Protein AF-D8U6D6-F1 (afdb_monomer)

Nearest PDB structures (foldseek):
  5ffj-assembly1_A  TM=6.876E-01  e=2.102E+00  Lactococcus lactis
  6pxl-assembly1_A  TM=4.373E-01  e=9.577E+00  Escherichia coli

Solvent-accessible surface area (backbone atoms only — not comparable to full-atom values): 23934 Å² total; per-residue (Å²): 131,87,77,62,60,75,77,47,47,65,65,45,65,72,61,62,40,75,84,66,49,74,57,67,69,59,32,28,54,51,39,58,73,31,45,50,73,53,96,84,81,59,54,52,65,44,66,64,52,32,42,54,57,29,38,58,55,47,67,76,44,102,57,60,78,92,50,41,65,54,50,24,53,50,52,34,52,51,17,50,47,53,42,49,57,78,68,43,55,64,73,63,45,57,61,53,52,60,60,49,58,64,50,59,72,66,72,73,79,83,85,76,96,72,52,78,67,54,52,54,50,44,50,51,49,65,75,47,52,45,61,59,52,17,55,52,47,33,63,76,33,70,48,63,78,87,48,38,66,58,41,24,52,49,41,66,72,54,38,40,68,50,53,54,50,33,48,52,54,32,51,49,31,58,76,72,63,68,32,71,40,98,81,71,84,45,73,48,50,63,37,56,40,35,57,49,39,50,53,46,50,50,57,45,53,60,45,61,78,61,58,74,72,97,60,79,79,76,78,69,51,71,69,49,32,50,55,38,43,20,54,29,48,34,66,73,43,63,83,46,69,71,59,70,50,78,61,94,67,64,67,67,59,71,76,63,74,93,75,90,76,75,69,80,44,74,66,52,52,48,54,51,26,40,59,74,36,70,79,47,62,74,91,83,78,88,62,72,60,83,92,67,49,64,67,59,37,53,50,54,49,48,48,31,52,34,53,58,30,43,77,71,66,17,23,25,35,35,38,36,31,25,88,42,67,69,49,12,52,56,52,27,50,56,50,56,75,61,62,50,81,62,48,49,67,41,62,24,16,85,92,49,55,60,44,59,69,59,51,52,52,46,50,48,32,8,65,76,62,40,28,18,32,38,41,17,22,20,54,65,29,54,48,54,31,46,76,68,67,63,44,59,76,86,69,48,75,40,81,46,75,50,76,90,74,67,60,62,65,59,51,51,62,65,61,73,72,113

Sequence (418 aa):
MAQHWTNELPPVAACDLVPKLPPLLKLRQVADAAVKTPAGGATIFNARALYDAVRELAGSLDIPQHKKAAATLLIASTAMEDYVRSHSTKARLLSLQQAHIARVAADQADVTGVTAEQEKLLQFLTTSSPAEVADKLLALLKEPEEKRKELEYIVMKRGPREIATILAATMKAITDGDTERSDGTGSRTPGGIFFREAKRHKAVADKVMLQPLLLPAPPMRSYQRHVVGMALVSWGLELTREVLRPREGEMEEAAGGGVGGVGESATDLRAKWQSMADGWKANWLVSAPTNSGKTRMFIEVARAVIASKQLLGRGAIVVVLVPSVILTRQHAHAFDEARLPCTLTSAYSSDSPLGPKAWRSMFLAAFSGGNSSVVVATAESFANLLRTGKALLQEVDLLVRIHFLIFLKNIDVSLSMK

Secondary structure (DSSP, 8-state):
----GGGGHHHHHTTTTTTTSPPHHHHHHHHHHHEE--TTS--EE-HHHHHHHHHHHHHTS---GGGHHHHHHHHHHHHHHHHHHHH-THHHHHHHHHHHHHHHHHH--S-----HHHHHHHHHHHHS-HHHHHHHHHHHHT--GGGHHHHHHHHHHHHHHHHHHHHHHHHHHHHTT--B-TTSSSBPPHHHHHHHHHHHHHHHHHHHTT---SPPPPPPPHHHHHHHHHHHHHTTPPPPHHHHSPPTTHHHHTTSSS----PPPHHHHHHHHHHHTTT--S-------TTS-HHHHHHHHHHHHHHHHHHTTS--EEEEEESSHHHHHHHHHHHHHTT-TTEEEEEE-SSS---HHHHHHHHHHHHHH--EEEEEEEHHHHHHHHHTTSS-GGG-SEEEES-SSSHHHHHHHHHTT-

Organism: NCBI:txid3068

Radius of gyration: 26.84 Å; Cα contacts (8 Å, |Δi|>4): 433; chains: 1; bounding box: 65×49×75 Å

InterPro domains:
  IPR011545 DEAD/DEAH-box helicase domain [PF00270] (282-400)
  IPR019385 Phosphorylated adapter RNA export protein, RNA-binding domain [PF10258] (134-206)
  IPR027417 P-loop containing nucleoside triphosphate hydrolase [G3DSA:3.40.50.300] (273-401)
  IPR027417 P-loop containing nucleoside triphosphate hydrolase [SSF52540] (282-400)
  IPR038092 Phosphorylated adapter RNA export protein, RNA-binding domain superfamily [G3DSA:1.10.10.1440] (125-211)
  IPR051363 RIG-I-like Receptor (RLR) Helicase [PTHR14074] (62-400)

Mean predicted aligned error: 18.56 Å

Foldseek 3Di:
DDDDLVVCLVVCVVPPCVVQQDPLVVLQVLQVVQWDDDPPGFTFGPLVSLLVSLLVVLVPTPDPPVCSNSSSVVSSVSSVVSNLVVVACPVVVVVVVVVVVVVVVVPPPDDDDADPVLVVQLVCQQPDQLLVVLVVCCVVLVHDPVCSVVSSVLCVVQGRPSLSVLLVQLVVCVVVVVQADPVRPDGHGSVSSSVVSSVVVVVVVLVVVQDDDPDQDDQADPVLLLVLLLQQLLQVWQRDPSSLDDDPVVVVVVVPDDDDPPRQDSVNSSVVSPVVNVNHNDDGDGRDYPPNPPLVSVLSVQLRLQVVLVVVVFGAEEEEADADQSVQVSSLVVNVSVCRDLEDEDGAEPVRADDLVNVVVQLCCGGPVSHYYYYRYHPVSVVVCVVVVSDDPVSHSHYHYDDPPPVVVVVVVVVVPD

Structure (mmCIF, N/CA/C/O backbone):
data_AF-D8U6D6-F1
#
_entry.id   AF-D8U6D6-F1
#
loop_
_atom_site.group_PDB
_atom_site.id
_atom_site.type_symbol
_atom_site.label_atom_id
_atom_site.label_alt_id
_atom_site.label_comp_id
_atom_site.label_asym_id
_atom_site.label_entity_id
_atom_site.label_seq_id
_atom_site.pdbx_PDB_ins_code
_atom_site.Cartn_x
_atom_site.Cartn_y
_atom_site.Cartn_z
_atom_site.occupancy
_atom_site.B_iso_or_equiv
_atom_site.auth_seq_id
_atom_site.auth_comp_id
_atom_site.auth_asym_id
_atom_site.auth_atom_id
_atom_site.pdbx_PDB_model_num
ATOM 1 N N . MET A 1 1 ? 5.758 19.063 27.491 1.00 33.66 1 MET A N 1
ATOM 2 C CA . MET A 1 1 ? 6.084 18.979 26.050 1.00 33.66 1 MET A CA 1
ATOM 3 C C . MET A 1 1 ? 6.561 17.564 25.763 1.00 33.66 1 MET A C 1
ATOM 5 O O . MET A 1 1 ? 7.540 17.155 26.369 1.00 33.66 1 MET A O 1
ATOM 9 N N . ALA A 1 2 ? 5.851 16.788 24.942 1.00 31.06 2 ALA A N 1
ATOM 10 C CA . ALA A 1 2 ? 6.275 15.429 24.605 1.00 31.06 2 ALA A CA 1
ATOM 11 C C . ALA A 1 2 ? 7.455 15.503 23.622 1.00 31.06 2 ALA A C 1
ATOM 13 O O . ALA A 1 2 ? 7.271 15.870 22.464 1.00 31.06 2 ALA A O 1
ATOM 14 N N . GLN A 1 3 ? 8.672 15.221 24.091 1.00 38.69 3 GLN A N 1
ATOM 15 C CA . GLN A 1 3 ? 9.834 15.079 23.215 1.00 38.69 3 GLN A CA 1
ATOM 16 C C . GLN A 1 3 ? 9.586 13.913 22.249 1.00 38.69 3 GLN A C 1
ATOM 18 O O . GLN A 1 3 ? 9.271 12.795 22.658 1.00 38.69 3 GLN A O 1
ATOM 23 N N . HIS A 1 4 ? 9.680 14.185 20.947 1.00 45.75 4 HIS A N 1
ATOM 24 C CA . HIS A 1 4 ? 9.555 13.160 19.918 1.00 45.75 4 HIS A CA 1
ATOM 25 C C . HIS A 1 4 ? 10.762 12.218 19.984 1.00 45.75 4 HIS A C 1
ATOM 27 O O . HIS A 1 4 ? 11.864 12.587 19.587 1.00 45.75 4 HIS A O 1
ATOM 33 N N . TRP A 1 5 ? 10.533 10.984 20.438 1.00 44.75 5 TRP A N 1
ATOM 34 C CA . TRP A 1 5 ? 11.523 9.900 20.537 1.00 44.75 5 TRP A CA 1
ATOM 35 C C . TRP A 1 5 ? 12.314 9.647 19.239 1.00 44.75 5 TRP A C 1
ATOM 37 O O . TRP A 1 5 ? 13.432 9.142 19.275 1.00 44.75 5 TRP A O 1
ATOM 47 N N . THR A 1 6 ? 11.772 10.030 18.079 1.00 43.94 6 THR A N 1
ATOM 48 C CA . THR A 1 6 ? 12.459 9.945 16.782 1.00 43.94 6 THR A CA 1
ATOM 49 C C . THR A 1 6 ? 13.699 10.832 16.698 1.00 43.94 6 THR A C 1
ATOM 51 O O . THR A 1 6 ? 14.638 10.482 15.988 1.00 43.94 6 THR A O 1
ATOM 54 N N . ASN A 1 7 ? 13.738 11.940 17.445 1.00 47.06 7 ASN A N 1
ATOM 55 C CA . ASN A 1 7 ? 14.903 12.826 17.522 1.00 47.06 7 ASN A CA 1
ATOM 56 C C . ASN A 1 7 ? 16.048 12.205 18.342 1.00 47.06 7 ASN A C 1
ATOM 58 O O . ASN A 1 7 ? 17.186 12.655 18.244 1.00 47.06 7 ASN A O 1
ATOM 62 N N . GLU A 1 8 ? 15.764 11.153 19.115 1.00 49.19 8 GLU A N 1
ATOM 63 C CA . GLU A 1 8 ? 16.745 10.436 19.934 1.00 49.19 8 GLU A CA 1
ATOM 64 C C . GLU A 1 8 ? 17.293 9.171 19.259 1.00 49.19 8 GLU A C 1
ATOM 66 O O . GLU A 1 8 ? 18.281 8.609 19.728 1.00 49.19 8 GLU A O 1
ATOM 71 N N . LEU A 1 9 ? 16.726 8.747 18.122 1.00 50.19 9 LEU A N 1
ATOM 72 C CA . LEU A 1 9 ? 17.216 7.588 17.366 1.00 50.19 9 LEU A CA 1
ATOM 73 C C . LEU A 1 9 ? 18.642 7.776 16.803 1.00 50.19 9 LEU A C 1
ATOM 75 O O . LEU A 1 9 ? 19.444 6.852 16.958 1.00 50.19 9 LEU A O 1
ATOM 79 N N . PRO A 1 10 ? 19.021 8.926 16.200 1.00 52.50 10 PRO A N 1
ATOM 80 C CA . PRO A 1 10 ? 20.400 9.125 15.739 1.00 52.50 10 PRO A CA 1
ATOM 81 C C . PRO A 1 10 ? 21.437 9.140 16.888 1.00 52.50 10 PRO A C 1
ATOM 83 O O . PRO A 1 10 ? 22.447 8.448 16.772 1.00 52.50 10 PRO A O 1
ATOM 86 N N . PRO A 1 11 ? 21.192 9.809 18.039 1.00 53.31 11 PRO A N 1
ATOM 87 C CA . PRO A 1 11 ? 22.053 9.716 19.226 1.00 53.31 11 PRO A CA 1
ATOM 88 C C . PRO A 1 11 ? 22.158 8.327 19.869 1.00 53.31 11 PRO A C 1
ATOM 90 O O . PRO A 1 11 ? 23.089 8.094 20.641 1.00 53.31 11 PRO A O 1
ATOM 93 N N . VAL A 1 12 ? 21.186 7.443 19.629 1.00 50.22 12 VAL A N 1
ATOM 94 C CA . VAL A 1 12 ? 21.164 6.044 20.090 1.00 50.22 12 VAL A CA 1
ATOM 95 C C . VAL A 1 12 ? 22.036 5.170 19.187 1.00 50.22 12 VAL A C 1
ATOM 97 O O . VAL A 1 12 ? 22.840 4.398 19.700 1.00 50.22 12 VAL A O 1
ATOM 100 N N . ALA A 1 13 ? 21.967 5.349 17.865 1.00 51.78 13 ALA A N 1
ATOM 101 C CA . ALA A 1 13 ? 22.896 4.707 16.930 1.00 51.78 13 ALA A CA 1
ATOM 102 C C . ALA A 1 13 ? 24.354 5.155 17.168 1.00 51.78 13 ALA A C 1
ATOM 104 O O . ALA A 1 13 ? 25.258 4.327 17.174 1.00 51.78 13 ALA A O 1
ATOM 105 N N . ALA A 1 14 ? 24.567 6.439 17.484 1.00 47.91 14 ALA A N 1
ATOM 106 C CA . ALA A 1 14 ? 25.881 7.016 17.788 1.00 47.91 14 ALA A CA 1
ATOM 107 C C . ALA A 1 14 ? 26.475 6.619 19.162 1.00 47.91 14 ALA A C 1
ATOM 109 O O . ALA A 1 14 ? 27.583 7.028 19.489 1.00 47.91 14 ALA A O 1
ATOM 110 N N . CYS A 1 15 ? 25.753 5.863 19.999 1.00 51.91 15 CYS A N 1
ATOM 111 C CA . CYS A 1 15 ? 26.207 5.439 21.336 1.00 51.91 15 CYS A CA 1
ATOM 112 C C . CYS A 1 15 ? 26.852 4.050 21.383 1.00 51.91 15 CYS A C 1
ATOM 114 O O . CYS A 1 15 ? 26.923 3.460 22.463 1.00 51.91 15 CYS A O 1
ATOM 116 N N . ASP A 1 16 ? 27.273 3.504 20.240 1.00 57.56 16 ASP A N 1
ATOM 117 C CA . ASP A 1 16 ? 27.831 2.147 20.164 1.00 57.56 16 ASP A CA 1
ATOM 118 C C . ASP A 1 16 ? 26.888 1.095 20.780 1.00 57.56 16 ASP A C 1
ATOM 120 O O . ASP A 1 16 ? 27.278 0.111 21.413 1.00 57.56 16 ASP A O 1
ATOM 124 N N . LEU A 1 17 ? 25.582 1.314 20.606 1.00 56.31 17 LEU A N 1
ATOM 125 C CA . LEU A 1 17 ? 24.554 0.422 21.131 1.00 56.31 17 LEU A CA 1
ATOM 126 C C . LEU A 1 17 ? 24.505 -0.904 20.379 1.00 56.31 17 LEU A C 1
ATOM 128 O O . LEU A 1 17 ? 24.135 -1.907 20.976 1.00 56.31 17 LEU A O 1
ATOM 132 N N . VAL A 1 18 ? 24.910 -0.923 19.107 1.00 52.97 18 VAL A N 1
ATOM 133 C CA . VAL A 1 18 ? 24.919 -2.121 18.255 1.00 52.97 18 VAL A CA 1
ATOM 134 C C . VAL A 1 18 ? 25.837 -3.222 18.822 1.00 52.97 18 VAL A C 1
ATOM 136 O O . VAL A 1 18 ? 25.346 -4.339 18.986 1.00 52.97 18 VAL A O 1
ATOM 139 N N . PRO A 1 19 ? 27.097 -2.941 19.225 1.00 56.78 19 PRO A N 1
ATOM 140 C CA . PRO A 1 19 ? 27.935 -3.894 19.965 1.00 56.78 19 PRO A CA 1
ATOM 141 C C . PRO A 1 19 ? 27.347 -4.373 21.299 1.00 56.78 19 PRO A C 1
ATOM 143 O O . PRO A 1 19 ? 27.648 -5.476 21.747 1.00 56.78 19 PRO A O 1
ATOM 146 N N . LYS A 1 20 ? 26.528 -3.537 21.948 1.00 60.84 20 LYS A N 1
ATOM 147 C CA . LYS A 1 20 ? 25.919 -3.806 23.261 1.00 60.84 20 LYS A CA 1
ATOM 148 C C . LYS A 1 20 ? 24.555 -4.492 23.160 1.00 60.84 20 LYS A C 1
ATOM 150 O O . LYS A 1 20 ? 23.932 -4.759 24.190 1.00 60.84 20 LYS A O 1
ATOM 155 N N . LEU A 1 21 ? 24.065 -4.760 21.947 1.00 58.59 21 LEU A N 1
ATOM 156 C CA . LEU A 1 21 ? 22.810 -5.473 21.766 1.00 58.59 21 LEU A CA 1
ATOM 157 C C . LEU A 1 21 ? 22.949 -6.905 22.302 1.00 58.59 21 LEU A C 1
ATOM 159 O O . LEU A 1 21 ? 23.952 -7.575 22.044 1.00 58.59 21 LEU A O 1
ATOM 163 N N . PRO A 1 22 ? 21.929 -7.418 23.007 1.00 67.19 22 PRO A N 1
ATOM 164 C CA . PRO A 1 22 ? 21.877 -8.825 23.360 1.00 67.19 22 PRO A CA 1
ATOM 165 C C . PRO A 1 22 ? 21.994 -9.700 22.099 1.00 67.19 22 PRO A C 1
ATOM 167 O O . PRO A 1 22 ? 21.484 -9.310 21.043 1.00 67.19 22 PRO A O 1
ATOM 170 N N . PRO A 1 23 ? 22.605 -10.898 22.189 1.00 73.94 23 PRO A N 1
ATOM 171 C CA . PRO A 1 23 ? 22.696 -11.813 21.058 1.00 73.94 23 PRO A CA 1
ATOM 172 C C . PRO A 1 23 ? 21.325 -12.060 20.421 1.00 73.94 23 PRO A C 1
ATOM 174 O O . PRO A 1 23 ? 20.335 -12.237 21.136 1.00 73.94 23 PRO A O 1
ATOM 177 N N . LEU A 1 24 ? 21.272 -12.138 19.087 1.00 62.31 24 LEU A N 1
ATOM 178 C CA . LEU A 1 24 ? 20.023 -12.330 18.333 1.00 62.31 24 LEU A CA 1
ATOM 179 C C . LEU A 1 24 ? 19.204 -13.527 18.840 1.00 62.31 24 LEU A C 1
ATOM 181 O O . LEU A 1 24 ? 17.987 -13.439 18.946 1.00 62.31 24 LEU A O 1
ATOM 185 N N . LEU A 1 25 ? 19.872 -14.610 19.252 1.00 67.81 25 LEU A N 1
ATOM 186 C CA . LEU A 1 25 ? 19.225 -15.780 19.849 1.00 67.81 25 LEU A CA 1
ATOM 187 C C . LEU A 1 25 ? 18.446 -15.444 21.135 1.00 67.81 25 LEU A C 1
ATOM 189 O O . LEU A 1 25 ? 17.334 -15.927 21.323 1.00 67.81 25 LEU A O 1
ATOM 193 N N . LYS A 1 26 ? 19.003 -14.592 22.002 1.00 70.69 26 LYS A N 1
ATOM 194 C CA . LYS A 1 26 ? 18.360 -14.160 23.252 1.00 70.69 26 LYS A CA 1
ATOM 195 C C . LYS A 1 26 ? 17.179 -13.233 22.966 1.00 70.69 26 LYS A C 1
ATOM 197 O O . LYS A 1 26 ? 16.133 -13.355 23.593 1.00 70.69 26 LYS A O 1
ATOM 202 N N . LEU A 1 27 ? 17.320 -12.351 21.976 1.00 66.88 27 LEU A N 1
ATOM 203 C CA . LEU A 1 27 ? 16.223 -11.508 21.495 1.00 66.88 27 LEU A CA 1
ATOM 204 C C . LEU A 1 27 ? 15.077 -12.337 20.908 1.00 66.88 27 LEU A C 1
ATOM 206 O O . LEU A 1 27 ? 13.912 -12.035 21.157 1.00 66.88 27 LEU A O 1
ATOM 210 N N . ARG A 1 28 ? 15.402 -13.415 20.188 1.00 68.94 28 ARG A N 1
ATOM 211 C CA . ARG A 1 28 ? 14.419 -14.357 19.652 1.00 68.94 28 ARG A CA 1
ATOM 212 C C . ARG A 1 28 ? 13.652 -15.072 20.755 1.00 68.94 28 ARG A C 1
ATOM 214 O O . ARG A 1 28 ? 12.435 -15.065 20.707 1.00 68.94 28 ARG A O 1
ATOM 221 N N . GLN A 1 29 ? 14.335 -15.593 21.773 1.00 75.44 29 GLN A N 1
ATOM 222 C CA . GLN A 1 29 ? 13.685 -16.250 22.915 1.00 75.44 29 GLN A CA 1
ATOM 223 C C . GLN A 1 29 ? 12.719 -15.312 23.655 1.00 75.44 29 GLN A C 1
ATOM 225 O O . GLN A 1 29 ? 11.628 -15.720 24.046 1.00 75.44 29 GLN A O 1
ATOM 230 N N . VAL A 1 30 ? 13.097 -14.039 23.809 1.00 72.94 30 VAL A N 1
ATOM 231 C CA . VAL A 1 30 ? 12.228 -13.005 24.394 1.00 72.94 30 VAL A CA 1
ATOM 232 C C . VAL A 1 30 ? 11.013 -12.732 23.503 1.00 72.94 30 VAL A C 1
ATOM 234 O O . VAL A 1 30 ? 9.896 -12.609 24.004 1.00 72.94 30 VAL A O 1
ATOM 237 N N . ALA A 1 31 ? 11.203 -12.681 22.182 1.00 66.88 31 ALA A N 1
ATOM 238 C CA . ALA A 1 31 ? 10.103 -12.542 21.235 1.00 66.88 31 ALA A CA 1
ATOM 239 C C . ALA A 1 31 ? 9.180 -13.774 21.231 1.00 66.88 31 ALA A C 1
ATOM 241 O O . ALA A 1 31 ? 7.967 -13.600 21.265 1.00 66.88 31 ALA A O 1
ATOM 242 N N . ASP A 1 32 ? 9.733 -14.989 21.261 1.00 70.56 32 ASP A N 1
ATOM 243 C CA . ASP A 1 32 ? 8.994 -16.255 21.327 1.00 70.56 32 ASP A CA 1
ATOM 244 C C . ASP A 1 32 ? 8.107 -16.312 22.580 1.00 70.56 32 ASP A C 1
ATOM 246 O O . ASP A 1 32 ? 6.933 -16.661 22.490 1.00 70.56 32 ASP A O 1
ATOM 250 N N . ALA A 1 33 ? 8.633 -15.896 23.738 1.00 70.62 33 ALA A N 1
ATOM 251 C CA . ALA A 1 33 ? 7.882 -15.851 24.994 1.00 70.62 33 ALA A CA 1
ATOM 252 C C . ALA A 1 33 ? 6.756 -14.797 24.996 1.00 70.62 33 ALA A C 1
ATOM 254 O O . ALA A 1 33 ? 5.741 -14.969 25.671 1.00 70.62 33 ALA A O 1
ATOM 255 N N . ALA A 1 34 ? 6.915 -13.708 24.235 1.00 64.94 34 ALA A N 1
ATOM 256 C CA . ALA A 1 34 ? 5.914 -12.648 24.103 1.00 64.94 34 ALA A CA 1
ATOM 257 C C . ALA A 1 34 ? 4.819 -12.963 23.063 1.00 64.94 34 ALA A C 1
ATOM 259 O O . ALA A 1 34 ? 3.794 -12.271 23.001 1.00 64.94 34 ALA A O 1
ATOM 260 N N . VAL A 1 35 ? 5.021 -13.988 22.233 1.00 65.94 35 VAL A N 1
ATOM 261 C CA . VAL A 1 35 ? 4.067 -14.407 21.209 1.00 65.94 35 VAL A CA 1
ATOM 262 C C . VAL A 1 35 ? 2.980 -15.271 21.835 1.00 65.94 35 VAL A C 1
ATOM 264 O O . VAL A 1 35 ? 3.224 -16.358 22.349 1.00 65.94 35 VAL A O 1
ATOM 267 N N . LYS A 1 36 ? 1.734 -14.808 21.729 1.00 60.53 36 LYS A N 1
ATOM 268 C CA . LYS A 1 36 ? 0.562 -15.648 21.981 1.00 60.53 36 LYS A CA 1
ATOM 269 C C . LYS A 1 36 ? 0.107 -16.249 20.658 1.00 60.53 36 LYS A C 1
ATOM 271 O O . LYS A 1 36 ? -0.132 -15.522 19.692 1.00 60.53 36 LYS A O 1
ATOM 276 N N . THR A 1 37 ? -0.044 -17.568 20.620 1.00 52.50 37 THR A N 1
ATOM 277 C CA . THR A 1 37 ? -0.602 -18.279 19.466 1.00 52.50 37 THR A CA 1
ATOM 278 C C . THR A 1 37 ? -2.099 -18.485 19.700 1.00 52.50 37 THR A C 1
ATOM 280 O O . THR A 1 37 ? -2.468 -19.383 20.455 1.00 52.50 37 THR A O 1
ATOM 283 N N . PRO A 1 38 ? -2.996 -17.671 19.115 1.00 51.28 38 PRO A N 1
ATOM 284 C CA . PRO A 1 38 ? -4.415 -17.997 19.131 1.00 51.28 38 PRO A CA 1
ATOM 285 C C . PRO A 1 38 ? -4.668 -19.287 18.335 1.00 51.28 38 PRO A C 1
ATOM 287 O O . PRO A 1 38 ? -3.981 -19.572 17.346 1.00 51.28 38 PRO A O 1
ATOM 290 N N . ALA A 1 39 ? -5.674 -20.059 18.754 1.00 40.72 39 ALA A N 1
ATOM 291 C CA . ALA A 1 39 ? -6.145 -21.230 18.019 1.00 40.72 39 ALA A CA 1
ATOM 292 C C . ALA A 1 39 ? -6.521 -20.809 16.583 1.00 40.72 39 ALA A C 1
ATOM 294 O O . ALA A 1 39 ? -7.468 -20.051 16.384 1.00 40.72 39 ALA A O 1
ATOM 295 N N . GLY A 1 40 ? -5.734 -21.228 15.584 1.00 45.19 40 GLY A N 1
ATOM 296 C CA . GLY A 1 40 ? -5.938 -20.841 14.177 1.00 45.19 40 GLY A CA 1
ATOM 297 C C . GLY A 1 40 ? -4.694 -20.389 13.397 1.00 45.19 40 GLY A C 1
ATOM 298 O O . GLY A 1 40 ? -4.812 -20.086 12.212 1.00 45.19 40 GLY A O 1
ATOM 299 N N . GLY A 1 41 ? -3.503 -20.364 14.007 1.00 48.16 41 GLY A N 1
ATOM 300 C CA . GLY A 1 41 ? -2.225 -20.359 13.271 1.00 48.16 41 GLY A CA 1
ATOM 301 C C . GLY A 1 41 ? -1.696 -19.002 12.780 1.00 48.16 41 GLY A C 1
ATOM 302 O O . GLY A 1 41 ? -0.666 -18.969 12.109 1.00 48.16 41 GLY A O 1
ATOM 303 N N . ALA A 1 42 ? -2.340 -17.882 13.119 1.00 46.38 42 ALA A N 1
ATOM 304 C CA . ALA A 1 42 ? -1.763 -16.547 12.945 1.00 46.38 42 ALA A CA 1
ATOM 305 C C . ALA A 1 42 ? -1.153 -16.074 14.272 1.00 46.38 42 ALA A C 1
ATOM 307 O O . ALA A 1 42 ? -1.872 -15.914 15.255 1.00 46.38 42 ALA A O 1
ATOM 308 N N . THR A 1 43 ? 0.160 -15.845 14.314 1.00 54.44 43 THR A N 1
ATOM 309 C CA . THR A 1 43 ? 0.844 -15.308 15.496 1.00 54.44 43 THR A CA 1
ATOM 310 C C . THR A 1 43 ? 0.671 -13.794 15.568 1.00 54.44 43 THR A C 1
ATOM 312 O O . THR A 1 43 ? 1.164 -13.049 14.721 1.00 54.44 43 THR A O 1
ATOM 315 N N . ILE A 1 44 ? -0.060 -13.332 16.585 1.00 54.44 44 ILE A N 1
ATOM 316 C CA . ILE A 1 44 ? -0.263 -11.907 16.849 1.00 54.44 44 ILE A CA 1
ATOM 317 C C . ILE A 1 44 ? 0.757 -11.479 17.900 1.00 54.44 44 ILE A C 1
ATOM 319 O O . ILE A 1 44 ? 0.797 -12.010 19.009 1.00 54.44 44 ILE A O 1
ATOM 323 N N . PHE A 1 45 ? 1.578 -10.495 17.544 1.00 60.31 45 PHE A N 1
ATOM 324 C CA . PHE A 1 45 ? 2.496 -9.863 18.478 1.00 60.31 45 PHE A CA 1
ATOM 325 C C . PHE A 1 45 ? 1.731 -8.875 19.347 1.00 60.31 45 PHE A C 1
ATOM 327 O O . PHE A 1 45 ? 1.260 -7.849 18.855 1.00 60.31 45 PHE A O 1
ATOM 334 N N . ASN A 1 46 ? 1.645 -9.144 20.647 1.00 63.69 46 ASN A N 1
ATOM 335 C CA . ASN A 1 46 ? 1.283 -8.096 21.586 1.00 63.69 46 ASN A CA 1
ATOM 336 C C . ASN A 1 46 ? 2.502 -7.171 21.731 1.00 63.69 46 ASN A C 1
ATOM 338 O O . ASN A 1 46 ? 3.466 -7.497 22.425 1.00 63.69 46 ASN A O 1
ATOM 342 N N . ALA A 1 47 ? 2.471 -6.029 21.038 1.00 64.12 47 ALA A N 1
ATOM 343 C CA . ALA A 1 47 ? 3.571 -5.066 21.027 1.00 64.12 47 ALA A CA 1
ATOM 344 C C . ALA A 1 47 ? 3.950 -4.594 22.440 1.00 64.12 47 ALA A C 1
ATOM 346 O O . ALA A 1 47 ? 5.118 -4.313 22.691 1.00 64.12 47 ALA A O 1
ATOM 347 N N . ARG A 1 48 ? 2.986 -4.561 23.372 1.00 66.12 48 ARG A N 1
ATOM 348 C CA . ARG A 1 48 ? 3.221 -4.218 24.775 1.00 66.12 48 ARG A CA 1
ATOM 349 C C . ARG A 1 48 ? 3.943 -5.334 25.522 1.00 66.12 48 ARG A C 1
ATOM 351 O O . ARG A 1 48 ? 4.926 -5.045 26.183 1.00 66.12 48 ARG A O 1
ATOM 358 N N . ALA A 1 49 ? 3.533 -6.590 25.351 1.00 68.19 49 ALA A N 1
ATOM 359 C CA . ALA A 1 49 ? 4.224 -7.729 25.964 1.00 68.19 49 ALA A CA 1
ATOM 360 C C . ALA A 1 49 ? 5.678 -7.846 25.475 1.00 68.19 49 ALA A C 1
ATOM 362 O O . ALA A 1 49 ? 6.584 -8.054 26.276 1.00 68.19 49 ALA A O 1
ATOM 363 N N . LEU A 1 50 ? 5.912 -7.641 24.172 1.00 70.50 50 LEU A N 1
ATOM 364 C CA . LEU A 1 50 ? 7.264 -7.595 23.613 1.00 70.50 50 LEU A CA 1
ATOM 365 C C . LEU A 1 50 ? 8.055 -6.401 24.161 1.00 70.50 50 LEU A C 1
ATOM 367 O O . LEU A 1 50 ? 9.214 -6.554 24.531 1.00 70.50 50 LEU A O 1
ATOM 371 N N . TYR A 1 51 ? 7.438 -5.220 24.223 1.00 73.75 51 TYR A N 1
ATOM 372 C CA . TYR A 1 51 ? 8.071 -4.028 24.779 1.00 73.75 51 TYR A CA 1
ATOM 373 C C . TYR A 1 51 ? 8.448 -4.216 26.250 1.00 73.75 51 TYR A C 1
ATOM 375 O O . TYR A 1 51 ? 9.573 -3.902 26.616 1.00 73.75 51 TYR A O 1
ATOM 383 N N . ASP A 1 52 ? 7.554 -4.758 27.078 1.00 75.56 52 ASP A N 1
ATOM 384 C CA . ASP A 1 52 ? 7.794 -4.987 28.504 1.00 75.56 52 ASP A CA 1
ATOM 385 C C . ASP A 1 52 ? 8.913 -6.017 28.720 1.00 75.56 52 ASP A C 1
ATOM 387 O O . ASP A 1 52 ? 9.840 -5.756 29.489 1.00 75.56 52 ASP A O 1
ATOM 391 N N . ALA A 1 53 ? 8.903 -7.120 27.964 1.00 73.06 53 ALA A N 1
ATOM 392 C CA . ALA A 1 53 ? 9.947 -8.143 28.029 1.00 73.06 53 ALA A CA 1
ATOM 393 C C . ALA A 1 53 ? 11.318 -7.616 27.556 1.00 73.06 53 ALA A C 1
ATOM 395 O O . ALA A 1 53 ? 12.367 -7.938 28.115 1.00 73.06 53 ALA A O 1
ATOM 396 N N . VAL A 1 54 ? 11.325 -6.743 26.546 1.00 77.94 54 VAL A N 1
ATOM 397 C CA . VAL A 1 54 ? 12.545 -6.085 26.064 1.00 77.94 54 VAL A CA 1
ATOM 398 C C . VAL A 1 54 ? 12.995 -4.961 26.997 1.00 77.94 54 VAL A C 1
ATOM 400 O O . VAL A 1 54 ? 14.192 -4.710 27.106 1.00 77.94 54 VAL A O 1
ATOM 403 N N . ARG A 1 55 ? 12.078 -4.297 27.703 1.00 79.06 55 ARG A N 1
ATOM 404 C CA . ARG A 1 55 ? 12.388 -3.245 28.678 1.00 79.06 55 ARG A CA 1
ATOM 405 C C . ARG A 1 55 ? 13.161 -3.805 29.866 1.00 79.06 55 ARG A C 1
ATOM 407 O O . ARG A 1 55 ? 14.114 -3.169 30.308 1.00 79.06 55 ARG A O 1
ATOM 414 N N . GLU A 1 56 ? 12.795 -4.989 30.352 1.00 77.94 56 GLU A N 1
ATOM 415 C CA . GLU A 1 56 ? 13.563 -5.698 31.386 1.00 77.94 56 GLU A CA 1
ATOM 416 C C . GLU A 1 56 ? 14.978 -6.028 30.897 1.00 77.94 56 GLU A C 1
ATOM 418 O O . GLU A 1 56 ? 15.964 -5.746 31.580 1.00 77.94 56 GLU A O 1
ATOM 423 N N . LEU A 1 57 ? 15.094 -6.523 29.661 1.00 76.56 57 LEU A N 1
ATOM 424 C CA . LEU A 1 57 ? 16.379 -6.815 29.031 1.00 76.56 57 LEU A CA 1
ATOM 425 C C . LEU A 1 57 ? 17.235 -5.551 28.840 1.00 76.56 57 LEU A C 1
ATOM 427 O O . LEU A 1 57 ? 18.423 -5.564 29.155 1.00 76.56 57 LEU A O 1
ATOM 431 N N . ALA A 1 58 ? 16.642 -4.447 28.386 1.00 74.12 58 ALA A N 1
ATOM 432 C CA . ALA A 1 58 ? 17.308 -3.156 28.231 1.00 74.12 58 ALA A CA 1
ATOM 433 C C . ALA A 1 58 ? 17.712 -2.543 29.583 1.00 74.12 58 ALA A C 1
ATOM 435 O O . ALA A 1 58 ? 18.708 -1.829 29.659 1.00 74.12 58 ALA A O 1
ATOM 436 N N . GLY A 1 59 ? 16.975 -2.851 30.656 1.00 76.31 59 GLY A N 1
ATOM 437 C CA . GLY A 1 59 ? 17.308 -2.462 32.026 1.00 76.31 59 GLY A CA 1
ATOM 438 C C . GLY A 1 59 ? 18.616 -3.072 32.538 1.00 76.31 59 GLY A C 1
ATOM 439 O O . GLY A 1 59 ? 19.273 -2.451 33.369 1.00 76.31 59 GLY A O 1
ATOM 440 N N . SER A 1 60 ? 19.011 -4.233 32.003 1.00 78.69 60 SER A N 1
ATOM 441 C CA . SER A 1 60 ? 20.287 -4.901 32.311 1.00 78.69 60 SER A CA 1
ATOM 442 C C . SER A 1 60 ? 21.488 -4.381 31.511 1.00 78.69 60 SER A C 1
ATOM 444 O O . SER A 1 60 ? 22.621 -4.772 31.782 1.00 78.69 60 SER A O 1
ATOM 446 N N . LEU A 1 61 ? 21.256 -3.515 30.519 1.00 77.62 61 LEU A N 1
ATOM 447 C CA . LEU A 1 61 ? 22.305 -2.940 29.683 1.00 77.62 61 LEU A CA 1
ATOM 448 C C . LEU A 1 61 ? 22.771 -1.602 30.267 1.00 77.62 61 LEU A C 1
ATOM 450 O O . LEU A 1 61 ? 21.960 -0.804 30.743 1.00 77.62 61 LEU A O 1
ATOM 454 N N . ASP A 1 62 ? 24.075 -1.333 30.174 1.00 80.50 62 ASP A N 1
ATOM 455 C CA . ASP A 1 62 ? 24.682 -0.064 30.593 1.00 80.50 62 ASP A CA 1
ATOM 456 C C . ASP A 1 62 ? 24.363 1.060 29.586 1.00 80.50 62 ASP A C 1
ATOM 458 O O . ASP A 1 62 ? 25.174 1.455 28.740 1.00 80.50 62 ASP A O 1
ATOM 462 N N . ILE A 1 63 ? 23.101 1.496 29.609 1.00 76.06 63 ILE A N 1
ATOM 463 C CA . ILE A 1 63 ? 22.523 2.516 28.734 1.00 76.06 63 ILE A CA 1
ATOM 464 C C . ILE A 1 63 ? 22.114 3.713 29.600 1.00 76.06 63 ILE A C 1
ATOM 466 O O . ILE A 1 63 ? 21.355 3.530 30.562 1.00 76.06 63 ILE A O 1
ATOM 470 N N . PRO A 1 64 ? 22.522 4.950 29.252 1.00 77.56 64 PRO A N 1
ATOM 471 C CA . PRO A 1 64 ? 22.100 6.147 29.970 1.00 77.56 64 PRO A CA 1
ATOM 472 C C . PRO A 1 64 ? 20.576 6.239 30.096 1.00 77.56 64 PRO A C 1
ATOM 474 O O . PRO A 1 64 ? 19.851 6.015 29.125 1.00 77.56 64 PRO A O 1
ATOM 477 N N . GLN A 1 65 ? 20.082 6.619 31.278 1.00 77.38 65 GLN A N 1
ATOM 478 C CA . GLN A 1 65 ? 18.650 6.589 31.611 1.00 77.38 65 GLN A CA 1
ATOM 479 C C . GLN A 1 65 ? 17.772 7.342 30.597 1.00 77.38 65 GLN A C 1
ATOM 481 O O . GLN A 1 65 ? 16.714 6.843 30.219 1.00 77.38 65 GLN A O 1
ATOM 486 N N . HIS A 1 66 ? 18.232 8.496 30.105 1.00 74.62 66 HIS A N 1
ATOM 487 C CA . HIS A 1 66 ? 17.509 9.301 29.117 1.00 74.62 66 HIS A CA 1
ATOM 488 C C . HIS A 1 66 ? 17.396 8.626 27.736 1.00 74.62 66 HIS A C 1
ATOM 490 O O . HIS A 1 66 ? 16.501 8.966 26.982 1.00 74.62 66 HIS A O 1
ATOM 496 N N . LYS A 1 67 ? 18.237 7.629 27.417 1.00 68.94 67 LYS A N 1
ATOM 497 C CA . LYS A 1 67 ? 18.226 6.896 26.133 1.00 68.94 67 LYS A CA 1
ATOM 498 C C . LYS A 1 67 ? 17.552 5.524 26.208 1.00 68.94 67 LYS A C 1
ATOM 500 O O . LYS A 1 67 ? 17.364 4.876 25.177 1.00 68.94 67 LYS A O 1
ATOM 505 N N . LYS A 1 68 ? 17.177 5.055 27.406 1.00 73.69 68 LYS A N 1
ATOM 506 C CA . LYS A 1 68 ? 16.638 3.697 27.606 1.00 73.69 68 LYS A CA 1
ATOM 507 C C . LYS A 1 68 ? 15.353 3.436 26.829 1.00 73.69 68 LYS A C 1
ATOM 509 O O . LYS A 1 68 ? 15.197 2.343 26.292 1.00 73.69 68 LYS A O 1
ATOM 514 N N . ALA A 1 69 ? 14.450 4.411 26.726 1.00 70.31 69 ALA A N 1
ATOM 515 C CA . ALA A 1 69 ? 13.189 4.234 26.004 1.00 70.31 69 ALA A CA 1
ATOM 516 C C . ALA A 1 69 ? 13.419 3.994 24.502 1.00 70.31 69 ALA A C 1
ATOM 518 O O . ALA A 1 69 ? 12.887 3.037 23.937 1.00 70.31 69 ALA A O 1
ATOM 519 N N . ALA A 1 70 ? 14.266 4.813 23.876 1.00 66.56 70 ALA A N 1
ATOM 520 C CA . ALA A 1 70 ? 14.623 4.676 22.468 1.00 66.56 70 ALA A CA 1
ATOM 521 C C . ALA A 1 70 ? 15.431 3.391 22.198 1.00 66.56 70 ALA A C 1
ATOM 523 O O . ALA A 1 70 ? 15.145 2.682 21.233 1.00 66.56 70 ALA A O 1
ATOM 524 N N . ALA A 1 71 ? 16.364 3.026 23.085 1.00 67.38 71 ALA A N 1
ATOM 525 C CA . ALA A 1 71 ? 17.090 1.761 22.987 1.00 67.38 71 ALA A CA 1
ATOM 526 C C . ALA A 1 71 ? 16.166 0.539 23.136 1.00 67.38 71 ALA A C 1
ATOM 528 O O . ALA A 1 71 ? 16.286 -0.413 22.373 1.00 67.38 71 ALA A O 1
ATOM 529 N N . THR A 1 72 ? 15.194 0.584 24.053 1.00 74.31 72 THR A N 1
ATOM 530 C CA . THR A 1 72 ? 14.183 -0.475 24.235 1.00 74.31 72 THR A CA 1
ATOM 531 C C . THR A 1 72 ? 13.356 -0.667 22.964 1.00 74.31 72 THR A C 1
ATOM 533 O O . THR A 1 72 ? 13.157 -1.796 22.523 1.00 74.31 72 THR A O 1
ATOM 536 N N . LEU A 1 73 ? 12.919 0.426 22.327 1.00 71.12 73 LEU A N 1
ATOM 537 C CA . LEU A 1 73 ? 12.188 0.369 21.056 1.00 71.12 73 LEU A CA 1
ATOM 538 C C . LEU A 1 73 ? 13.041 -0.222 19.926 1.00 71.12 73 LEU A C 1
ATOM 540 O O . LEU A 1 73 ? 12.538 -1.022 19.136 1.00 71.12 73 LEU A O 1
ATOM 544 N N . LEU A 1 74 ? 14.329 0.133 19.865 1.00 69.56 74 LEU A N 1
ATOM 545 C CA . LEU A 1 74 ? 15.262 -0.422 18.885 1.00 69.56 74 LEU A CA 1
ATOM 546 C C . LEU A 1 74 ? 15.468 -1.926 19.102 1.00 69.56 74 LEU A C 1
ATOM 548 O O . LEU A 1 74 ? 15.319 -2.702 18.163 1.00 69.56 74 LEU A O 1
ATOM 552 N N . ILE A 1 75 ? 15.739 -2.351 20.340 1.00 70.94 75 ILE A N 1
ATOM 553 C CA . ILE A 1 75 ? 15.915 -3.765 20.693 1.00 70.94 75 ILE A CA 1
ATOM 554 C C . ILE A 1 75 ? 14.636 -4.555 20.382 1.00 70.94 75 ILE A C 1
ATOM 556 O O . ILE A 1 75 ? 14.718 -5.643 19.816 1.00 70.94 75 ILE A O 1
ATOM 560 N N . ALA A 1 76 ? 13.458 -4.000 20.681 1.00 71.00 76 ALA A N 1
ATOM 561 C CA . ALA A 1 76 ? 12.178 -4.655 20.421 1.00 71.00 76 ALA A CA 1
ATOM 562 C C . ALA A 1 76 ? 11.928 -4.816 18.920 1.00 71.00 76 ALA A C 1
ATOM 564 O O . ALA A 1 76 ? 11.505 -5.879 18.468 1.00 71.00 76 ALA A O 1
ATOM 565 N N . SER A 1 77 ? 12.268 -3.794 18.133 1.00 70.38 77 SER A N 1
ATOM 566 C CA . SER A 1 77 ? 12.238 -3.866 16.675 1.00 70.38 77 SER A CA 1
ATOM 567 C C . SER A 1 77 ? 13.175 -4.953 16.131 1.00 70.38 77 SER A C 1
ATOM 569 O O . SER A 1 77 ? 12.777 -5.712 15.248 1.00 70.38 77 SER A O 1
ATOM 571 N N . THR A 1 78 ? 14.402 -5.053 16.649 1.00 67.06 78 THR A N 1
ATOM 572 C CA . THR A 1 78 ? 15.394 -6.055 16.216 1.00 67.06 78 THR A CA 1
ATOM 573 C C . THR A 1 78 ? 14.993 -7.477 16.618 1.00 67.06 78 THR A C 1
ATOM 575 O O . THR A 1 78 ? 15.105 -8.403 15.817 1.00 67.06 78 THR A O 1
ATOM 578 N N . ALA A 1 79 ? 14.470 -7.664 17.832 1.00 67.56 79 ALA A N 1
ATOM 579 C CA . ALA A 1 79 ? 13.941 -8.947 18.296 1.00 67.56 79 ALA A CA 1
ATOM 580 C C . ALA A 1 79 ? 12.796 -9.435 17.400 1.00 67.56 79 ALA A C 1
ATOM 582 O O . ALA A 1 79 ? 12.763 -10.590 16.971 1.00 67.56 79 ALA A O 1
ATOM 583 N N . MET A 1 80 ? 11.891 -8.521 17.052 1.00 68.00 80 MET A N 1
ATOM 584 C CA . MET A 1 80 ? 10.778 -8.813 16.162 1.00 68.00 80 MET A CA 1
ATOM 585 C C . MET A 1 80 ? 11.234 -9.128 14.733 1.00 68.00 80 MET A C 1
ATOM 587 O O . MET A 1 80 ? 10.673 -10.015 14.090 1.00 68.00 80 MET A O 1
ATOM 591 N N . GLU A 1 81 ? 12.263 -8.443 14.230 1.00 64.62 81 GLU A N 1
ATOM 592 C CA . GLU A 1 81 ? 12.879 -8.759 12.941 1.00 64.62 81 GLU A CA 1
ATOM 593 C C . GLU A 1 81 ? 13.399 -10.193 12.892 1.00 64.62 81 GLU A C 1
ATOM 595 O O . GLU A 1 81 ? 13.082 -10.931 11.955 1.00 64.62 81 GLU A O 1
ATOM 600 N N . ASP A 1 82 ? 14.229 -10.568 13.863 1.00 63.44 82 ASP A N 1
ATOM 601 C CA . ASP A 1 82 ? 14.899 -11.863 13.859 1.00 63.44 82 ASP A CA 1
ATOM 602 C C . ASP A 1 82 ? 13.889 -13.007 14.007 1.00 63.44 82 ASP A C 1
ATOM 604 O O . ASP A 1 82 ? 13.979 -14.018 13.302 1.00 63.44 82 ASP A O 1
ATOM 608 N N . TYR A 1 83 ? 12.848 -12.801 14.820 1.00 64.12 83 TYR A N 1
ATOM 609 C CA . TYR A 1 83 ? 11.704 -13.703 14.874 1.00 64.12 83 TYR A CA 1
ATOM 610 C C . TYR A 1 83 ? 11.029 -13.838 13.503 1.00 64.12 83 TYR A C 1
ATOM 612 O O . TYR A 1 83 ? 10.869 -14.944 12.987 1.00 64.12 83 TYR A O 1
ATOM 620 N N . VAL A 1 84 ? 10.645 -12.724 12.867 1.00 62.62 84 VAL A N 1
ATOM 621 C CA . VAL A 1 84 ? 9.945 -12.768 11.573 1.00 62.62 84 VAL A CA 1
ATOM 622 C C . VAL A 1 84 ? 10.826 -13.411 10.508 1.00 62.62 84 VAL A C 1
ATOM 624 O O . VAL A 1 84 ? 10.321 -14.163 9.683 1.00 62.62 84 VAL A O 1
ATOM 627 N N . ARG A 1 85 ? 12.137 -13.159 10.515 1.00 59.94 85 ARG A N 1
ATOM 628 C CA . ARG A 1 85 ? 13.085 -13.738 9.560 1.00 59.94 85 ARG A CA 1
ATOM 629 C C . ARG A 1 85 ? 13.232 -15.248 9.741 1.00 59.94 85 ARG A C 1
ATOM 631 O O . ARG A 1 85 ? 13.178 -15.963 8.744 1.00 59.94 85 ARG A O 1
ATOM 638 N N . SER A 1 86 ? 13.384 -15.718 10.977 1.00 54.12 86 SER A N 1
ATOM 639 C CA . SER A 1 86 ? 13.523 -17.146 11.302 1.00 54.12 86 SER A CA 1
ATOM 640 C C . SER A 1 86 ? 12.249 -17.954 11.042 1.00 54.12 86 SER A C 1
ATOM 642 O O . SER A 1 86 ? 12.336 -19.134 10.719 1.00 54.12 86 SER A O 1
ATOM 644 N N . HIS A 1 87 ? 11.084 -17.303 11.071 1.00 58.28 87 HIS A N 1
ATOM 645 C CA . HIS A 1 87 ? 9.784 -17.922 10.796 1.00 58.28 87 HIS A CA 1
ATOM 646 C C . HIS A 1 87 ? 9.210 -17.558 9.411 1.00 58.28 87 HIS A C 1
ATOM 648 O O . HIS A 1 87 ? 8.118 -17.995 9.035 1.00 58.28 87 HIS A O 1
ATOM 654 N N . SER A 1 88 ? 9.927 -16.762 8.610 1.00 48.72 88 SER A N 1
ATOM 655 C CA . SER A 1 88 ? 9.480 -16.357 7.278 1.00 48.72 88 SER A CA 1
ATOM 656 C C . SER A 1 88 ? 9.665 -17.496 6.281 1.00 48.72 88 SER A C 1
ATOM 658 O O . SER A 1 88 ? 10.776 -17.865 5.906 1.00 48.72 88 SER A O 1
ATOM 660 N N . THR A 1 89 ? 8.528 -17.974 5.777 1.00 48.16 89 THR A N 1
ATOM 661 C CA . THR A 1 89 ? 8.243 -18.814 4.592 1.00 48.16 89 THR A CA 1
ATOM 662 C C . THR A 1 89 ? 9.024 -18.506 3.292 1.00 48.16 89 THR A C 1
ATOM 664 O O . THR A 1 89 ? 8.623 -18.955 2.224 1.00 48.16 89 THR A O 1
ATOM 667 N N . LYS A 1 90 ? 10.115 -17.735 3.304 1.00 41.28 90 LYS A N 1
ATOM 668 C CA . LYS A 1 90 ? 10.949 -17.456 2.125 1.00 41.28 90 LYS A CA 1
ATOM 669 C C . LYS A 1 90 ? 11.759 -18.686 1.688 1.00 41.28 90 LYS A C 1
ATOM 671 O O . LYS A 1 90 ? 11.872 -18.927 0.493 1.00 41.28 90 LYS A O 1
ATOM 676 N N . ALA A 1 91 ? 12.230 -19.509 2.630 1.00 39.38 91 ALA A N 1
ATOM 677 C CA . ALA A 1 91 ? 12.915 -20.772 2.322 1.00 39.38 91 ALA A CA 1
ATOM 678 C C . ALA A 1 91 ? 11.966 -21.829 1.720 1.00 39.38 91 ALA A C 1
ATOM 680 O O . ALA A 1 91 ? 12.339 -22.573 0.822 1.00 39.38 91 ALA A O 1
ATOM 681 N N . ARG A 1 92 ? 10.704 -21.843 2.166 1.00 41.94 92 ARG A N 1
ATOM 682 C CA . ARG A 1 92 ? 9.677 -22.794 1.714 1.00 41.94 92 ARG A CA 1
ATOM 683 C C . ARG A 1 92 ? 9.025 -22.405 0.378 1.00 41.94 92 ARG A C 1
ATOM 685 O O . ARG A 1 92 ? 8.539 -23.271 -0.337 1.00 41.94 92 ARG A O 1
ATOM 692 N N . LEU A 1 93 ? 9.016 -21.117 0.022 1.00 43.22 93 LEU A N 1
ATOM 693 C CA . LEU A 1 93 ? 8.494 -20.646 -1.268 1.00 43.22 93 LEU A CA 1
ATOM 694 C C . LEU A 1 93 ? 9.452 -20.903 -2.435 1.00 43.22 93 LEU A C 1
ATOM 696 O O . LEU A 1 93 ? 8.982 -21.166 -3.536 1.00 43.22 93 LEU A O 1
ATOM 700 N N . LEU A 1 94 ? 10.768 -20.888 -2.200 1.00 48.91 94 LEU A N 1
ATOM 701 C CA . LEU A 1 94 ? 11.755 -21.143 -3.254 1.00 48.91 94 LEU A CA 1
ATOM 702 C C . LEU A 1 94 ? 11.677 -22.579 -3.808 1.00 48.91 94 LEU A C 1
ATOM 704 O O . LEU A 1 94 ? 11.873 -22.764 -5.007 1.00 48.91 94 LEU A O 1
ATOM 708 N N . SER A 1 95 ? 11.302 -23.574 -2.993 1.00 43.38 95 SER A N 1
ATOM 709 C CA . SER A 1 95 ? 11.121 -24.959 -3.462 1.00 43.38 95 SER A CA 1
ATOM 710 C C . SER A 1 95 ? 9.815 -25.172 -4.241 1.00 43.38 95 SER A C 1
ATOM 712 O O . SER A 1 95 ? 9.794 -25.897 -5.233 1.00 43.38 95 SER A O 1
ATOM 714 N N . LEU A 1 96 ? 8.728 -24.491 -3.860 1.00 41.97 96 LEU A N 1
ATOM 715 C CA . LEU A 1 96 ? 7.452 -24.527 -4.592 1.00 41.97 96 LEU A CA 1
ATOM 716 C C . LEU A 1 96 ? 7.523 -23.779 -5.933 1.00 41.97 96 LEU A C 1
ATOM 718 O O . LEU A 1 96 ? 6.876 -24.175 -6.901 1.00 41.97 96 LEU A O 1
ATOM 722 N N . GLN A 1 97 ? 8.335 -22.722 -6.007 1.00 45.56 97 GLN A N 1
ATOM 723 C CA . GLN A 1 97 ? 8.526 -21.922 -7.216 1.00 45.56 97 GLN A CA 1
ATOM 724 C C . GLN A 1 97 ? 9.257 -22.706 -8.321 1.00 45.56 97 GLN A C 1
ATOM 726 O O . GLN A 1 97 ? 8.898 -22.583 -9.489 1.00 45.56 97 GLN A O 1
ATOM 731 N N . GLN A 1 98 ? 10.203 -23.581 -7.962 1.00 47.00 98 GLN A N 1
ATOM 732 C CA . GLN A 1 98 ? 10.859 -24.488 -8.914 1.00 47.00 98 GLN A CA 1
ATOM 733 C C . GLN A 1 98 ? 9.902 -25.570 -9.447 1.00 47.00 98 GLN A C 1
ATOM 735 O O . GLN A 1 98 ? 9.946 -25.898 -10.630 1.00 47.00 98 GLN A O 1
ATOM 740 N N . ALA A 1 99 ? 8.977 -26.063 -8.616 1.00 42.47 99 ALA A N 1
ATOM 741 C CA . ALA A 1 99 ? 7.993 -27.071 -9.022 1.00 42.47 99 ALA A CA 1
ATOM 742 C C . ALA A 1 99 ? 6.872 -26.516 -9.927 1.00 42.47 99 ALA A C 1
ATOM 744 O O . ALA A 1 99 ? 6.340 -27.240 -10.767 1.00 42.47 99 ALA A O 1
ATOM 745 N N . HIS A 1 100 ? 6.504 -25.237 -9.780 1.00 38.78 100 HIS A N 1
ATOM 746 C CA . HIS A 1 100 ? 5.436 -24.622 -10.578 1.00 38.78 100 HIS A CA 1
ATOM 747 C C . HIS A 1 100 ? 5.903 -24.201 -11.982 1.00 38.78 100 HIS A C 1
ATOM 749 O O . HIS A 1 100 ? 5.161 -24.391 -12.946 1.00 38.78 100 HIS A O 1
ATOM 755 N N . ILE A 1 101 ? 7.146 -23.718 -12.111 1.00 48.53 101 ILE A N 1
ATOM 756 C CA . ILE A 1 101 ? 7.762 -23.356 -13.402 1.00 48.53 101 ILE A CA 1
ATOM 757 C C . ILE A 1 101 ? 7.869 -24.582 -14.325 1.00 48.53 101 ILE A C 1
ATOM 759 O O . ILE A 1 101 ? 7.617 -24.469 -15.522 1.00 48.53 101 ILE A O 1
ATOM 763 N N . ALA A 1 102 ? 8.138 -25.768 -13.768 1.00 44.72 102 ALA A N 1
ATOM 764 C CA . ALA A 1 102 ? 8.184 -27.017 -14.529 1.00 44.72 102 ALA A CA 1
ATOM 765 C C . ALA A 1 102 ? 6.811 -27.471 -15.073 1.00 44.72 102 ALA A C 1
ATOM 767 O O . ALA A 1 102 ? 6.764 -28.181 -16.070 1.00 44.72 102 ALA A O 1
ATOM 768 N N . ARG A 1 103 ? 5.695 -27.061 -14.448 1.00 44.62 103 ARG A N 1
ATOM 769 C CA . ARG A 1 103 ? 4.334 -27.459 -14.865 1.00 44.62 103 ARG A CA 1
ATOM 770 C C . ARG A 1 103 ? 3.732 -26.525 -15.913 1.00 44.62 103 ARG A C 1
ATOM 772 O O . ARG A 1 103 ? 3.153 -26.993 -16.879 1.00 44.62 103 ARG A O 1
ATOM 779 N N . VAL A 1 104 ? 3.930 -25.213 -15.779 1.00 43.56 104 VAL A N 1
ATOM 780 C CA . VAL A 1 104 ? 3.387 -24.226 -16.737 1.00 43.56 104 VAL A CA 1
ATOM 781 C C . VAL A 1 104 ? 4.081 -24.311 -18.106 1.00 43.56 104 VAL A C 1
ATOM 783 O O . VAL A 1 104 ? 3.461 -24.032 -19.128 1.00 43.56 104 VAL A O 1
ATOM 786 N N . ALA A 1 105 ? 5.337 -24.767 -18.147 1.00 48.38 105 ALA A N 1
ATOM 787 C CA . ALA A 1 105 ? 6.058 -25.024 -19.395 1.00 48.38 105 ALA A CA 1
ATOM 788 C C . ALA A 1 105 ? 5.504 -26.221 -20.199 1.00 48.38 105 ALA A C 1
ATOM 790 O O . ALA A 1 105 ? 5.741 -26.290 -21.403 1.00 48.38 105 ALA A O 1
ATOM 791 N N . ALA A 1 106 ? 4.765 -27.139 -19.560 1.00 44.59 106 ALA A N 1
ATOM 792 C CA . ALA A 1 106 ? 4.168 -28.303 -20.217 1.00 44.59 106 ALA A CA 1
ATOM 793 C C . ALA A 1 106 ? 2.783 -28.008 -20.830 1.00 44.59 106 ALA A C 1
ATOM 795 O O . ALA A 1 106 ? 2.441 -28.594 -21.852 1.00 44.59 106 ALA A O 1
ATOM 796 N N . ASP A 1 107 ? 2.025 -27.058 -20.268 1.00 38.34 107 ASP A N 1
ATOM 797 C CA . ASP A 1 107 ? 0.614 -26.830 -20.630 1.00 38.34 107 ASP A CA 1
ATOM 798 C C . ASP A 1 107 ? 0.387 -25.765 -21.729 1.00 38.34 107 ASP A C 1
ATOM 800 O O . ASP A 1 107 ? -0.720 -25.632 -22.243 1.00 38.34 107 ASP A O 1
ATOM 804 N N . GLN A 1 108 ? 1.409 -25.003 -22.146 1.00 42.28 108 GLN A N 1
ATOM 805 C CA . GLN A 1 108 ? 1.283 -23.949 -23.179 1.00 42.28 108 GLN A CA 1
ATOM 806 C C . GLN A 1 108 ? 1.732 -24.387 -24.588 1.00 42.28 108 GLN A C 1
ATOM 808 O O . GLN A 1 108 ? 2.285 -23.597 -25.358 1.00 42.28 108 GLN A O 1
ATOM 813 N N . ALA A 1 109 ? 1.531 -25.655 -24.944 1.00 41.59 109 ALA A N 1
ATOM 814 C CA . ALA A 1 109 ? 1.975 -26.192 -26.230 1.00 41.59 109 ALA A CA 1
ATOM 815 C C . ALA A 1 109 ? 0.967 -26.070 -27.389 1.00 41.59 109 ALA A C 1
ATOM 817 O O . ALA A 1 109 ? 1.367 -26.394 -28.501 1.00 41.59 109 ALA A O 1
ATOM 818 N N . ASP A 1 110 ? -0.269 -25.588 -27.192 1.00 41.53 110 ASP A N 1
ATOM 819 C CA . ASP A 1 110 ? -1.335 -25.905 -28.164 1.00 41.53 110 ASP A CA 1
ATOM 820 C C . ASP A 1 110 ? -2.266 -24.763 -28.613 1.00 41.53 110 ASP A C 1
ATOM 822 O O . ASP A 1 110 ? -3.435 -24.991 -28.903 1.00 41.53 110 ASP A O 1
ATOM 826 N N . VAL A 1 111 ? -1.790 -23.514 -28.707 1.00 40.72 111 VAL A N 1
ATOM 827 C CA . VAL A 1 111 ? -2.562 -22.467 -29.410 1.00 40.72 111 VAL A CA 1
ATOM 828 C C . VAL A 1 111 ? -1.638 -21.447 -30.073 1.00 40.72 111 VAL A C 1
ATOM 830 O O . VAL A 1 111 ? -1.117 -20.556 -29.410 1.00 40.72 111 VAL A O 1
ATOM 833 N N . THR A 1 112 ? -1.429 -21.563 -31.386 1.00 41.19 112 THR A N 1
ATOM 834 C CA . THR A 1 112 ? -1.516 -20.481 -32.396 1.00 41.19 112 THR A CA 1
ATOM 835 C C . THR A 1 112 ? -0.990 -20.998 -33.738 1.00 41.19 112 THR A C 1
ATOM 837 O O . THR A 1 112 ? 0.057 -21.631 -33.793 1.00 41.19 112 THR A O 1
ATOM 840 N N . GLY A 1 113 ? -1.728 -20.746 -34.824 1.00 44.56 113 GLY A N 1
ATOM 841 C CA . GLY A 1 113 ? -1.324 -21.112 -36.183 1.00 44.56 113 GLY A CA 1
ATOM 842 C C . GLY A 1 113 ? -0.022 -20.416 -36.578 1.00 44.56 113 GLY A C 1
ATOM 843 O O . GLY A 1 113 ? 0.006 -19.196 -36.743 1.00 44.56 113 GLY A O 1
ATOM 844 N N . VAL A 1 114 ? 1.042 -21.205 -36.696 1.00 48.47 114 VAL A N 1
ATOM 845 C CA . VAL A 1 114 ? 2.396 -20.769 -37.046 1.00 48.47 114 VAL A CA 1
ATOM 846 C C . VAL A 1 114 ? 2.527 -20.768 -38.571 1.00 48.47 114 VAL A C 1
ATOM 848 O O . VAL A 1 114 ? 2.129 -21.725 -39.232 1.00 48.47 114 VAL A O 1
ATOM 851 N N . THR A 1 115 ? 3.057 -19.697 -39.162 1.00 61.78 115 THR A N 1
ATOM 852 C CA . THR A 1 115 ? 3.370 -19.683 -40.603 1.00 61.78 115 THR A CA 1
ATOM 853 C C . THR A 1 115 ? 4.634 -20.510 -40.883 1.00 61.78 115 THR A C 1
ATOM 855 O O . THR A 1 115 ? 5.515 -20.610 -40.031 1.00 61.78 115 THR A O 1
ATOM 858 N N . ALA A 1 116 ? 4.791 -21.072 -42.089 1.00 63.31 116 ALA A N 1
ATOM 859 C CA . ALA A 1 116 ? 5.952 -21.911 -42.444 1.00 63.31 116 ALA A CA 1
ATOM 860 C C . ALA A 1 116 ? 7.325 -21.218 -42.241 1.00 63.31 116 ALA A C 1
ATOM 862 O O . ALA A 1 116 ? 8.352 -21.871 -42.053 1.00 63.31 116 ALA A O 1
ATOM 863 N N . GLU A 1 117 ? 7.365 -19.884 -42.266 1.00 66.38 117 GLU A N 1
ATOM 864 C CA . GLU A 1 117 ? 8.569 -19.097 -41.969 1.00 66.38 117 GLU A CA 1
ATOM 865 C C . GLU A 1 117 ? 8.854 -18.993 -40.465 1.00 66.38 117 GLU A C 1
ATOM 867 O O . GLU A 1 117 ? 10.014 -19.032 -40.048 1.00 66.38 117 GLU A O 1
ATOM 872 N N . GLN A 1 118 ? 7.811 -18.925 -39.635 1.00 68.38 118 GLN A N 1
ATOM 873 C CA . GLN A 1 118 ? 7.947 -18.951 -38.181 1.00 68.38 118 GLN A CA 1
ATOM 874 C C . GLN A 1 118 ? 8.387 -20.333 -37.677 1.00 68.38 118 GLN A C 1
ATOM 876 O O . GLN A 1 118 ? 9.181 -20.398 -36.741 1.00 68.38 118 GLN A O 1
ATOM 881 N N . GLU A 1 119 ? 7.961 -21.426 -38.317 1.00 74.31 119 GLU A N 1
ATOM 882 C CA . GLU A 1 119 ? 8.450 -22.777 -37.996 1.00 74.31 119 GLU A CA 1
ATOM 883 C C . GLU A 1 119 ? 9.947 -22.924 -38.279 1.00 74.31 119 GLU A C 1
ATOM 885 O O . GLU A 1 119 ? 10.688 -23.401 -37.421 1.00 74.31 119 GLU A O 1
ATOM 890 N N . LYS A 1 120 ? 10.423 -22.436 -39.433 1.00 80.06 120 LYS A N 1
ATOM 891 C CA . LYS A 1 120 ? 11.859 -22.426 -39.763 1.00 80.06 120 LYS A CA 1
ATOM 892 C C . LYS A 1 120 ? 12.670 -21.583 -38.778 1.00 80.06 120 LYS A C 1
ATOM 894 O O . LYS A 1 120 ? 13.761 -21.988 -38.374 1.00 80.06 120 LYS A O 1
ATOM 899 N N . LEU A 1 121 ? 12.143 -20.425 -38.372 1.00 81.19 121 LEU A N 1
ATOM 900 C CA . LEU A 1 121 ? 12.773 -19.572 -37.364 1.00 81.19 121 LEU A CA 1
ATOM 901 C C . LEU A 1 121 ? 12.847 -20.277 -36.003 1.00 81.19 121 LEU A C 1
ATOM 903 O O . LEU A 1 121 ? 13.902 -20.285 -35.376 1.00 81.19 121 LEU A O 1
ATOM 907 N N . LEU A 1 122 ? 11.754 -20.894 -35.554 1.00 80.94 122 LEU A N 1
ATOM 908 C CA . LEU A 1 122 ? 11.709 -21.626 -34.288 1.00 80.94 122 LEU A CA 1
ATOM 909 C C . LEU A 1 122 ? 12.623 -22.851 -34.298 1.00 80.94 122 LEU A C 1
ATOM 911 O O . LEU A 1 122 ? 13.302 -23.099 -33.303 1.00 80.94 122 LEU A O 1
ATOM 915 N N . GLN A 1 123 ? 12.676 -23.578 -35.414 1.00 83.88 123 GLN A N 1
ATOM 916 C CA . GLN A 1 123 ? 13.587 -24.701 -35.606 1.00 83.88 123 GLN A CA 1
ATOM 917 C C . GLN A 1 123 ? 15.037 -24.236 -35.458 1.00 83.88 123 GLN A C 1
ATOM 919 O O . GLN A 1 123 ? 15.750 -24.777 -34.619 1.00 83.88 123 GLN A O 1
ATOM 924 N N . PHE A 1 124 ? 15.439 -23.171 -36.164 1.00 87.25 124 PHE A N 1
ATOM 925 C CA . PHE A 1 124 ? 16.775 -22.584 -36.028 1.00 87.25 124 PHE A CA 1
ATOM 926 C C . PHE A 1 124 ? 17.081 -22.161 -34.583 1.00 87.25 124 PHE A C 1
ATOM 928 O O . PHE A 1 124 ? 18.112 -22.541 -34.036 1.00 87.25 124 PHE A O 1
ATOM 935 N N . LEU A 1 125 ? 16.171 -21.426 -33.936 1.00 87.56 125 LEU A N 1
ATOM 936 C CA . LEU A 1 125 ? 16.367 -20.948 -32.563 1.00 87.56 125 LEU A CA 1
ATOM 937 C C . LEU A 1 125 ? 16.451 -22.084 -31.533 1.00 87.56 125 LEU A C 1
ATOM 939 O O . LEU A 1 125 ? 16.984 -21.874 -30.448 1.00 87.56 125 LEU A O 1
ATOM 943 N N . THR A 1 126 ? 15.910 -23.260 -31.853 1.00 84.69 126 THR A N 1
ATOM 944 C CA . THR A 1 126 ? 15.892 -24.430 -30.968 1.00 84.69 126 THR A CA 1
ATOM 945 C C . THR A 1 126 ? 17.096 -25.345 -31.198 1.00 84.69 126 THR A C 1
ATOM 947 O O . THR A 1 126 ? 17.577 -25.957 -30.249 1.00 84.69 126 THR A O 1
ATOM 950 N N . THR A 1 127 ? 17.595 -25.451 -32.434 1.00 84.62 127 THR A N 1
ATOM 951 C CA . THR A 1 127 ? 18.743 -26.309 -32.771 1.00 84.62 127 THR A CA 1
ATOM 952 C C . THR A 1 127 ? 20.094 -25.619 -32.607 1.00 84.62 127 THR A C 1
ATOM 954 O O . THR A 1 127 ? 21.098 -26.306 -32.448 1.00 84.62 127 THR A O 1
ATOM 957 N N . SER A 1 128 ? 20.141 -24.286 -32.672 1.00 88.75 128 SER A N 1
ATOM 958 C CA . SER A 1 128 ? 21.386 -23.520 -32.564 1.00 88.75 128 SER A CA 1
ATOM 959 C C . SER A 1 128 ? 21.753 -23.174 -31.126 1.00 88.75 128 SER A C 1
ATOM 961 O O . SER A 1 128 ? 20.895 -23.012 -30.256 1.00 88.75 128 SER A O 1
ATOM 963 N N . SER A 1 129 ? 23.054 -23.018 -30.878 1.00 89.31 129 SER A N 1
ATOM 964 C CA . SER A 1 129 ? 23.539 -22.583 -29.567 1.00 89.31 129 SER A CA 1
ATOM 965 C C . SER A 1 129 ? 23.193 -21.106 -29.299 1.00 89.31 129 SER A C 1
ATOM 967 O O . SER A 1 129 ? 23.074 -20.316 -30.241 1.00 89.31 129 SER A O 1
ATOM 969 N N . PRO A 1 130 ? 23.065 -20.670 -28.028 1.00 87.00 130 PRO A N 1
ATOM 970 C CA . PRO A 1 130 ? 22.803 -19.264 -27.708 1.00 87.00 130 PRO A CA 1
ATOM 971 C C . PRO A 1 130 ? 23.826 -18.288 -28.306 1.00 87.00 130 PRO A C 1
ATOM 973 O O . PRO A 1 130 ? 23.451 -17.186 -28.703 1.00 87.00 130 PRO A O 1
ATOM 976 N N . ALA A 1 131 ? 25.090 -18.708 -28.414 1.00 88.31 131 ALA A N 1
ATOM 977 C CA . ALA A 1 131 ? 26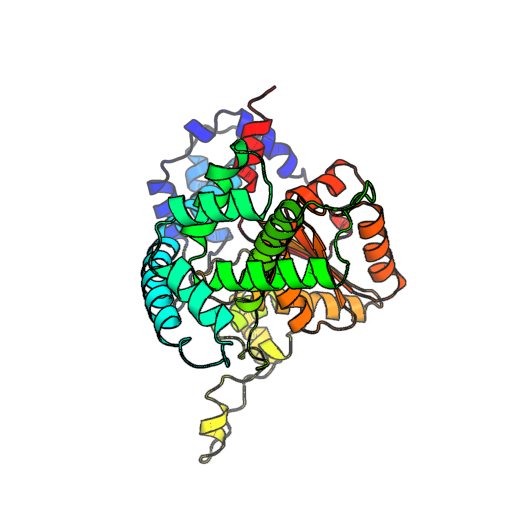.157 -17.934 -29.041 1.00 88.31 131 ALA A CA 1
ATOM 978 C C . ALA A 1 131 ? 25.936 -17.774 -30.556 1.00 88.31 131 ALA A C 1
ATOM 980 O O . ALA A 1 131 ? 25.983 -16.656 -31.061 1.00 88.31 131 ALA A O 1
ATOM 981 N N . GLU A 1 132 ? 25.601 -18.854 -31.269 1.00 89.31 132 GLU A N 1
ATOM 982 C CA . GLU A 1 132 ? 25.292 -18.810 -32.709 1.00 89.31 132 GLU A CA 1
ATOM 983 C C . GLU A 1 132 ? 24.063 -17.948 -33.016 1.00 89.31 132 GLU A C 1
ATOM 985 O O . GLU A 1 132 ? 24.040 -17.193 -33.992 1.00 89.31 132 GLU A O 1
ATOM 990 N N . VAL A 1 133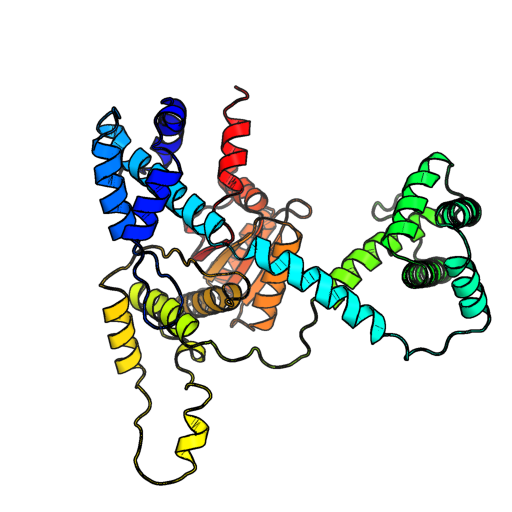 ? 23.031 -18.037 -32.173 1.00 89.12 133 VAL A N 1
ATOM 991 C CA . VAL A 1 133 ? 21.838 -17.194 -32.294 1.00 89.12 133 VAL A CA 1
ATOM 992 C C . VAL A 1 133 ? 22.199 -15.729 -32.049 1.00 89.12 133 VAL A C 1
ATOM 994 O O . VAL A 1 133 ? 21.754 -14.866 -32.804 1.00 89.12 133 VAL A O 1
ATOM 997 N N . ALA A 1 134 ? 23.021 -15.432 -31.038 1.00 89.00 134 ALA A N 1
ATOM 998 C CA . ALA A 1 134 ? 23.475 -14.073 -30.753 1.00 89.00 134 ALA A CA 1
ATOM 999 C C . ALA A 1 134 ? 24.303 -13.484 -31.902 1.00 89.00 134 ALA A C 1
ATOM 1001 O O . ALA A 1 134 ? 24.063 -12.340 -32.281 1.00 89.00 134 ALA A O 1
ATOM 1002 N N . ASP A 1 135 ? 25.202 -14.267 -32.502 1.00 89.12 135 ASP A N 1
ATOM 1003 C CA . ASP A 1 135 ? 26.011 -13.852 -33.655 1.00 89.12 135 ASP A CA 1
ATOM 1004 C C . ASP A 1 135 ? 25.137 -13.527 -34.869 1.00 89.12 135 ASP A C 1
ATOM 1006 O O . ASP A 1 135 ? 25.304 -12.495 -35.528 1.00 89.12 135 ASP A O 1
ATOM 1010 N N . LYS A 1 136 ? 24.122 -14.356 -35.125 1.00 88.75 136 LYS A N 1
ATOM 1011 C CA . LYS A 1 136 ? 23.185 -14.123 -36.226 1.00 88.75 136 LYS A CA 1
ATOM 1012 C C . LYS A 1 136 ? 22.268 -12.927 -35.969 1.00 88.75 136 LYS A C 1
ATOM 1014 O O . LYS A 1 136 ? 22.002 -12.158 -36.891 1.00 88.75 136 LYS A O 1
ATOM 1019 N N . LEU A 1 137 ? 21.815 -12.735 -34.729 1.00 88.19 137 LEU A N 1
ATOM 1020 C CA . LEU A 1 137 ? 21.056 -11.549 -34.322 1.00 88.19 137 LEU A CA 1
ATOM 1021 C C . LEU A 1 137 ? 21.892 -10.276 -34.453 1.00 88.19 137 LEU A C 1
ATOM 1023 O O . LEU A 1 137 ? 21.380 -9.273 -34.936 1.00 88.19 137 LEU A O 1
ATOM 1027 N N . LEU A 1 138 ? 23.167 -10.316 -34.074 1.00 90.38 138 LEU A N 1
ATOM 1028 C CA . LEU A 1 138 ? 24.074 -9.176 -34.169 1.00 90.38 138 LEU A CA 1
ATOM 1029 C C . LEU A 1 138 ? 24.242 -8.717 -35.624 1.00 90.38 138 LEU A C 1
ATOM 1031 O O . LEU A 1 138 ? 24.088 -7.529 -35.915 1.00 90.38 138 LEU A O 1
ATOM 1035 N N . ALA A 1 139 ? 24.437 -9.669 -36.544 1.00 88.19 139 ALA A N 1
ATOM 1036 C CA . ALA A 1 139 ? 24.512 -9.398 -37.977 1.00 88.19 139 ALA A CA 1
ATOM 1037 C C . ALA A 1 139 ? 23.192 -8.845 -38.548 1.00 88.19 139 ALA A C 1
ATOM 1039 O O . ALA A 1 139 ? 23.197 -7.865 -39.295 1.00 88.19 139 ALA A O 1
ATOM 1040 N N . LEU A 1 140 ? 22.050 -9.440 -38.183 1.00 86.38 140 LEU A N 1
ATOM 1041 C CA . LEU A 1 140 ? 20.731 -9.035 -38.687 1.00 86.38 140 LEU A CA 1
ATOM 1042 C C . LEU A 1 140 ? 20.284 -7.666 -38.161 1.00 86.38 140 LEU A C 1
ATOM 1044 O O . LEU A 1 140 ? 19.706 -6.874 -38.903 1.00 86.38 140 LEU A O 1
ATOM 1048 N N . LEU A 1 141 ? 20.562 -7.377 -36.889 1.00 89.06 141 LEU A N 1
ATOM 1049 C CA . LEU A 1 141 ? 20.199 -6.117 -36.240 1.00 89.06 141 LEU A CA 1
ATOM 1050 C C . LEU A 1 141 ? 21.186 -4.981 -36.553 1.00 89.06 141 LEU A C 1
ATOM 1052 O O . LEU A 1 141 ? 20.880 -3.828 -36.242 1.00 89.06 141 LEU A O 1
ATOM 1056 N N . LYS A 1 142 ? 22.322 -5.298 -37.199 1.00 88.69 142 LYS A N 1
ATOM 1057 C CA . LYS A 1 142 ? 23.430 -4.382 -37.521 1.00 88.69 142 LYS A CA 1
ATOM 1058 C C . LYS A 1 142 ? 23.977 -3.665 -36.282 1.00 88.69 142 LYS A C 1
ATOM 1060 O O . LYS A 1 142 ? 24.245 -2.465 -36.313 1.00 88.69 142 LYS A O 1
ATOM 1065 N N . GLU A 1 143 ? 24.104 -4.402 -35.185 1.00 91.00 143 GLU A N 1
ATOM 1066 C CA . GLU A 1 143 ? 24.605 -3.883 -33.910 1.00 91.00 143 GLU A CA 1
ATOM 1067 C C . GLU A 1 143 ? 26.123 -4.117 -33.783 1.00 91.00 143 GLU A C 1
ATOM 1069 O O . GLU A 1 143 ? 26.653 -5.052 -34.389 1.00 91.00 143 GLU A O 1
ATOM 1074 N N . PRO A 1 144 ? 26.851 -3.284 -33.016 1.00 89.25 144 PRO A N 1
ATOM 1075 C CA . PRO A 1 144 ? 28.294 -3.437 -32.844 1.00 89.25 144 PRO A CA 1
ATOM 1076 C C . PRO A 1 144 ? 28.639 -4.706 -32.051 1.00 89.25 144 PRO A C 1
ATOM 1078 O O . PRO A 1 144 ? 27.873 -5.126 -31.181 1.00 89.25 144 PRO A O 1
ATOM 1081 N N . GLU A 1 145 ? 29.829 -5.274 -32.282 1.00 90.12 145 GLU A N 1
ATOM 1082 C CA . GLU A 1 145 ? 30.303 -6.505 -31.616 1.00 90.12 145 GLU A CA 1
ATOM 1083 C C . GLU A 1 145 ? 30.256 -6.435 -30.080 1.00 90.12 145 GLU A C 1
ATOM 1085 O O . GLU A 1 145 ? 30.019 -7.439 -29.408 1.00 90.12 145 GLU A O 1
ATOM 1090 N N . GLU A 1 146 ? 30.385 -5.237 -29.505 1.00 91.50 146 GLU A N 1
ATOM 1091 C CA . GLU A 1 146 ? 30.259 -4.989 -28.064 1.00 91.50 146 GLU A CA 1
ATOM 1092 C C . GLU A 1 146 ? 28.919 -5.480 -27.480 1.00 91.50 146 GLU A C 1
ATOM 1094 O O . GLU A 1 146 ? 28.837 -5.849 -26.306 1.00 91.50 146 GLU A O 1
ATOM 1099 N N . LYS A 1 147 ? 27.860 -5.535 -28.301 1.00 88.38 147 LYS A N 1
ATOM 1100 C CA . LYS A 1 147 ? 26.514 -5.982 -27.912 1.00 88.38 147 LYS A CA 1
ATOM 1101 C C . LYS A 1 147 ? 26.320 -7.494 -27.947 1.00 88.38 147 LYS A C 1
ATOM 1103 O O . LYS A 1 147 ? 25.303 -7.977 -27.446 1.00 88.38 147 LYS A O 1
ATOM 1108 N N . ARG A 1 148 ? 27.297 -8.257 -28.448 1.00 90.94 148 ARG A N 1
ATOM 1109 C CA . ARG A 1 148 ? 27.235 -9.724 -28.562 1.00 90.94 148 ARG A CA 1
ATOM 1110 C C . ARG A 1 148 ? 26.888 -10.402 -27.237 1.00 90.94 148 ARG A C 1
ATOM 1112 O O . ARG A 1 148 ? 25.939 -11.177 -27.171 1.00 90.94 148 ARG A O 1
ATOM 1119 N N . LYS A 1 149 ? 27.602 -10.048 -26.160 1.00 90.06 149 LYS A N 1
ATOM 1120 C CA . LYS A 1 149 ? 27.383 -10.619 -24.814 1.00 90.06 149 LYS A CA 1
ATOM 1121 C C . LYS A 1 149 ? 25.993 -10.297 -24.257 1.00 90.06 149 LYS A C 1
ATOM 1123 O O . LYS A 1 149 ? 25.409 -11.103 -23.538 1.00 90.06 149 LYS A O 1
ATOM 1128 N N . GLU A 1 150 ? 25.461 -9.116 -24.574 1.00 90.56 150 GLU A N 1
ATOM 1129 C CA . GLU A 1 150 ? 24.122 -8.703 -24.142 1.00 90.56 150 GLU A CA 1
ATOM 1130 C C . GLU A 1 150 ? 23.037 -9.509 -24.875 1.00 90.56 150 GLU A C 1
ATOM 1132 O O . GLU A 1 150 ? 22.089 -9.979 -24.244 1.00 90.56 150 GLU A O 1
ATOM 1137 N N . LEU A 1 151 ? 23.201 -9.731 -26.184 1.00 89.00 151 LEU A N 1
ATOM 1138 C CA . LEU A 1 151 ? 22.303 -10.566 -26.987 1.00 89.00 151 LEU A CA 1
ATOM 1139 C C . LEU A 1 151 ? 22.344 -12.033 -26.549 1.00 89.00 151 LEU A C 1
ATOM 1141 O O . LEU A 1 151 ? 21.288 -12.627 -26.346 1.00 89.00 151 LEU A O 1
ATOM 1145 N N . GLU A 1 152 ? 23.532 -12.589 -26.318 1.00 90.00 152 GLU A N 1
ATOM 1146 C CA . GLU A 1 152 ? 23.705 -13.955 -25.811 1.00 90.00 152 GLU A CA 1
ATOM 1147 C C . GLU A 1 152 ? 23.000 -14.147 -24.460 1.00 90.00 152 GLU A C 1
ATOM 1149 O O . GLU A 1 152 ? 22.242 -15.102 -24.277 1.00 90.00 152 GLU A O 1
ATOM 1154 N N . TYR A 1 153 ? 23.145 -13.184 -23.541 1.00 89.00 153 TYR A N 1
ATOM 1155 C CA . TYR A 1 153 ? 22.417 -13.190 -22.271 1.00 89.00 153 TYR A CA 1
ATOM 1156 C C . TYR A 1 153 ? 20.894 -13.161 -22.470 1.00 89.00 153 TYR A C 1
ATOM 1158 O O . TYR A 1 153 ? 20.164 -13.868 -21.773 1.00 89.00 153 TYR A O 1
ATOM 1166 N N . ILE A 1 154 ? 20.393 -12.354 -23.410 1.00 87.06 154 ILE A N 1
ATOM 1167 C CA . ILE A 1 154 ? 18.958 -12.270 -23.714 1.00 87.06 154 ILE A CA 1
ATOM 1168 C C . ILE A 1 154 ? 18.442 -13.596 -24.285 1.00 87.06 154 ILE A C 1
ATOM 1170 O O . ILE A 1 154 ? 17.399 -14.065 -23.829 1.00 87.06 154 ILE A O 1
ATOM 1174 N N . VAL A 1 155 ? 19.170 -14.213 -25.220 1.00 88.31 155 VAL A N 1
ATOM 1175 C CA . VAL A 1 155 ? 18.813 -15.506 -25.827 1.00 88.31 155 VAL A CA 1
ATOM 1176 C C . VAL A 1 155 ? 18.773 -16.606 -24.769 1.00 88.31 155 VAL A C 1
ATOM 1178 O O . VAL A 1 155 ? 17.757 -17.287 -24.636 1.00 88.31 155 VAL A O 1
ATOM 1181 N N . MET A 1 156 ? 19.829 -16.720 -23.957 1.00 86.19 156 MET A N 1
ATOM 1182 C CA . MET A 1 156 ? 19.912 -17.710 -22.879 1.00 86.19 156 MET A CA 1
ATOM 1183 C C . MET A 1 156 ? 18.775 -17.547 -21.863 1.00 86.19 156 MET A C 1
ATOM 1185 O O . MET A 1 156 ? 18.227 -18.527 -21.368 1.00 86.19 156 MET A O 1
ATOM 1189 N N . LYS A 1 157 ? 18.410 -16.303 -21.543 1.00 84.19 157 LYS A N 1
ATOM 1190 C CA . LYS A 1 157 ? 17.407 -16.010 -20.518 1.00 84.19 157 LYS A CA 1
ATOM 1191 C C . LYS A 1 157 ? 15.966 -16.234 -20.974 1.00 84.19 157 LYS A C 1
ATOM 1193 O O . LYS A 1 157 ? 15.126 -16.541 -20.135 1.00 84.19 157 LYS A O 1
ATOM 1198 N N . ARG A 1 158 ? 15.666 -15.989 -22.250 1.00 80.69 158 ARG A N 1
ATOM 1199 C CA . ARG A 1 158 ? 14.286 -15.908 -22.768 1.00 80.69 158 ARG A CA 1
ATOM 1200 C C . ARG A 1 158 ? 13.853 -17.131 -23.566 1.00 80.69 158 ARG A C 1
ATOM 1202 O O . ARG A 1 158 ? 12.665 -17.397 -23.694 1.00 80.69 158 ARG A O 1
ATOM 1209 N N . GLY A 1 159 ? 14.811 -17.899 -24.071 1.00 82.69 159 GLY A N 1
ATOM 1210 C CA . GLY A 1 159 ? 14.539 -19.102 -24.841 1.00 82.69 159 GLY A CA 1
ATOM 1211 C C . GLY A 1 159 ? 13.947 -18.838 -26.239 1.00 82.69 159 GLY A C 1
ATOM 1212 O O . GLY A 1 159 ? 13.583 -17.710 -26.583 1.00 82.69 159 GLY A O 1
ATOM 1213 N N . PRO A 1 160 ? 13.843 -19.883 -27.077 1.00 81.06 160 PRO A N 1
ATOM 1214 C CA . PRO A 1 160 ? 13.595 -19.752 -28.519 1.00 81.06 160 PRO A CA 1
ATOM 1215 C C . PRO A 1 160 ? 12.277 -19.054 -28.889 1.00 81.06 160 PRO A C 1
ATOM 1217 O O . PRO A 1 160 ? 12.245 -18.177 -29.752 1.00 81.06 160 PRO A O 1
ATOM 1220 N N . ARG A 1 161 ? 11.177 -19.405 -28.212 1.00 78.62 161 ARG A N 1
ATOM 1221 C CA . ARG A 1 161 ? 9.832 -18.886 -28.523 1.00 78.62 161 ARG A CA 1
ATOM 1222 C C . ARG A 1 161 ? 9.678 -17.401 -28.200 1.00 78.62 161 ARG A C 1
ATOM 1224 O O . ARG A 1 161 ? 9.090 -16.650 -28.981 1.00 78.62 161 ARG A O 1
ATOM 1231 N N . GLU A 1 162 ? 10.227 -16.954 -27.072 1.00 80.94 162 GLU A N 1
ATOM 1232 C CA . GLU A 1 162 ? 10.190 -15.534 -26.716 1.00 80.94 162 GLU A CA 1
ATOM 1233 C C . GLU A 1 162 ? 11.031 -14.700 -27.681 1.00 80.94 162 GLU A C 1
ATOM 1235 O O . GLU A 1 162 ? 10.590 -13.632 -28.100 1.00 80.94 162 GLU A O 1
ATOM 1240 N N . ILE A 1 163 ? 12.208 -15.193 -28.081 1.00 87.31 163 ILE A N 1
ATOM 1241 C CA . ILE A 1 163 ? 13.055 -14.509 -29.066 1.00 87.31 163 ILE A CA 1
ATOM 1242 C C . ILE A 1 163 ? 12.326 -14.368 -30.406 1.00 87.31 163 ILE A C 1
ATOM 1244 O O . ILE A 1 163 ? 12.309 -13.271 -30.963 1.00 87.31 163 ILE A O 1
ATOM 1248 N N . ALA A 1 164 ? 11.650 -15.417 -30.886 1.00 83.31 164 ALA A N 1
ATOM 1249 C CA . ALA A 1 164 ? 10.832 -15.342 -32.099 1.00 83.31 164 ALA A CA 1
ATOM 1250 C C . ALA A 1 164 ? 9.712 -14.291 -31.986 1.00 83.31 164 ALA A C 1
ATOM 1252 O O . ALA A 1 164 ? 9.475 -13.526 -32.920 1.00 83.31 164 ALA A O 1
ATOM 1253 N N . THR A 1 165 ? 9.066 -14.200 -30.821 1.00 82.00 165 THR A N 1
ATOM 1254 C CA . THR A 1 165 ? 7.999 -13.219 -30.570 1.00 82.00 165 THR A CA 1
ATOM 1255 C C . THR A 1 165 ? 8.540 -11.787 -30.554 1.00 82.00 165 THR A C 1
ATOM 1257 O O . THR A 1 165 ? 7.962 -10.897 -31.179 1.00 82.00 165 THR A O 1
ATOM 1260 N N . ILE A 1 166 ? 9.683 -11.564 -29.896 1.00 86.44 166 ILE A N 1
ATOM 1261 C CA . ILE A 1 166 ? 10.355 -10.258 -29.862 1.00 86.44 166 ILE A CA 1
ATOM 1262 C C . ILE A 1 166 ? 10.778 -9.839 -31.275 1.00 86.44 166 ILE A C 1
ATOM 1264 O O . ILE A 1 166 ? 10.615 -8.675 -31.640 1.00 86.44 166 ILE A O 1
ATOM 1268 N N . LEU A 1 167 ? 11.283 -10.770 -32.090 1.00 86.31 167 LEU A N 1
ATOM 1269 C CA . LEU A 1 167 ? 11.638 -10.504 -33.485 1.00 86.31 167 LEU A CA 1
ATOM 1270 C C . LEU A 1 167 ? 10.416 -10.134 -34.327 1.00 86.31 167 LEU A C 1
ATOM 1272 O O . LEU A 1 167 ? 10.466 -9.144 -35.052 1.00 86.31 167 LEU A O 1
ATOM 1276 N N . ALA A 1 168 ? 9.305 -10.859 -34.190 1.00 82.31 168 ALA A N 1
ATOM 1277 C CA . ALA A 1 168 ? 8.063 -10.530 -34.885 1.00 82.31 168 ALA A CA 1
ATOM 1278 C C . ALA A 1 168 ? 7.548 -9.129 -34.503 1.00 82.31 168 ALA A C 1
ATOM 1280 O O . ALA A 1 168 ? 7.191 -8.339 -35.378 1.00 82.31 168 ALA A O 1
ATOM 1281 N N . ALA A 1 169 ? 7.578 -8.785 -33.211 1.00 79.62 169 ALA A N 1
ATOM 1282 C CA . ALA A 1 169 ? 7.220 -7.451 -32.727 1.00 79.62 169 ALA A CA 1
ATOM 1283 C C . ALA A 1 169 ? 8.176 -6.363 -33.246 1.00 79.62 169 ALA A C 1
ATOM 1285 O O . ALA A 1 169 ? 7.736 -5.274 -33.610 1.00 79.62 169 ALA A O 1
ATOM 1286 N N . THR A 1 170 ? 9.473 -6.671 -33.332 1.00 85.88 170 THR A N 1
ATOM 1287 C CA . THR A 1 170 ? 10.495 -5.765 -33.878 1.00 85.88 170 THR A CA 1
ATOM 1288 C C . THR A 1 170 ? 10.248 -5.485 -35.358 1.00 85.88 170 THR A C 1
ATOM 1290 O O . THR A 1 170 ? 10.233 -4.326 -35.761 1.00 85.88 170 THR A O 1
ATOM 1293 N N . MET A 1 171 ? 9.989 -6.525 -36.155 1.00 82.69 171 MET A N 1
ATOM 1294 C CA . MET A 1 171 ? 9.680 -6.386 -37.580 1.00 82.69 171 MET A CA 1
ATOM 1295 C C . MET A 1 171 ? 8.408 -5.575 -37.799 1.00 82.69 171 MET A C 1
ATOM 1297 O O . MET A 1 171 ? 8.411 -4.646 -38.599 1.00 82.69 171 MET A O 1
ATOM 1301 N N . LYS A 1 172 ? 7.354 -5.862 -37.029 1.00 76.62 172 LYS A N 1
ATOM 1302 C CA . LYS A 1 172 ? 6.110 -5.095 -37.085 1.00 76.62 172 LYS A CA 1
ATOM 1303 C C . LYS A 1 172 ? 6.334 -3.613 -36.768 1.00 76.62 172 LYS A C 1
ATOM 1305 O O . LYS A 1 172 ? 5.880 -2.768 -37.523 1.00 76.62 172 LYS A O 1
ATOM 1310 N N . ALA A 1 173 ? 7.083 -3.291 -35.711 1.00 76.25 173 ALA A N 1
ATOM 1311 C CA . ALA A 1 173 ? 7.388 -1.903 -35.359 1.00 76.25 173 ALA A CA 1
ATOM 1312 C C . ALA A 1 173 ? 8.189 -1.170 -36.452 1.00 76.25 173 ALA A C 1
ATOM 1314 O O . ALA A 1 173 ? 7.985 0.022 -36.663 1.00 76.25 173 ALA A O 1
ATOM 1315 N N . ILE A 1 174 ? 9.071 -1.877 -37.167 1.00 80.31 174 ILE A N 1
ATOM 1316 C CA . ILE A 1 174 ? 9.800 -1.324 -38.317 1.00 80.31 174 ILE A CA 1
ATOM 1317 C C . ILE A 1 174 ? 8.841 -1.054 -39.484 1.00 80.31 174 ILE A C 1
ATOM 1319 O O . ILE A 1 174 ? 8.886 0.030 -40.060 1.00 80.31 174 ILE A O 1
ATOM 1323 N N . THR A 1 175 ? 7.966 -2.007 -39.820 1.00 78.56 175 THR A N 1
ATOM 1324 C CA . THR A 1 175 ? 6.982 -1.862 -40.907 1.00 78.56 175 THR A CA 1
ATOM 1325 C C . THR A 1 175 ? 5.962 -0.759 -40.624 1.00 78.56 175 THR A C 1
ATOM 1327 O O . THR A 1 175 ? 5.643 0.016 -41.520 1.00 78.56 175 THR A O 1
ATOM 1330 N N . ASP A 1 176 ? 5.503 -0.652 -39.378 1.00 74.56 176 ASP A N 1
ATOM 1331 C CA . ASP A 1 176 ? 4.515 0.337 -38.936 1.00 74.56 176 ASP A CA 1
ATOM 1332 C C . ASP A 1 176 ? 5.129 1.742 -38.739 1.00 74.56 176 ASP A C 1
ATOM 1334 O O . ASP A 1 176 ? 4.416 2.694 -38.424 1.00 74.56 176 ASP A O 1
ATOM 1338 N N . GLY A 1 177 ? 6.450 1.896 -38.899 1.00 78.00 177 GLY A N 1
ATOM 1339 C CA . GLY A 1 177 ? 7.150 3.175 -38.743 1.00 78.00 177 GLY A CA 1
ATOM 1340 C C . GLY A 1 177 ? 7.373 3.626 -37.292 1.00 78.00 177 GLY A C 1
ATOM 1341 O O . GLY A 1 177 ? 7.887 4.724 -37.080 1.00 78.00 177 GLY A O 1
ATOM 1342 N N . ASP A 1 178 ? 7.073 2.789 -36.288 1.00 78.25 178 ASP A N 1
ATOM 1343 C CA . ASP A 1 178 ? 7.336 3.033 -34.854 1.00 78.25 178 ASP A CA 1
ATOM 1344 C C . ASP A 1 178 ? 8.830 2.860 -34.530 1.00 78.25 178 ASP A C 1
ATOM 1346 O O . ASP A 1 178 ? 9.273 1.960 -33.801 1.00 78.25 178 ASP A O 1
ATOM 1350 N N . THR A 1 179 ? 9.625 3.749 -35.115 1.00 80.69 179 THR A N 1
ATOM 1351 C CA . THR A 1 179 ? 11.082 3.759 -35.007 1.00 80.69 179 THR A CA 1
ATOM 1352 C C . THR A 1 179 ? 11.592 4.930 -34.176 1.00 80.69 179 THR A C 1
ATOM 1354 O O . THR A 1 179 ? 12.784 4.998 -33.913 1.00 80.69 179 THR A O 1
ATOM 1357 N N . GLU A 1 180 ? 10.742 5.840 -33.700 1.00 76.38 180 GLU A N 1
ATOM 1358 C CA . GLU A 1 180 ? 11.207 7.054 -33.025 1.00 76.38 180 GLU A CA 1
ATOM 1359 C C . GLU A 1 180 ? 11.840 6.790 -31.645 1.00 76.38 180 GLU A C 1
ATOM 1361 O O . GLU A 1 180 ? 11.454 5.917 -30.847 1.00 76.38 180 GLU A O 1
ATOM 1366 N N . ARG A 1 181 ? 12.883 7.565 -31.339 1.00 71.62 181 ARG A N 1
ATOM 1367 C CA . ARG A 1 181 ? 13.475 7.615 -30.002 1.00 71.62 181 ARG A CA 1
ATOM 1368 C C . ARG A 1 181 ? 12.575 8.404 -29.055 1.00 71.62 181 ARG A C 1
ATOM 1370 O O . ARG A 1 181 ? 11.925 9.367 -29.433 1.00 71.62 181 ARG A O 1
ATOM 1377 N N . SER A 1 182 ? 12.574 8.011 -27.783 1.00 62.69 182 SER A N 1
ATOM 1378 C CA . SER A 1 182 ? 11.764 8.669 -26.745 1.00 62.69 182 SER A CA 1
ATOM 1379 C C . SER A 1 182 ? 12.225 10.090 -26.402 1.00 62.69 182 SER A C 1
ATOM 1381 O O . SER A 1 182 ? 11.506 10.807 -25.720 1.00 62.69 182 SER A O 1
ATOM 1383 N N . ASP A 1 183 ? 13.425 10.473 -26.831 1.00 69.75 183 ASP A N 1
ATOM 1384 C CA . ASP A 1 183 ? 13.990 11.815 -26.684 1.00 69.75 183 ASP A CA 1
ATOM 1385 C C . ASP A 1 183 ? 13.764 12.699 -27.928 1.00 69.75 183 ASP A C 1
ATOM 1387 O O . ASP A 1 183 ? 14.202 13.845 -27.944 1.00 69.75 183 ASP A O 1
ATOM 1391 N N . GLY A 1 184 ? 13.096 12.181 -28.969 1.00 66.19 184 GLY A N 1
ATOM 1392 C CA . GLY A 1 184 ? 12.841 12.896 -30.222 1.00 66.19 184 GLY A CA 1
ATOM 1393 C C . GLY A 1 184 ? 14.073 13.101 -31.112 1.00 66.19 184 GLY A C 1
ATOM 1394 O O . GLY A 1 184 ? 13.975 13.769 -32.135 1.00 66.19 184 GLY A O 1
ATOM 1395 N N . THR A 1 185 ? 15.235 12.531 -30.770 1.00 66.50 185 THR A N 1
ATOM 1396 C CA . THR A 1 185 ? 16.518 12.808 -31.454 1.00 66.50 185 THR A CA 1
ATOM 1397 C C . THR A 1 185 ? 16.774 11.966 -32.712 1.00 66.50 185 THR A C 1
ATOM 1399 O O . THR A 1 185 ? 17.910 11.858 -33.171 1.00 66.50 185 THR A O 1
ATOM 1402 N N . GLY A 1 186 ? 15.732 11.358 -33.286 1.00 76.94 186 GLY A N 1
ATOM 1403 C CA . GLY A 1 186 ? 15.805 10.577 -34.525 1.00 76.94 186 GLY A CA 1
ATOM 1404 C C . GLY A 1 186 ? 15.233 9.164 -34.405 1.00 76.94 186 GLY A C 1
ATOM 1405 O O . GLY A 1 186 ? 14.575 8.816 -33.420 1.00 76.94 186 GLY A O 1
ATOM 1406 N N . SER A 1 187 ? 15.488 8.339 -35.423 1.00 80.06 187 SER A N 1
ATOM 1407 C CA . SER A 1 187 ? 15.034 6.949 -35.480 1.00 80.06 187 SER A CA 1
ATOM 1408 C C . SER A 1 187 ? 15.997 5.990 -34.765 1.00 80.06 187 SER A C 1
ATOM 1410 O O . SER A 1 187 ? 17.205 6.206 -34.632 1.00 80.06 187 SER A O 1
ATOM 1412 N N . ARG A 1 188 ? 15.439 4.911 -34.226 1.00 82.50 188 ARG A N 1
ATOM 1413 C CA . ARG A 1 188 ? 16.147 3.796 -33.604 1.00 82.50 188 ARG A CA 1
ATOM 1414 C C . ARG A 1 188 ? 16.664 2.866 -34.693 1.00 82.50 188 ARG A C 1
ATOM 1416 O O . ARG A 1 188 ? 15.990 2.624 -35.690 1.00 82.50 188 ARG A O 1
ATOM 1423 N N . THR A 1 189 ? 17.835 2.287 -34.448 1.00 87.81 189 THR A N 1
ATOM 1424 C CA . THR A 1 189 ? 18.316 1.145 -35.229 1.00 87.81 189 THR A CA 1
ATOM 1425 C C . THR A 1 189 ? 17.389 -0.058 -35.016 1.00 87.81 189 THR A C 1
ATOM 1427 O O . THR A 1 189 ? 16.721 -0.137 -33.977 1.00 87.81 189 THR A O 1
ATOM 1430 N N . PRO A 1 190 ? 17.363 -1.028 -35.947 1.00 85.94 190 PRO A N 1
ATOM 1431 C CA . PRO A 1 190 ? 16.651 -2.289 -35.749 1.00 85.94 190 PRO A CA 1
ATOM 1432 C C . PRO A 1 190 ? 16.996 -2.969 -34.417 1.00 85.94 190 PRO A C 1
ATOM 1434 O O . PRO A 1 190 ? 16.095 -3.427 -33.716 1.00 85.94 190 PRO A O 1
ATOM 1437 N N . GLY A 1 191 ? 18.267 -2.959 -33.997 1.00 87.06 191 GLY A N 1
ATOM 1438 C CA . GLY A 1 191 ? 18.638 -3.474 -32.679 1.00 87.06 191 GLY A CA 1
ATOM 1439 C C . GLY A 1 191 ? 18.151 -2.603 -31.521 1.00 87.06 191 GLY A C 1
ATOM 1440 O O . GLY A 1 191 ? 17.651 -3.134 -30.531 1.00 87.06 191 GLY A O 1
ATOM 1441 N N . GLY A 1 192 ? 18.151 -1.274 -31.647 1.00 86.00 192 GLY A N 1
ATOM 1442 C CA . GLY A 1 192 ? 17.525 -0.377 -30.669 1.00 86.00 192 GLY A CA 1
ATOM 1443 C C . GLY A 1 192 ? 16.022 -0.634 -30.469 1.00 86.00 192 GLY A C 1
ATOM 1444 O O . GLY A 1 192 ? 15.511 -0.505 -29.348 1.00 86.00 192 GLY A O 1
ATOM 1445 N N . ILE A 1 193 ? 15.317 -1.032 -31.531 1.00 86.19 193 ILE A N 1
ATOM 1446 C CA . ILE A 1 193 ? 13.916 -1.478 -31.480 1.00 86.19 193 ILE A CA 1
ATOM 1447 C C . ILE A 1 193 ? 13.832 -2.859 -30.824 1.00 86.19 193 ILE A C 1
ATOM 1449 O O . ILE A 1 193 ? 13.047 -3.033 -29.894 1.00 86.19 193 ILE A O 1
ATOM 1453 N N . PHE A 1 194 ? 14.701 -3.801 -31.196 1.00 91.31 194 PHE A N 1
ATOM 1454 C CA . PHE A 1 194 ? 14.768 -5.124 -30.569 1.00 91.31 194 PHE A CA 1
ATOM 1455 C C . PHE A 1 194 ? 14.972 -5.045 -29.049 1.00 91.31 194 PHE A C 1
ATOM 1457 O O . PHE A 1 194 ? 14.234 -5.668 -28.287 1.00 91.31 194 PHE A O 1
ATOM 1464 N N . PHE A 1 195 ? 15.912 -4.228 -28.565 1.00 90.06 195 PHE A N 1
ATOM 1465 C CA . PHE A 1 195 ? 16.134 -4.044 -27.127 1.00 90.06 195 PHE A CA 1
ATOM 1466 C C . PHE A 1 195 ? 14.942 -3.369 -26.431 1.00 90.06 195 PHE A C 1
ATOM 1468 O O . PHE A 1 195 ? 14.640 -3.697 -25.276 1.00 90.06 195 PHE A O 1
ATOM 1475 N N . ARG A 1 196 ? 14.245 -2.444 -27.112 1.00 88.75 196 ARG A N 1
ATOM 1476 C CA . ARG A 1 196 ? 12.989 -1.853 -26.618 1.00 88.75 196 ARG A CA 1
ATOM 1477 C C . ARG A 1 196 ? 11.928 -2.934 -26.450 1.00 88.75 196 ARG A C 1
ATOM 1479 O O . ARG A 1 196 ? 11.365 -3.046 -25.362 1.00 88.75 196 ARG A O 1
ATOM 1486 N N . GLU A 1 197 ? 11.702 -3.747 -27.475 1.00 85.25 197 GLU A N 1
ATOM 1487 C CA . GLU A 1 197 ? 10.685 -4.797 -27.449 1.00 85.25 197 GLU A CA 1
ATOM 1488 C C . GLU A 1 197 ? 11.049 -5.927 -26.485 1.00 85.25 197 GLU A C 1
ATOM 1490 O O . GLU A 1 197 ? 10.190 -6.382 -25.738 1.00 85.25 197 GLU A O 1
ATOM 1495 N N . ALA A 1 198 ? 12.324 -6.297 -26.352 1.00 85.19 198 ALA A N 1
ATOM 1496 C CA . ALA A 1 198 ? 12.774 -7.229 -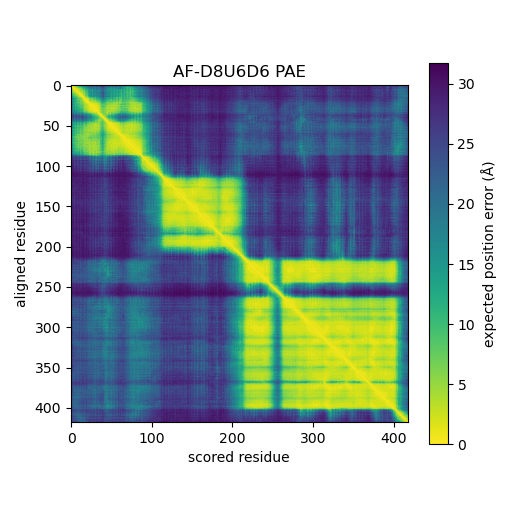25.322 1.00 85.19 198 ALA A CA 1
ATOM 1497 C C . ALA A 1 198 ? 12.473 -6.690 -23.909 1.00 85.19 198 ALA A C 1
ATOM 1499 O O . ALA A 1 198 ? 11.973 -7.416 -23.039 1.00 85.19 198 ALA A O 1
ATOM 1500 N N . LYS A 1 199 ? 12.724 -5.399 -23.648 1.00 84.69 199 LYS A N 1
ATOM 1501 C CA . LYS A 1 199 ? 12.349 -4.757 -22.373 1.00 84.69 199 LYS A CA 1
ATOM 1502 C C . LYS A 1 199 ? 10.830 -4.702 -22.185 1.00 84.69 199 LYS A C 1
ATOM 1504 O O . LYS A 1 199 ? 10.355 -4.976 -21.083 1.00 84.69 199 LYS A O 1
ATOM 1509 N N . ARG A 1 200 ? 10.066 -4.410 -23.240 1.00 77.88 200 ARG A N 1
ATOM 1510 C CA . ARG A 1 200 ? 8.598 -4.373 -23.215 1.00 77.88 200 ARG A CA 1
ATOM 1511 C C . ARG A 1 200 ? 8.006 -5.753 -22.944 1.00 77.88 200 ARG A C 1
ATOM 1513 O O . ARG A 1 200 ? 7.157 -5.870 -22.072 1.00 77.88 200 ARG A O 1
ATOM 1520 N N . HIS A 1 201 ? 8.522 -6.801 -23.580 1.00 68.81 201 HIS A N 1
ATOM 1521 C CA . HIS A 1 201 ? 8.132 -8.188 -23.333 1.00 68.81 201 HIS A CA 1
ATOM 1522 C C . HIS A 1 201 ? 8.417 -8.630 -21.900 1.00 68.81 201 HIS A C 1
ATOM 1524 O O . HIS A 1 201 ? 7.608 -9.348 -21.330 1.00 68.81 201 HIS A O 1
ATOM 1530 N N . LYS A 1 202 ? 9.499 -8.153 -21.264 1.00 72.62 202 LYS A N 1
ATOM 1531 C CA . LYS A 1 202 ? 9.694 -8.353 -19.815 1.00 72.62 202 LYS A CA 1
ATOM 1532 C C . LYS A 1 202 ? 8.555 -7.716 -19.015 1.00 72.62 202 LYS A C 1
ATOM 1534 O O . LYS A 1 202 ? 7.959 -8.374 -18.178 1.00 72.62 202 LYS A O 1
ATOM 1539 N N . ALA A 1 203 ? 8.224 -6.459 -19.310 1.00 56.09 203 ALA A N 1
ATOM 1540 C CA . ALA A 1 203 ? 7.152 -5.750 -18.618 1.00 56.09 203 ALA A CA 1
ATOM 1541 C C . ALA A 1 203 ? 5.764 -6.364 -18.874 1.00 56.09 203 ALA A C 1
ATOM 1543 O O . ALA A 1 203 ? 4.911 -6.300 -17.996 1.00 56.09 203 ALA A O 1
ATOM 1544 N N . VAL A 1 204 ? 5.533 -6.949 -20.054 1.00 54.12 204 VAL A N 1
ATOM 1545 C CA . VAL A 1 204 ? 4.286 -7.640 -20.405 1.00 54.12 204 VAL A CA 1
ATOM 1546 C C . VAL A 1 204 ? 4.230 -9.031 -19.785 1.00 54.12 204 VAL A C 1
ATOM 1548 O O . VAL A 1 204 ? 3.192 -9.361 -19.241 1.00 54.12 204 VAL A O 1
ATOM 1551 N N . ALA A 1 205 ? 5.309 -9.816 -19.767 1.00 51.97 205 ALA A N 1
ATOM 1552 C CA . ALA A 1 205 ? 5.359 -11.085 -19.032 1.00 51.97 205 ALA A CA 1
ATOM 1553 C C . ALA A 1 205 ? 5.142 -10.861 -17.525 1.00 51.97 205 ALA A C 1
ATOM 1555 O O . ALA A 1 205 ? 4.334 -11.550 -16.905 1.00 51.97 205 ALA A O 1
ATOM 1556 N N . ASP A 1 206 ? 5.751 -9.807 -16.973 1.00 48.41 206 ASP A N 1
ATOM 1557 C CA . ASP A 1 206 ? 5.495 -9.351 -15.605 1.00 48.41 206 ASP A CA 1
ATOM 1558 C C . ASP A 1 206 ? 4.029 -8.906 -15.417 1.00 48.41 206 ASP A C 1
ATOM 1560 O O . ASP A 1 206 ? 3.494 -9.037 -14.324 1.00 48.41 206 ASP A O 1
ATOM 1564 N N . LYS A 1 207 ? 3.354 -8.404 -16.464 1.00 40.78 207 LYS A N 1
ATOM 1565 C CA . LYS A 1 207 ? 1.943 -7.966 -16.445 1.00 40.78 207 LYS A CA 1
ATOM 1566 C C . LYS A 1 207 ? 0.943 -9.109 -16.682 1.00 40.78 207 LYS A C 1
ATOM 1568 O O . LYS A 1 207 ? -0.143 -9.073 -16.122 1.00 40.78 207 LYS A O 1
ATOM 1573 N N . VAL A 1 208 ? 1.298 -10.125 -17.469 1.00 44.53 208 VAL A N 1
ATOM 1574 C CA . VAL A 1 208 ? 0.497 -11.337 -17.727 1.00 44.53 208 VAL A CA 1
ATOM 1575 C C . VAL A 1 208 ? 0.553 -12.271 -16.516 1.00 44.53 208 VAL A C 1
ATOM 1577 O O . VAL A 1 208 ? -0.467 -12.835 -16.144 1.00 44.53 208 VAL A O 1
ATOM 1580 N N . MET A 1 209 ? 1.679 -12.313 -15.790 1.00 46.06 209 MET A N 1
ATOM 1581 C CA . MET A 1 209 ? 1.730 -12.879 -14.431 1.00 46.06 209 MET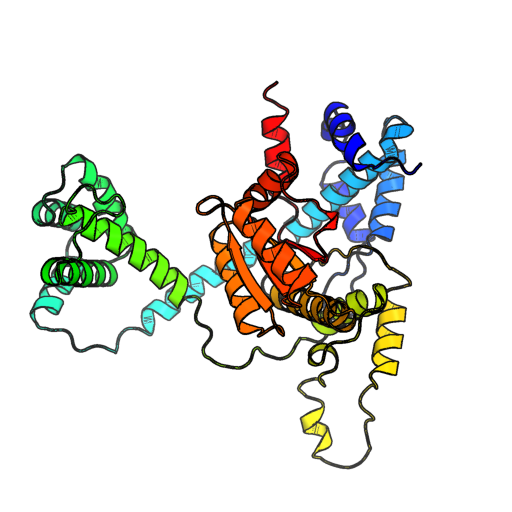 A CA 1
ATOM 1582 C C . MET A 1 209 ? 0.894 -12.100 -13.396 1.00 46.06 209 MET A C 1
ATOM 1584 O O . MET A 1 209 ? 0.717 -12.572 -12.274 1.00 46.06 209 MET A O 1
ATOM 1588 N N . LEU A 1 210 ? 0.385 -10.916 -13.754 1.00 46.81 210 LEU A N 1
ATOM 1589 C CA . LEU A 1 210 ? -0.441 -10.047 -12.913 1.00 46.81 210 LEU A CA 1
ATOM 1590 C C . LEU A 1 210 ? -1.881 -9.909 -13.421 1.00 46.81 210 LEU A C 1
ATOM 1592 O O . LEU A 1 210 ? -2.566 -8.989 -12.988 1.00 46.81 210 LEU A O 1
ATOM 1596 N N . GLN A 1 211 ? -2.360 -10.791 -14.301 1.00 36.19 211 GLN A N 1
ATOM 1597 C CA . GLN A 1 211 ? -3.799 -10.933 -14.528 1.00 36.19 211 GLN A CA 1
ATOM 1598 C C . GLN A 1 211 ? -4.365 -11.951 -13.532 1.00 36.19 211 GLN A C 1
ATOM 1600 O O . GLN A 1 211 ? -4.184 -13.155 -13.727 1.00 36.19 211 GLN A O 1
ATOM 1605 N N . PRO A 1 212 ? -5.106 -11.533 -12.491 1.00 42.38 212 PRO A N 1
ATOM 1606 C CA . PRO A 1 212 ? -6.195 -12.364 -12.032 1.00 42.38 212 PRO A CA 1
ATOM 1607 C C . PRO A 1 212 ? -7.211 -12.417 -13.176 1.00 42.38 212 PRO A C 1
ATOM 1609 O O . PRO A 1 212 ? -7.622 -11.387 -13.715 1.00 42.38 212 PRO A O 1
ATOM 1612 N N . LEU A 1 213 ? -7.630 -13.626 -13.546 1.00 38.62 213 LEU A N 1
ATOM 1613 C CA . LEU A 1 213 ? -8.940 -13.825 -14.161 1.00 38.62 213 LEU A CA 1
ATOM 1614 C C . LEU A 1 213 ? -9.954 -12.979 -13.376 1.00 38.62 213 LEU A C 1
ATOM 1616 O O . LEU A 1 213 ? -9.879 -12.962 -12.148 1.00 38.62 213 LEU A O 1
ATOM 1620 N N . LEU A 1 214 ? -10.843 -12.274 -14.086 1.00 41.94 214 LEU A N 1
ATOM 1621 C CA . LEU A 1 214 ? -11.914 -11.383 -13.601 1.00 41.94 214 LEU A CA 1
ATOM 1622 C C . LEU A 1 214 ? -12.934 -12.105 -12.694 1.00 41.94 214 LEU A C 1
ATOM 1624 O O . LEU A 1 214 ? -14.137 -12.098 -12.936 1.00 41.94 214 LEU A O 1
ATOM 1628 N N . LEU A 1 215 ? -12.455 -12.753 -11.645 1.00 45.56 215 LEU A N 1
ATOM 1629 C CA . LEU A 1 215 ? -13.239 -13.313 -10.572 1.00 45.56 215 LEU A CA 1
ATOM 1630 C C . LEU A 1 215 ? -13.194 -12.307 -9.421 1.00 45.56 215 LEU A C 1
ATOM 1632 O O . LEU A 1 215 ? -12.130 -11.750 -9.129 1.00 45.56 215 LEU A O 1
ATOM 1636 N N . PRO A 1 216 ? -14.335 -12.031 -8.770 1.00 57.69 216 PRO A N 1
ATOM 1637 C CA . PRO A 1 216 ? -14.343 -11.205 -7.574 1.00 57.69 216 PRO A CA 1
ATOM 1638 C C . PRO A 1 216 ? -13.340 -11.775 -6.569 1.00 57.69 216 PRO A C 1
ATOM 1640 O O . PRO A 1 216 ? -13.256 -12.991 -6.387 1.00 57.69 216 PRO A O 1
ATOM 1643 N N . ALA A 1 217 ? -12.555 -10.893 -5.941 1.00 65.06 217 ALA A N 1
ATOM 1644 C CA . ALA A 1 217 ? -11.577 -11.313 -4.946 1.00 65.06 217 ALA A CA 1
ATOM 1645 C C . ALA A 1 217 ? -12.269 -12.211 -3.904 1.00 65.06 217 ALA A C 1
ATOM 1647 O O . ALA A 1 217 ? -13.337 -11.828 -3.409 1.00 65.06 217 ALA A O 1
ATOM 1648 N N . PRO A 1 218 ? -11.692 -13.381 -3.572 1.00 73.00 218 PRO A N 1
ATOM 1649 C CA . PRO A 1 218 ? -12.313 -14.299 -2.631 1.00 73.00 218 PRO A CA 1
ATOM 1650 C C . PRO A 1 218 ? -12.562 -13.584 -1.297 1.00 73.00 218 PRO A C 1
ATOM 1652 O O . PRO A 1 218 ? -11.771 -12.705 -0.915 1.00 73.00 218 PRO A O 1
ATOM 1655 N N . PRO A 1 219 ? -13.644 -13.928 -0.580 1.00 83.44 219 PRO A N 1
ATOM 1656 C CA . PRO A 1 219 ? -13.967 -13.261 0.668 1.00 83.44 219 PRO A CA 1
ATOM 1657 C C . PRO A 1 219 ? -12.837 -13.391 1.687 1.00 83.44 219 PRO A C 1
ATOM 1659 O O . PRO A 1 219 ? -12.018 -14.316 1.674 1.00 83.44 219 PRO A O 1
ATOM 1662 N N . MET A 1 220 ? -12.787 -12.421 2.599 1.00 88.12 220 MET A N 1
ATOM 1663 C CA . MET A 1 220 ? -11.748 -12.391 3.618 1.00 88.12 220 MET A CA 1
ATOM 1664 C C . MET A 1 220 ? -11.793 -13.647 4.487 1.00 88.12 220 MET A C 1
ATOM 1666 O O . MET A 1 220 ? -12.842 -14.042 5.010 1.00 88.12 220 MET A O 1
ATOM 1670 N N . ARG A 1 221 ? -10.618 -14.235 4.714 1.00 87.75 221 ARG A N 1
ATOM 1671 C CA . ARG A 1 221 ? -10.442 -15.347 5.653 1.00 87.75 221 ARG A CA 1
ATOM 1672 C C . ARG A 1 221 ? -10.735 -14.864 7.076 1.00 87.75 221 ARG A C 1
ATOM 1674 O O . ARG A 1 221 ? -10.490 -13.703 7.396 1.00 87.75 221 ARG A O 1
ATOM 1681 N N . SER A 1 222 ? -11.190 -15.760 7.952 1.00 85.94 222 SER A N 1
ATOM 1682 C CA . SER A 1 222 ? -11.580 -15.412 9.334 1.00 85.94 222 SER A CA 1
ATOM 1683 C C . SER A 1 222 ? -10.499 -14.617 10.087 1.00 85.94 222 SER A C 1
ATOM 1685 O O . SER A 1 222 ? -10.792 -13.553 10.627 1.00 85.94 222 SER A O 1
ATOM 1687 N N . TYR A 1 223 ? -9.227 -15.033 10.029 1.00 87.38 223 TYR A N 1
ATOM 1688 C CA . TYR A 1 223 ? -8.151 -14.284 10.695 1.00 87.38 223 TYR A CA 1
ATOM 1689 C C . TYR A 1 223 ? -7.953 -12.872 10.121 1.00 87.38 223 TYR A C 1
ATOM 1691 O O . TYR A 1 223 ? -7.619 -11.954 10.863 1.00 87.38 223 TYR A O 1
ATOM 1699 N N . GLN A 1 224 ? -8.171 -12.675 8.814 1.00 91.25 224 GLN A N 1
ATOM 1700 C CA . GLN A 1 224 ? -8.061 -11.356 8.189 1.00 91.25 224 GLN A CA 1
ATOM 1701 C C . GLN A 1 224 ? -9.167 -10.440 8.712 1.00 91.25 224 G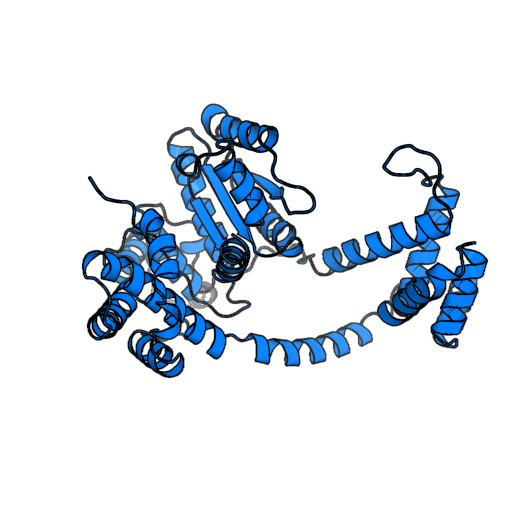LN A C 1
ATOM 1703 O O . GLN A 1 224 ? -8.900 -9.278 9.003 1.00 91.25 224 GLN A O 1
ATOM 1708 N N . ARG A 1 225 ? -10.388 -10.972 8.876 1.00 92.12 225 ARG A N 1
ATOM 1709 C CA . ARG A 1 225 ? -11.512 -10.234 9.470 1.00 92.12 225 ARG A CA 1
ATOM 1710 C C . ARG A 1 225 ? -11.225 -9.860 10.916 1.00 92.12 225 ARG A C 1
ATOM 1712 O O . ARG A 1 225 ? -11.490 -8.729 11.284 1.00 92.12 225 ARG A O 1
ATOM 1719 N N . HIS A 1 226 ? -10.628 -10.755 11.705 1.00 90.62 226 HIS A N 1
ATOM 1720 C CA . HIS A 1 226 ? -10.243 -10.439 13.084 1.00 90.62 226 HIS A CA 1
ATOM 1721 C C . HIS A 1 226 ? -9.205 -9.315 13.144 1.00 90.62 226 HIS A C 1
ATOM 1723 O O . HIS A 1 226 ? -9.393 -8.356 13.883 1.00 90.62 226 HIS A O 1
ATOM 1729 N N . VAL A 1 227 ? -8.144 -9.391 12.332 1.00 91.81 227 VAL A N 1
ATOM 1730 C CA . VAL A 1 227 ? -7.090 -8.361 12.298 1.00 91.81 227 VAL A CA 1
ATOM 1731 C C . VAL A 1 227 ? -7.648 -7.009 11.858 1.00 91.81 227 VAL A C 1
ATOM 1733 O O . VAL A 1 227 ? -7.396 -5.999 12.513 1.00 91.81 227 VAL A O 1
ATOM 1736 N N . VAL A 1 228 ? -8.409 -6.978 10.760 1.00 94.56 228 VAL A N 1
ATOM 1737 C CA . VAL A 1 228 ? -9.008 -5.734 10.262 1.00 94.56 228 VAL A CA 1
ATOM 1738 C C . VAL A 1 228 ? -10.052 -5.221 11.248 1.00 94.56 228 VAL A C 1
ATOM 1740 O O . VAL A 1 228 ? -9.997 -4.058 11.617 1.00 94.56 228 VAL A O 1
ATOM 1743 N N . GLY A 1 229 ? -10.942 -6.079 11.741 1.00 94.12 229 GLY A N 1
ATOM 1744 C CA . GLY A 1 229 ? -11.954 -5.740 12.736 1.00 94.12 229 GLY A CA 1
ATOM 1745 C C . GLY A 1 229 ? -11.353 -5.113 13.991 1.00 94.12 229 GLY A C 1
ATOM 1746 O O . GLY A 1 229 ? -11.755 -4.019 14.371 1.00 94.12 229 GLY A O 1
ATOM 1747 N N . MET A 1 230 ? -10.322 -5.727 14.577 1.00 93.44 230 MET A N 1
ATOM 1748 C CA . MET A 1 230 ? -9.587 -5.149 15.708 1.00 93.44 230 MET A CA 1
ATOM 1749 C C . MET A 1 230 ? -9.030 -3.762 15.380 1.00 93.44 230 MET A C 1
ATOM 1751 O O . MET A 1 230 ? -9.235 -2.830 16.154 1.00 93.44 230 MET A O 1
ATOM 1755 N N . ALA A 1 231 ? -8.370 -3.604 14.227 1.00 93.00 231 ALA A N 1
ATOM 1756 C CA . ALA A 1 231 ? -7.812 -2.317 13.820 1.00 93.00 231 ALA A CA 1
ATOM 1757 C C . ALA A 1 231 ? -8.901 -1.244 13.659 1.00 93.00 231 ALA A C 1
ATOM 1759 O O . ALA A 1 231 ? -8.778 -0.153 14.211 1.00 93.00 231 ALA A O 1
ATOM 1760 N N . LEU A 1 232 ? -10.000 -1.566 12.975 1.00 94.62 232 LEU A N 1
ATOM 1761 C CA . LEU A 1 232 ? -11.095 -0.629 12.738 1.00 94.62 232 LEU A CA 1
ATOM 1762 C C . LEU A 1 232 ? -11.760 -0.190 14.042 1.00 94.62 232 LEU A C 1
ATOM 1764 O O . LEU A 1 232 ? -11.866 1.009 14.293 1.00 94.62 232 LEU A O 1
ATOM 1768 N N . VAL A 1 233 ? -12.153 -1.136 14.899 1.00 93.50 233 VAL A N 1
ATOM 1769 C CA . VAL A 1 233 ? -12.848 -0.787 16.144 1.00 93.50 233 VAL A CA 1
ATOM 1770 C C . VAL A 1 233 ? -11.911 -0.047 17.108 1.00 93.50 233 VAL A C 1
ATOM 1772 O O . VAL A 1 233 ? -12.324 0.946 17.704 1.00 93.50 233 VAL A O 1
ATOM 1775 N N . SER A 1 234 ? -10.626 -0.424 17.170 1.00 92.12 234 SER A N 1
ATOM 1776 C CA . SER A 1 234 ? -9.618 0.276 17.985 1.00 92.12 234 SER A CA 1
ATOM 1777 C C . SER A 1 234 ? -9.463 1.761 17.640 1.00 92.12 234 SER A C 1
ATOM 1779 O O . SER A 1 234 ? -9.168 2.581 18.509 1.00 92.12 234 SER A O 1
ATOM 1781 N N . TRP A 1 235 ? -9.685 2.119 16.374 1.00 92.69 235 TRP A N 1
ATOM 1782 C CA . TRP A 1 235 ? -9.604 3.491 15.877 1.00 92.69 235 TRP A CA 1
ATOM 1783 C C . TRP A 1 235 ? -10.964 4.195 15.824 1.00 92.69 235 TRP A C 1
ATOM 1785 O O . TRP A 1 235 ? -11.043 5.333 15.369 1.00 92.69 235 TRP A O 1
ATOM 1795 N N . GLY A 1 236 ? -12.034 3.538 16.284 1.00 92.31 236 GLY A N 1
ATOM 1796 C CA . GLY A 1 236 ? -13.392 4.075 16.224 1.00 92.31 236 GLY A CA 1
ATOM 1797 C C . GLY A 1 236 ? -13.959 4.162 14.804 1.00 92.31 236 GLY A C 1
ATOM 1798 O O . GLY A 1 236 ? -14.859 4.959 14.558 1.00 92.31 236 GLY A O 1
ATOM 1799 N N . LEU A 1 237 ? -13.438 3.368 13.866 1.00 93.69 237 LEU A N 1
ATOM 1800 C CA . LEU A 1 237 ? -13.922 3.313 12.490 1.00 93.69 237 LEU A CA 1
ATOM 1801 C C . LEU A 1 237 ? -15.106 2.346 12.349 1.00 93.69 237 LEU A C 1
ATOM 1803 O O . LEU A 1 237 ? -15.321 1.429 13.153 1.00 93.69 237 LEU A O 1
ATOM 1807 N N . GLU A 1 238 ? -15.889 2.543 11.293 1.00 92.75 238 GLU A N 1
ATOM 1808 C CA . GLU A 1 238 ? -16.961 1.622 10.927 1.00 92.75 238 GLU A CA 1
ATOM 1809 C C . GLU A 1 238 ? -16.416 0.320 10.336 1.00 92.75 238 GLU A C 1
ATOM 1811 O O . GLU A 1 238 ? -15.393 0.298 9.650 1.00 92.75 238 GLU A O 1
ATOM 1816 N N . LEU A 1 239 ? -17.125 -0.778 10.602 1.00 93.50 239 LEU A N 1
ATOM 1817 C CA . LEU A 1 239 ? -16.804 -2.087 10.045 1.00 93.50 239 LEU A CA 1
ATOM 1818 C C . LEU A 1 239 ? -17.195 -2.125 8.565 1.00 93.50 239 LEU A C 1
ATOM 1820 O O . LEU A 1 239 ? -18.316 -1.769 8.205 1.00 93.50 239 LEU A O 1
ATOM 1824 N N . THR A 1 240 ? -16.285 -2.571 7.697 1.00 91.81 240 THR A N 1
ATOM 1825 C CA . THR A 1 240 ? -16.579 -2.659 6.261 1.00 91.81 240 THR A CA 1
ATOM 1826 C C . THR A 1 240 ? -17.495 -3.844 5.949 1.00 91.81 240 THR A C 1
ATOM 1828 O O . THR A 1 240 ? -17.544 -4.834 6.680 1.00 91.81 240 THR A O 1
ATOM 1831 N N . ARG A 1 241 ? -18.195 -3.783 4.808 1.00 89.69 241 ARG A N 1
ATOM 1832 C CA . ARG A 1 241 ? -19.062 -4.880 4.335 1.00 89.69 241 ARG A CA 1
ATOM 1833 C C . ARG A 1 241 ? -18.325 -6.216 4.221 1.00 89.69 241 ARG A C 1
ATOM 1835 O O . ARG A 1 241 ? -18.905 -7.253 4.501 1.00 89.69 241 ARG A O 1
ATOM 1842 N N . GLU A 1 242 ? -17.055 -6.194 3.828 1.00 88.44 242 GLU A N 1
ATOM 1843 C CA . GLU A 1 242 ? -16.228 -7.400 3.696 1.00 88.44 242 GLU A CA 1
ATOM 1844 C C . GLU A 1 242 ? -15.900 -8.039 5.047 1.00 88.44 242 GLU A C 1
ATOM 1846 O O . GLU A 1 242 ? -15.818 -9.260 5.158 1.00 88.44 242 GLU A O 1
ATOM 1851 N N . VAL A 1 243 ? -15.748 -7.215 6.082 1.00 89.00 243 VAL A N 1
ATOM 1852 C CA . VAL A 1 243 ? -15.513 -7.665 7.455 1.00 89.00 243 VAL A CA 1
ATOM 1853 C C . VAL A 1 243 ? -16.793 -8.248 8.068 1.00 89.00 243 VAL A C 1
ATOM 1855 O O . VAL A 1 243 ? -16.714 -9.222 8.813 1.00 89.00 243 VAL A O 1
ATOM 1858 N N . LEU A 1 244 ? -17.955 -7.693 7.706 1.00 89.50 244 LEU A N 1
ATOM 1859 C CA . LEU A 1 244 ? -19.282 -8.153 8.133 1.00 89.50 244 LEU A CA 1
ATOM 1860 C C . LEU A 1 244 ? -19.836 -9.325 7.306 1.00 89.50 244 LEU A C 1
ATOM 1862 O O . LEU A 1 244 ? -20.854 -9.902 7.679 1.00 89.50 244 LEU A O 1
ATOM 1866 N N . ARG A 1 245 ? -19.219 -9.668 6.167 1.00 83.88 245 ARG A N 1
ATOM 1867 C CA . ARG A 1 245 ? -19.716 -10.744 5.299 1.00 83.88 245 ARG A CA 1
ATOM 1868 C C . ARG A 1 245 ? -19.693 -12.081 6.070 1.00 83.88 245 ARG A C 1
ATOM 1870 O O . ARG A 1 245 ? -18.674 -12.365 6.707 1.00 83.88 245 ARG A O 1
ATOM 1877 N N . PRO A 1 246 ? -20.750 -12.915 5.989 1.00 71.25 246 PRO A N 1
ATOM 1878 C CA . PRO A 1 246 ? -20.799 -14.233 6.632 1.00 71.25 246 PRO A CA 1
ATOM 1879 C C . PRO A 1 246 ? -19.647 -15.154 6.214 1.00 71.25 246 PRO A C 1
ATOM 1881 O O . PRO A 1 246 ? -18.941 -14.908 5.227 1.00 71.25 246 PRO A O 1
ATOM 1884 N N . ARG A 1 247 ? -19.379 -16.209 6.986 1.00 67.88 247 ARG A N 1
ATOM 1885 C CA . ARG A 1 247 ? -18.356 -17.199 6.624 1.00 67.88 247 ARG A CA 1
ATOM 1886 C C . ARG A 1 247 ? -18.863 -18.054 5.453 1.00 67.88 247 ARG A C 1
ATOM 1888 O O . ARG A 1 247 ? -19.993 -18.526 5.487 1.00 67.88 247 ARG A O 1
ATOM 1895 N N . GLU A 1 248 ? -18.047 -18.258 4.413 1.00 56.66 248 GLU A N 1
ATOM 1896 C CA . GLU A 1 248 ? -18.349 -19.287 3.402 1.00 56.66 248 GLU A CA 1
ATOM 1897 C C . GLU A 1 248 ? -18.387 -20.641 4.129 1.00 56.66 248 GLU A C 1
ATOM 1899 O O . GLU A 1 248 ? -17.396 -21.026 4.755 1.00 56.66 248 GLU A O 1
ATOM 1904 N N . GLY A 1 249 ? -19.565 -21.271 4.148 1.00 52.69 249 GLY A N 1
ATOM 1905 C CA . GLY A 1 249 ? -19.906 -22.444 4.965 1.00 52.69 249 GLY A CA 1
ATOM 1906 C C . GLY A 1 249 ? -21.132 -22.246 5.870 1.00 52.69 249 GLY A C 1
ATOM 1907 O O . GLY A 1 249 ? -21.890 -23.182 6.071 1.00 52.69 249 GLY A O 1
ATOM 1908 N N . GLU A 1 250 ? -21.412 -21.022 6.335 1.00 52.16 250 GLU A N 1
ATOM 1909 C CA . GLU A 1 250 ? -22.610 -20.730 7.157 1.00 52.16 250 GLU A CA 1
ATOM 1910 C C . GLU A 1 250 ? -23.888 -20.574 6.310 1.00 52.16 250 GLU A C 1
ATOM 1912 O O . GLU A 1 250 ? -24.997 -20.627 6.833 1.00 52.16 250 GLU A O 1
ATOM 1917 N N . MET A 1 251 ? -23.752 -20.398 4.990 1.00 47.69 251 MET A N 1
ATOM 1918 C CA . MET A 1 251 ? -24.892 -20.347 4.064 1.00 47.69 251 MET A CA 1
ATOM 1919 C C . MET A 1 251 ? -25.378 -21.731 3.607 1.00 47.69 251 MET A C 1
ATOM 1921 O O . MET A 1 251 ? -26.543 -21.844 3.238 1.00 47.69 251 MET A O 1
ATOM 1925 N N . GLU A 1 252 ? -24.536 -22.772 3.633 1.00 45.69 252 GLU A N 1
ATOM 1926 C CA . GLU A 1 252 ? -24.944 -24.118 3.189 1.00 45.69 252 GLU A CA 1
ATOM 1927 C C . GLU A 1 252 ? -25.751 -24.870 4.261 1.00 45.69 252 GLU A C 1
ATOM 1929 O O . GLU A 1 252 ? -26.709 -25.557 3.917 1.00 45.69 252 GLU A O 1
ATOM 1934 N N . GLU A 1 253 ? -25.471 -24.671 5.555 1.00 44.25 253 GLU A N 1
ATOM 1935 C CA . GLU A 1 253 ? -26.294 -25.248 6.637 1.00 44.25 253 GLU A CA 1
ATOM 1936 C C . GLU A 1 253 ? -27.622 -24.502 6.858 1.00 44.25 253 GLU A C 1
ATOM 1938 O O . GLU A 1 253 ? -28.592 -25.089 7.334 1.00 44.25 253 GLU A O 1
ATOM 1943 N N . ALA A 1 254 ? -27.731 -23.233 6.451 1.00 46.22 254 ALA A N 1
ATOM 1944 C CA . ALA A 1 254 ? -28.969 -22.462 6.605 1.00 46.22 254 ALA A CA 1
ATOM 1945 C C . ALA A 1 254 ? -30.094 -22.894 5.638 1.00 46.22 254 ALA A C 1
ATOM 1947 O O . ALA A 1 254 ? -31.259 -22.568 5.868 1.00 46.22 254 ALA A O 1
ATOM 1948 N N . ALA A 1 255 ? -29.771 -23.634 4.571 1.00 47.62 255 ALA A N 1
ATOM 1949 C CA . ALA A 1 255 ? -30.753 -24.150 3.615 1.00 47.62 255 ALA A CA 1
ATOM 1950 C C . ALA A 1 255 ? -31.336 -25.524 4.013 1.00 47.62 255 ALA A C 1
ATOM 1952 O O . ALA A 1 255 ? -32.302 -25.978 3.399 1.00 47.62 255 ALA A O 1
ATOM 1953 N N . GLY A 1 256 ? -30.785 -26.178 5.042 1.00 42.38 256 GLY A N 1
ATOM 1954 C CA . GLY A 1 256 ? -31.110 -27.552 5.423 1.00 42.38 256 GLY A CA 1
ATOM 1955 C C . GLY A 1 256 ? -31.571 -27.697 6.871 1.00 42.38 256 GLY A C 1
ATOM 1956 O O . GLY A 1 256 ? -30.905 -28.354 7.655 1.00 42.38 256 GLY A O 1
ATOM 1957 N N . GLY A 1 257 ? -32.735 -27.141 7.214 1.00 40.25 257 GLY A N 1
ATOM 1958 C CA . GLY A 1 257 ? -33.506 -27.584 8.383 1.00 40.25 257 GLY A CA 1
ATOM 1959 C C . GLY A 1 257 ? -33.170 -26.924 9.727 1.00 40.25 257 GLY A C 1
ATOM 1960 O O . GLY A 1 257 ? -32.304 -27.368 10.465 1.00 40.25 257 GLY A O 1
ATOM 1961 N N . GLY A 1 258 ? -33.983 -25.927 10.088 1.00 43.31 258 GLY A N 1
ATOM 1962 C CA . GLY A 1 258 ? -34.511 -25.732 11.443 1.00 43.31 258 GLY A CA 1
ATOM 1963 C C . GLY A 1 258 ? -33.528 -25.674 12.615 1.00 43.31 258 GLY A C 1
ATOM 1964 O O . GLY A 1 258 ? -33.471 -26.617 13.384 1.00 43.31 258 GLY A O 1
ATOM 1965 N N . VAL A 1 259 ? -32.863 -24.534 12.809 1.00 39.66 259 VAL A N 1
ATOM 1966 C CA . VAL A 1 259 ? -32.888 -23.660 14.007 1.00 39.66 259 VAL A CA 1
ATOM 1967 C C . VAL A 1 259 ? -32.099 -22.414 13.598 1.00 39.66 259 VAL A C 1
ATOM 1969 O O . VAL A 1 259 ? -30.978 -22.519 13.113 1.00 39.66 259 VAL A O 1
ATOM 1972 N N . GLY A 1 260 ? -32.697 -21.229 13.736 1.00 37.62 260 GLY A N 1
ATOM 1973 C CA . GLY A 1 260 ? -32.080 -19.962 13.347 1.00 37.62 260 GLY A CA 1
ATOM 1974 C C . GLY A 1 260 ? -30.777 -19.697 14.099 1.00 37.62 260 GLY A C 1
ATOM 1975 O O . GLY A 1 260 ? -30.795 -19.175 15.212 1.00 37.62 260 GLY A O 1
ATOM 1976 N N . GLY A 1 261 ? -29.647 -20.013 13.470 1.00 41.06 261 GLY A N 1
ATOM 1977 C CA . GLY A 1 261 ? -28.361 -19.436 13.823 1.00 41.06 261 GLY A CA 1
ATOM 1978 C C . GLY A 1 261 ? -28.420 -17.949 13.504 1.00 41.06 261 GLY A C 1
ATOM 1979 O O . GLY A 1 261 ? -28.266 -17.547 12.353 1.00 41.06 261 GLY A O 1
ATOM 1980 N N . VAL A 1 262 ? -28.725 -17.131 14.510 1.00 50.53 262 VAL A N 1
ATOM 1981 C CA . VAL A 1 262 ? -28.638 -15.673 14.411 1.00 50.53 262 VAL A CA 1
ATOM 1982 C C . VAL A 1 262 ? -27.187 -15.354 14.059 1.00 50.53 262 VAL A C 1
ATOM 1984 O O . VAL A 1 262 ? -26.301 -15.524 14.895 1.00 50.53 262 VAL A O 1
ATOM 1987 N N . GLY A 1 263 ? -26.923 -14.971 12.806 1.00 59.84 263 GLY A N 1
ATOM 1988 C CA . GLY A 1 263 ? -25.590 -14.534 12.399 1.00 59.84 263 GLY A CA 1
ATOM 1989 C C . GLY A 1 263 ? -25.105 -13.435 13.344 1.00 59.84 263 GLY A C 1
ATOM 1990 O O . GLY A 1 263 ? -25.902 -12.568 13.711 1.00 59.84 263 GLY A O 1
ATOM 1991 N N . GLU A 1 264 ? -23.833 -13.496 13.765 1.00 75.81 264 GLU A N 1
ATOM 1992 C CA . GLU A 1 264 ? -23.255 -12.524 14.707 1.00 75.81 264 GLU A CA 1
ATOM 1993 C C . GLU A 1 264 ? -23.595 -11.102 14.227 1.00 75.81 264 GLU A C 1
ATOM 1995 O O . GLU A 1 264 ? -23.236 -10.705 13.112 1.00 75.81 264 GLU A O 1
ATOM 2000 N N . SER A 1 265 ? -24.327 -10.336 15.043 1.00 85.31 265 SER A N 1
ATOM 2001 C CA . SER A 1 265 ? -24.731 -8.989 14.647 1.00 85.31 265 SER A CA 1
ATOM 2002 C C . SER A 1 265 ? -23.498 -8.086 14.525 1.00 85.31 265 SER A C 1
ATOM 2004 O O . SER A 1 265 ? -22.454 -8.330 15.137 1.00 85.31 265 SER A O 1
ATOM 2006 N N . ALA A 1 266 ? -23.598 -6.988 13.770 1.00 86.44 266 ALA A N 1
ATOM 2007 C CA . ALA A 1 266 ? -22.499 -6.020 13.675 1.00 86.44 266 ALA A CA 1
ATOM 2008 C C . ALA A 1 266 ? -22.088 -5.469 15.057 1.00 86.44 266 ALA A C 1
ATOM 2010 O O . ALA A 1 266 ? -20.917 -5.157 15.282 1.00 86.44 266 ALA A O 1
ATOM 2011 N N . THR A 1 267 ? -23.041 -5.373 15.988 1.00 89.00 267 THR A N 1
ATOM 2012 C CA . THR A 1 267 ? -22.813 -5.009 17.390 1.00 89.00 267 THR A CA 1
ATOM 2013 C C . THR A 1 267 ? -22.037 -6.080 18.153 1.00 89.00 267 THR A C 1
ATOM 2015 O O . THR A 1 267 ? -21.080 -5.731 18.845 1.00 89.00 267 THR A O 1
ATOM 2018 N N . ASP A 1 268 ? -22.359 -7.362 17.964 1.00 90.81 268 ASP A N 1
ATOM 2019 C CA . ASP A 1 268 ? -21.648 -8.474 18.612 1.00 90.81 268 ASP A CA 1
ATOM 2020 C C . ASP A 1 268 ? -20.214 -8.586 18.090 1.00 90.81 268 ASP A C 1
ATOM 2022 O O . ASP A 1 268 ? -19.264 -8.662 18.870 1.00 90.81 268 ASP A O 1
ATOM 2026 N N . LEU A 1 269 ? -20.037 -8.498 16.767 1.00 90.94 269 LEU A N 1
ATOM 2027 C CA . LEU A 1 269 ? -18.723 -8.476 16.121 1.00 90.94 269 LEU A CA 1
ATOM 2028 C C . LEU A 1 269 ? -17.870 -7.305 16.614 1.00 90.94 269 LEU A C 1
ATOM 2030 O O . LEU A 1 269 ? -16.686 -7.472 16.917 1.00 90.94 269 LEU A O 1
ATOM 2034 N N . ARG A 1 270 ? -18.472 -6.118 16.743 1.00 93.12 270 ARG A N 1
ATOM 2035 C CA . ARG A 1 270 ? -17.793 -4.940 17.285 1.00 93.12 270 ARG A CA 1
ATOM 2036 C C . ARG A 1 270 ? -17.368 -5.162 18.737 1.00 93.12 270 ARG A C 1
ATOM 2038 O O . ARG A 1 270 ? -16.216 -4.879 19.056 1.00 93.12 270 ARG A O 1
ATOM 2045 N N . ALA A 1 271 ? -18.244 -5.684 19.597 1.00 92.75 271 ALA A N 1
ATOM 2046 C CA . ALA A 1 271 ? -17.920 -5.971 20.996 1.00 92.75 271 ALA A CA 1
ATOM 2047 C C . ALA A 1 271 ? -16.801 -7.020 21.122 1.00 92.75 271 ALA A C 1
ATOM 2049 O O . ALA A 1 271 ? -15.838 -6.825 21.868 1.00 92.75 271 ALA A O 1
ATOM 2050 N N . LYS A 1 272 ? -16.875 -8.088 20.322 1.00 92.62 272 LYS A N 1
ATOM 2051 C CA . LYS A 1 272 ? -15.863 -9.145 20.221 1.00 92.62 272 LYS A CA 1
ATOM 2052 C C . LYS A 1 272 ? -14.496 -8.588 19.837 1.00 92.62 272 LYS A C 1
ATOM 2054 O O . LYS A 1 272 ? -13.519 -8.820 20.544 1.00 92.62 272 LYS A O 1
ATOM 2059 N N . TRP A 1 273 ? -14.403 -7.812 18.757 1.00 93.06 273 TRP A N 1
ATOM 2060 C CA . TRP A 1 273 ? -13.120 -7.242 18.333 1.00 93.06 273 TRP A CA 1
ATOM 2061 C C . TRP A 1 273 ? -12.621 -6.124 19.240 1.00 93.06 273 TRP A C 1
ATOM 2063 O O . TRP A 1 273 ? -11.411 -6.002 19.407 1.00 93.06 273 TRP A O 1
ATOM 2073 N N . GLN A 1 274 ? -13.513 -5.363 19.878 1.00 91.94 274 GLN A N 1
ATOM 2074 C CA . GLN A 1 274 ? -13.132 -4.404 20.915 1.00 91.94 274 GLN A CA 1
ATOM 2075 C C . GLN A 1 274 ? -12.487 -5.109 22.114 1.00 91.94 274 GLN A C 1
ATOM 2077 O O . GLN A 1 274 ? -11.471 -4.639 22.623 1.00 91.94 274 GLN A O 1
ATOM 2082 N N . SER A 1 275 ? -13.051 -6.245 22.536 1.00 90.31 275 SER A N 1
ATOM 2083 C CA . SER A 1 275 ? -12.476 -7.091 23.583 1.00 90.31 275 SER A CA 1
ATOM 2084 C C . SER A 1 275 ? -11.117 -7.657 23.158 1.00 90.31 275 SER A C 1
ATOM 2086 O O . SER A 1 275 ? -10.152 -7.546 23.908 1.00 90.31 275 SER A O 1
ATOM 2088 N N . MET A 1 276 ? -10.992 -8.168 21.927 1.00 86.75 276 MET A N 1
ATOM 2089 C CA . MET A 1 276 ? -9.716 -8.674 21.397 1.00 86.75 276 MET A CA 1
ATOM 2090 C C . MET A 1 276 ? -8.642 -7.589 21.240 1.00 86.75 276 MET A C 1
ATOM 2092 O O . MET A 1 276 ? -7.454 -7.882 21.361 1.00 86.75 276 MET A O 1
ATOM 2096 N N . ALA A 1 277 ? -9.042 -6.350 20.945 1.00 85.56 277 ALA A N 1
ATOM 2097 C CA . ALA A 1 277 ? -8.133 -5.214 20.851 1.00 85.56 277 ALA A CA 1
ATOM 2098 C C . ALA A 1 277 ? -7.620 -4.750 22.224 1.00 85.56 277 ALA A C 1
ATOM 2100 O O . ALA A 1 277 ? -6.664 -3.980 22.261 1.00 85.56 277 ALA A O 1
ATOM 2101 N N . ASP A 1 278 ? -8.232 -5.196 23.329 1.00 89.31 278 ASP A N 1
ATOM 2102 C CA . ASP A 1 278 ? -7.804 -4.917 24.708 1.00 89.31 278 ASP A CA 1
ATOM 2103 C C . ASP A 1 278 ? -7.561 -3.418 24.975 1.00 89.31 278 ASP A C 1
ATOM 2105 O O . ASP A 1 278 ? -6.550 -2.986 25.530 1.00 89.31 278 ASP A O 1
ATOM 2109 N N . GLY A 1 279 ? -8.467 -2.577 24.464 1.00 81.00 279 GLY A N 1
ATOM 2110 C CA . GLY A 1 279 ? -8.379 -1.122 24.609 1.00 81.00 279 GLY A CA 1
ATOM 2111 C C . GLY A 1 279 ? -7.222 -0.455 23.854 1.00 81.00 279 GLY A C 1
ATOM 2112 O O . GLY A 1 279 ? -7.011 0.747 24.034 1.00 81.00 279 GLY A O 1
ATOM 2113 N N . TRP A 1 280 ? -6.489 -1.178 23.001 1.00 82.81 280 TRP A N 1
ATOM 2114 C CA . TRP A 1 280 ? -5.491 -0.593 22.106 1.00 82.81 280 TRP A CA 1
ATOM 2115 C C . TRP A 1 280 ? -6.149 0.449 21.199 1.00 82.81 280 TRP A C 1
ATOM 2117 O O . TRP A 1 280 ? -7.258 0.237 20.724 1.00 82.81 280 TRP A O 1
ATOM 2127 N N . LYS A 1 281 ? -5.476 1.582 20.970 1.00 81.88 281 LYS A N 1
ATOM 2128 C CA . LYS A 1 281 ? -5.949 2.682 20.097 1.00 81.88 281 LYS A CA 1
ATOM 2129 C C . LYS A 1 281 ? -4.846 3.261 19.205 1.00 81.88 281 LYS A C 1
ATOM 2131 O O . LYS A 1 281 ? -5.051 4.265 18.532 1.00 81.88 281 LYS A O 1
ATOM 2136 N N . ALA A 1 282 ? -3.651 2.670 19.246 1.00 83.00 282 ALA A N 1
ATOM 2137 C CA . ALA A 1 282 ? -2.470 3.177 18.557 1.00 83.00 282 ALA A CA 1
ATOM 2138 C C . ALA A 1 282 ? -2.229 2.434 17.230 1.00 83.00 282 ALA A C 1
ATOM 2140 O O . ALA A 1 282 ? -3.086 1.700 16.736 1.00 83.00 282 ALA A O 1
ATOM 2141 N N . ASN A 1 283 ? -1.051 2.633 16.639 1.00 85.44 283 ASN A N 1
ATOM 2142 C CA . ASN A 1 283 ? -0.653 1.976 15.396 1.00 85.44 283 ASN A CA 1
ATOM 2143 C C . ASN A 1 283 ? -0.566 0.452 15.565 1.00 85.44 283 ASN A C 1
ATOM 2145 O O . ASN A 1 283 ? -0.172 -0.045 16.620 1.00 85.44 283 ASN A O 1
ATOM 2149 N N . TRP A 1 284 ? -0.890 -0.282 14.501 1.00 85.31 284 TRP A N 1
ATOM 2150 C CA . TRP A 1 284 ? -0.825 -1.743 14.469 1.00 85.31 284 TRP A CA 1
ATOM 2151 C C . TRP A 1 284 ? 0.363 -2.234 13.648 1.00 85.31 284 TRP A C 1
ATOM 2153 O O . TRP A 1 284 ? 0.691 -1.675 12.601 1.00 85.31 284 TRP A O 1
ATOM 2163 N N . LEU A 1 285 ? 0.963 -3.337 14.097 1.00 85.81 285 LEU A N 1
ATOM 2164 C CA . LEU A 1 285 ? 1.952 -4.089 13.337 1.00 85.81 285 LEU A CA 1
ATOM 2165 C C . LEU A 1 285 ? 1.426 -5.501 13.085 1.00 85.81 285 LEU A C 1
ATOM 2167 O O . LEU A 1 285 ? 1.295 -6.308 14.000 1.00 85.81 285 LEU A O 1
ATOM 2171 N N . VAL A 1 286 ? 1.121 -5.792 11.822 1.00 82.31 286 VAL A N 1
ATOM 2172 C CA . VAL A 1 286 ? 0.566 -7.084 11.409 1.00 82.31 286 VAL A CA 1
ATOM 2173 C C . VAL A 1 286 ? 1.694 -7.989 10.926 1.00 82.31 286 VAL A C 1
ATOM 2175 O O . VAL A 1 286 ? 2.245 -7.788 9.840 1.00 82.31 286 VAL A O 1
ATOM 2178 N N . SER A 1 287 ? 2.018 -9.007 11.722 1.00 82.00 287 SER A N 1
ATOM 2179 C CA . SER A 1 287 ? 2.927 -10.081 11.321 1.00 82.00 287 SER A CA 1
ATOM 2180 C C . SER A 1 287 ? 2.120 -11.235 10.741 1.00 82.00 287 SER A C 1
ATOM 2182 O O . SER A 1 287 ? 1.265 -11.807 11.409 1.00 82.00 287 SER A O 1
ATOM 2184 N N . ALA A 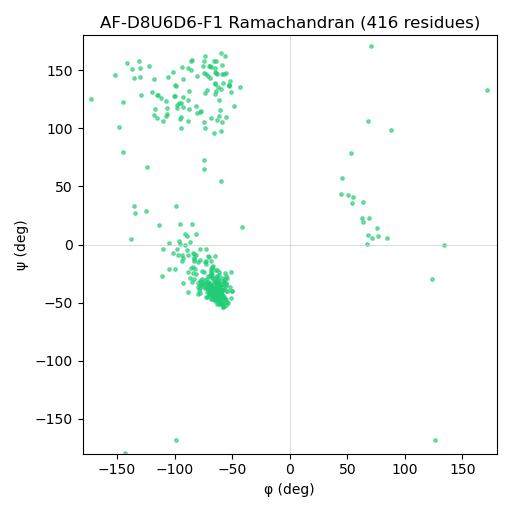1 288 ? 2.350 -11.555 9.470 1.00 76.75 288 ALA A N 1
ATOM 2185 C CA . ALA A 1 288 ? 1.673 -12.667 8.818 1.00 76.75 288 ALA A CA 1
ATOM 2186 C C . ALA A 1 288 ? 2.547 -13.250 7.698 1.00 76.75 288 ALA A C 1
ATOM 2188 O O . ALA A 1 288 ? 3.230 -12.482 6.994 1.00 76.75 288 ALA A O 1
ATOM 2189 N N . PRO A 1 289 ? 2.497 -14.579 7.466 1.00 73.19 289 PRO A N 1
ATOM 2190 C CA . PRO A 1 289 ? 3.309 -15.244 6.452 1.00 73.19 289 PRO A CA 1
ATOM 2191 C C . PRO A 1 289 ? 3.034 -14.688 5.051 1.00 73.19 289 PRO A C 1
ATOM 2193 O O . PRO A 1 289 ? 2.062 -13.962 4.804 1.00 73.19 289 PRO A O 1
ATOM 2196 N N . THR A 1 290 ? 3.910 -14.972 4.096 1.00 73.06 290 THR A N 1
ATOM 2197 C CA . THR A 1 290 ? 3.655 -14.629 2.690 1.00 73.06 290 THR A CA 1
ATOM 2198 C C . THR A 1 290 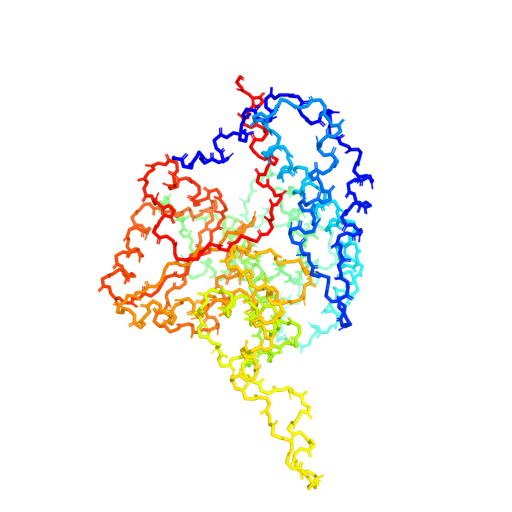? 2.360 -15.303 2.220 1.00 73.06 290 THR A C 1
ATOM 2200 O O . THR A 1 290 ? 2.010 -16.374 2.701 1.00 73.06 290 THR A O 1
ATOM 2203 N N . ASN A 1 291 ? 1.616 -14.650 1.323 1.00 74.50 291 ASN A N 1
ATOM 2204 C CA . ASN A 1 291 ? 0.315 -15.126 0.828 1.00 74.50 291 ASN A CA 1
ATOM 2205 C C . ASN A 1 291 ? -0.820 -15.228 1.881 1.00 74.50 291 ASN A C 1
ATOM 2207 O O . ASN A 1 291 ? -1.846 -15.873 1.674 1.00 74.50 291 ASN A O 1
ATOM 2211 N N . SER A 1 292 ? -0.677 -14.534 3.012 1.00 79.81 292 SER A N 1
ATOM 2212 C CA . SER A 1 292 ? -1.753 -14.334 4.001 1.00 79.81 292 SER A CA 1
ATOM 2213 C C . SER A 1 292 ? -2.730 -13.206 3.634 1.00 79.81 292 SER A C 1
ATOM 2215 O O . SER A 1 292 ? -3.533 -12.771 4.452 1.00 79.81 292 SER A O 1
ATOM 2217 N N . GLY A 1 293 ? -2.648 -12.652 2.423 1.00 87.00 293 GLY A N 1
ATOM 2218 C CA . GLY A 1 293 ? -3.510 -11.544 2.001 1.00 87.00 293 GLY A CA 1
ATOM 2219 C C . GLY A 1 293 ? -3.321 -10.249 2.802 1.00 87.00 293 GLY A C 1
ATOM 2220 O O . GLY A 1 293 ? -4.281 -9.518 3.021 1.00 87.00 293 GLY A O 1
ATOM 2221 N N .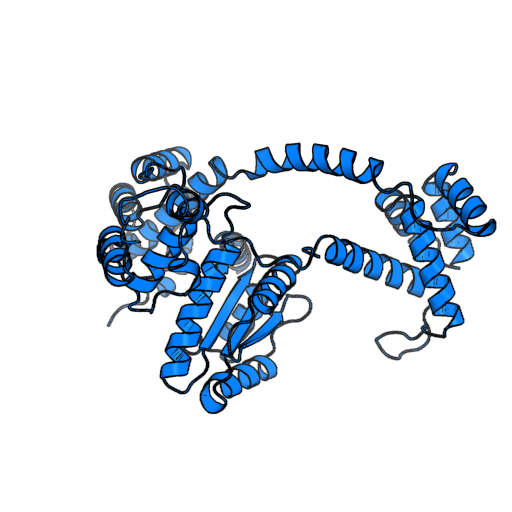 LYS A 1 294 ? -2.083 -9.922 3.209 1.00 88.31 294 LYS A N 1
ATOM 2222 C CA . LYS A 1 294 ? -1.750 -8.628 3.846 1.00 88.31 294 LYS A CA 1
ATOM 2223 C C . LYS A 1 294 ? -2.260 -7.426 3.056 1.00 88.31 294 LYS A C 1
ATOM 2225 O O . LYS A 1 294 ? -2.791 -6.493 3.644 1.00 88.31 294 LYS A O 1
ATOM 2230 N N . THR A 1 295 ? -2.147 -7.492 1.732 1.00 91.38 295 THR A N 1
ATOM 2231 C CA . THR A 1 295 ? -2.667 -6.472 0.818 1.00 91.38 295 THR A CA 1
ATOM 2232 C C . THR A 1 295 ? -4.162 -6.284 0.945 1.00 91.38 295 THR A C 1
ATOM 2234 O O . THR A 1 295 ? -4.616 -5.162 1.124 1.00 91.38 295 THR A O 1
ATOM 2237 N N . ARG A 1 296 ? -4.918 -7.383 0.981 1.00 92.00 296 ARG A N 1
ATOM 2238 C CA . ARG A 1 296 ? -6.359 -7.327 1.219 1.00 92.00 296 ARG A CA 1
ATOM 2239 C C . ARG A 1 296 ? -6.684 -6.688 2.569 1.00 92.00 296 ARG A C 1
ATOM 2241 O O . ARG A 1 296 ? -7.574 -5.851 2.630 1.00 92.00 296 ARG A O 1
ATOM 2248 N N . MET A 1 297 ? -5.943 -7.038 3.624 1.00 93.00 297 MET A N 1
ATOM 2249 C CA . MET A 1 297 ? -6.170 -6.477 4.960 1.00 93.00 297 MET A CA 1
ATOM 2250 C C . MET A 1 297 ? -6.006 -4.952 4.983 1.00 93.00 297 MET A C 1
ATOM 2252 O O . MET A 1 297 ? -6.913 -4.258 5.431 1.00 93.00 297 MET A O 1
ATOM 2256 N N . PHE A 1 298 ? -4.897 -4.406 4.471 1.00 92.38 298 PHE A N 1
ATOM 2257 C CA . PHE A 1 298 ? -4.715 -2.950 4.502 1.00 92.38 298 PHE A CA 1
ATOM 2258 C C . PHE A 1 298 ? -5.584 -2.199 3.483 1.00 92.38 298 PHE A C 1
ATOM 2260 O O . PHE A 1 298 ? -5.874 -1.029 3.709 1.00 92.38 298 PHE A O 1
ATOM 2267 N N . ILE A 1 299 ? -6.026 -2.842 2.394 1.00 95.38 299 ILE A N 1
ATOM 2268 C CA . ILE A 1 299 ? -7.023 -2.264 1.478 1.00 95.38 299 ILE A CA 1
ATOM 2269 C C . ILE A 1 299 ? -8.342 -2.032 2.217 1.00 95.38 299 ILE A C 1
ATOM 2271 O O . ILE A 1 299 ? -8.933 -0.964 2.090 1.00 95.38 299 ILE A O 1
ATOM 2275 N N . GLU A 1 300 ? -8.791 -2.994 3.024 1.00 95.56 300 GLU A N 1
ATOM 2276 C CA . GLU A 1 300 ? -10.037 -2.846 3.783 1.00 95.56 300 GLU A CA 1
ATOM 2277 C C . GLU A 1 300 ? -9.911 -1.834 4.926 1.00 95.56 300 GLU A C 1
ATOM 2279 O O . GLU A 1 300 ? -10.837 -1.064 5.175 1.00 95.56 300 GLU A O 1
ATOM 2284 N N . VAL A 1 301 ? -8.734 -1.737 5.547 1.00 95.94 301 VAL A N 1
ATOM 2285 C CA . VAL A 1 301 ? -8.436 -0.640 6.479 1.00 95.94 301 VAL A CA 1
ATOM 2286 C C . VAL A 1 301 ? -8.494 0.719 5.769 1.00 95.94 301 VAL A C 1
ATOM 2288 O O . VAL A 1 301 ? -9.146 1.642 6.255 1.00 95.94 301 VAL A O 1
ATOM 2291 N N . ALA A 1 302 ? -7.869 0.843 4.594 1.00 96.69 302 ALA A N 1
ATOM 2292 C CA . ALA A 1 302 ? -7.912 2.065 3.796 1.00 96.69 302 ALA A CA 1
ATOM 2293 C C . ALA A 1 302 ? -9.344 2.428 3.377 1.00 96.69 302 ALA A C 1
ATOM 2295 O O . ALA A 1 302 ? -9.716 3.596 3.448 1.00 96.69 302 ALA A O 1
ATOM 2296 N N . ARG A 1 303 ? -10.170 1.437 3.011 1.00 96.62 303 ARG A N 1
ATOM 2297 C CA . ARG A 1 303 ? -11.587 1.630 2.672 1.00 96.62 303 ARG A CA 1
ATOM 2298 C C . ARG A 1 303 ? -12.357 2.285 3.818 1.00 96.62 303 ARG A C 1
ATOM 2300 O O . ARG A 1 303 ? -13.094 3.235 3.575 1.00 96.62 303 ARG A O 1
ATOM 2307 N N . ALA A 1 304 ? -12.173 1.808 5.048 1.00 95.25 304 ALA A N 1
ATOM 2308 C CA . ALA A 1 304 ? -12.838 2.381 6.216 1.00 95.25 304 ALA A CA 1
ATOM 2309 C C . ALA A 1 304 ? -12.355 3.808 6.526 1.00 95.25 304 ALA A C 1
ATOM 2311 O O . ALA A 1 304 ? -13.168 4.676 6.838 1.00 95.25 304 ALA A O 1
ATOM 2312 N N . VAL A 1 305 ? -11.049 4.076 6.390 1.00 95.19 305 VAL A N 1
ATOM 2313 C CA . VAL A 1 305 ? -10.496 5.432 6.553 1.00 95.19 305 VAL A CA 1
ATOM 2314 C C . VAL A 1 305 ? -11.078 6.383 5.505 1.00 95.19 305 VAL A C 1
ATOM 2316 O O . VAL A 1 305 ? -11.535 7.467 5.855 1.00 95.19 305 VAL A O 1
ATOM 2319 N N . ILE A 1 306 ? -11.117 5.968 4.237 1.00 95.56 306 ILE A N 1
ATOM 2320 C CA . ILE A 1 306 ? -11.698 6.746 3.135 1.00 95.56 306 ILE A CA 1
ATOM 2321 C C . ILE A 1 306 ? -13.169 7.064 3.406 1.00 95.56 306 ILE A C 1
ATOM 2323 O O . ILE A 1 306 ? -13.551 8.231 3.354 1.00 95.56 306 ILE A O 1
ATOM 2327 N N . ALA A 1 307 ? -13.970 6.056 3.760 1.00 93.06 307 ALA A N 1
ATOM 2328 C CA . ALA A 1 307 ? -15.381 6.249 4.081 1.00 93.06 307 ALA A CA 1
ATOM 2329 C C . ALA A 1 307 ? -15.565 7.223 5.258 1.00 93.06 307 ALA A C 1
ATOM 2331 O O . ALA A 1 307 ? -16.373 8.145 5.180 1.00 93.06 307 ALA A O 1
ATOM 2332 N N . SER A 1 308 ? -14.757 7.086 6.315 1.00 92.62 308 SER A N 1
ATOM 2333 C CA . SER A 1 308 ? -14.794 7.983 7.475 1.00 92.62 308 SER A CA 1
ATOM 2334 C C . SER A 1 308 ? -14.493 9.439 7.109 1.00 92.62 308 SER A C 1
ATOM 2336 O O . SER A 1 308 ? -15.160 10.342 7.609 1.00 92.62 308 SER A O 1
ATOM 2338 N N . LYS A 1 309 ? -13.526 9.700 6.219 1.00 92.19 309 LYS A N 1
ATOM 2339 C CA . LYS A 1 309 ? -13.235 11.072 5.769 1.00 92.19 309 LYS A CA 1
ATOM 2340 C C . LYS A 1 309 ? -14.320 11.629 4.858 1.00 92.19 309 LYS A C 1
ATOM 2342 O O . LYS A 1 309 ? -14.669 12.799 5.001 1.00 92.19 309 LYS A O 1
ATOM 2347 N N . GLN A 1 310 ? -14.903 10.793 4.003 1.00 90.19 310 GLN A N 1
ATOM 2348 C CA . GLN A 1 310 ? -15.999 11.196 3.121 1.00 90.19 310 GLN A CA 1
ATOM 2349 C C . GLN A 1 310 ? -17.238 11.634 3.904 1.00 90.19 310 GLN A C 1
ATOM 2351 O O . GLN A 1 310 ? -17.870 12.617 3.525 1.00 90.19 310 GLN A O 1
ATOM 2356 N N . LEU A 1 311 ? -17.533 10.992 5.040 1.00 88.25 311 LEU A N 1
ATOM 2357 C CA . LEU A 1 311 ? -18.589 11.441 5.959 1.00 88.25 311 LEU A CA 1
ATOM 2358 C C . LEU A 1 311 ? -18.334 12.847 6.531 1.00 88.25 311 LEU A C 1
ATOM 2360 O O . LEU A 1 311 ? -19.276 13.538 6.901 1.00 88.25 311 LEU A O 1
ATOM 2364 N N . LEU A 1 312 ? -17.075 13.289 6.569 1.00 88.12 312 LEU A N 1
ATOM 2365 C CA . LEU A 1 312 ? -16.674 14.642 6.968 1.00 88.12 312 LEU A CA 1
ATOM 2366 C C . LEU A 1 312 ? -16.598 15.617 5.778 1.00 88.12 312 LEU A C 1
ATOM 2368 O O . LEU A 1 312 ? -16.076 16.720 5.928 1.00 88.12 312 LEU A O 1
ATOM 2372 N N . GLY A 1 313 ? -17.064 15.215 4.592 1.00 88.25 313 GLY A N 1
ATOM 2373 C CA . GLY A 1 313 ? -17.065 16.048 3.388 1.00 88.25 313 GLY A CA 1
ATOM 2374 C C . GLY A 1 313 ? -15.701 16.209 2.710 1.00 88.25 313 GLY A C 1
ATOM 2375 O O . GLY A 1 313 ? -15.557 17.087 1.863 1.00 88.25 313 GLY A O 1
ATOM 2376 N N . ARG A 1 314 ? -14.697 15.384 3.049 1.00 92.75 314 ARG A N 1
ATOM 2377 C CA . ARG A 1 314 ? -13.369 15.411 2.405 1.00 92.75 314 ARG A CA 1
ATOM 2378 C C . ARG A 1 314 ? -12.887 14.026 1.974 1.00 92.75 314 ARG A C 1
ATOM 2380 O O . ARG A 1 314 ? -13.299 13.007 2.513 1.00 92.75 314 ARG A O 1
ATOM 2387 N N . GLY A 1 315 ? -11.972 13.979 1.017 1.00 93.06 315 GLY A N 1
ATOM 2388 C CA . GLY A 1 315 ? -11.230 12.772 0.666 1.00 93.06 315 GLY A CA 1
ATOM 2389 C C . GLY A 1 315 ? -10.163 12.426 1.710 1.00 93.06 315 GLY A C 1
ATOM 2390 O O . GLY A 1 315 ? -9.754 13.266 2.521 1.00 93.06 315 GLY A O 1
ATOM 2391 N N . ALA A 1 316 ? -9.699 11.178 1.674 1.00 94.94 316 ALA A N 1
ATOM 2392 C CA . ALA A 1 316 ? -8.558 10.715 2.457 1.00 94.94 316 ALA A CA 1
ATOM 2393 C C . ALA A 1 316 ? -7.290 10.620 1.603 1.00 94.94 316 ALA A C 1
ATOM 2395 O O . ALA A 1 316 ? -7.354 10.263 0.424 1.00 94.94 316 ALA A O 1
ATOM 2396 N N . ILE A 1 317 ? -6.133 10.858 2.220 1.00 96.81 317 ILE A N 1
ATOM 2397 C CA . ILE A 1 317 ? -4.828 10.582 1.609 1.00 96.81 317 ILE A CA 1
ATOM 2398 C C . ILE A 1 317 ? -4.218 9.349 2.265 1.00 96.81 317 ILE A C 1
ATOM 2400 O O . ILE A 1 317 ? -3.828 9.367 3.435 1.00 96.81 317 ILE A O 1
ATOM 2404 N N . VAL A 1 318 ? -4.119 8.272 1.491 1.00 97.62 318 VAL A N 1
ATOM 2405 C CA . VAL A 1 318 ? -3.521 7.005 1.911 1.00 97.62 318 VAL A CA 1
ATOM 2406 C C . VAL A 1 318 ? -2.181 6.845 1.211 1.00 97.62 318 VAL A C 1
ATOM 2408 O O . VAL A 1 318 ? -2.116 6.838 -0.014 1.00 97.62 318 VAL A O 1
ATOM 2411 N N . VAL A 1 319 ? -1.104 6.675 1.971 1.00 97.19 319 VAL A N 1
ATOM 2412 C CA . VAL A 1 319 ? 0.237 6.433 1.426 1.00 97.19 319 VAL A CA 1
ATOM 2413 C C . VAL A 1 319 ? 0.662 5.009 1.756 1.00 97.19 319 VAL A C 1
ATOM 2415 O O . VAL A 1 319 ? 0.668 4.607 2.917 1.00 97.19 319 VAL A O 1
ATOM 2418 N N . VAL A 1 320 ? 1.051 4.243 0.739 1.00 96.44 320 VAL A N 1
ATOM 2419 C CA . VAL A 1 320 ? 1.538 2.869 0.875 1.00 96.44 320 VAL A CA 1
ATOM 2420 C C . VAL A 1 320 ? 2.994 2.803 0.444 1.00 96.44 320 VAL A C 1
ATOM 2422 O O . VAL A 1 320 ? 3.318 2.910 -0.736 1.00 96.44 320 VAL A O 1
ATOM 2425 N N . LEU A 1 321 ? 3.880 2.612 1.417 1.00 94.62 321 LEU A N 1
ATOM 2426 C CA . LEU A 1 321 ? 5.313 2.506 1.196 1.00 94.62 321 LEU A CA 1
ATOM 2427 C C . LEU A 1 321 ? 5.707 1.063 0.907 1.00 94.62 321 LEU A C 1
ATOM 2429 O O . LEU A 1 321 ? 5.467 0.167 1.720 1.00 94.62 321 LEU A O 1
ATOM 2433 N N . VAL A 1 322 ? 6.366 0.861 -0.228 1.00 89.81 322 VAL A N 1
ATOM 2434 C CA . VAL A 1 322 ? 6.831 -0.447 -0.698 1.00 89.81 322 VAL A CA 1
ATOM 2435 C C . VAL A 1 322 ? 8.348 -0.451 -0.912 1.00 89.81 322 VAL A C 1
ATOM 2437 O O . VAL A 1 322 ? 8.940 0.598 -1.175 1.00 89.81 322 VAL A O 1
ATOM 2440 N N . PRO A 1 323 ? 9.017 -1.613 -0.808 1.00 81.62 323 PRO A N 1
ATOM 2441 C CA . PRO A 1 323 ? 10.474 -1.672 -0.891 1.00 81.62 323 PRO A CA 1
ATOM 2442 C C . PRO A 1 323 ? 11.026 -1.714 -2.322 1.00 81.62 323 PRO A C 1
ATOM 2444 O O . PRO A 1 323 ? 12.227 -1.542 -2.495 1.00 81.62 323 PRO A O 1
ATOM 2447 N N . SER A 1 324 ? 10.204 -1.975 -3.344 1.00 82.06 324 SER A N 1
ATOM 2448 C CA . SER A 1 324 ? 10.681 -2.122 -4.725 1.00 82.06 324 SER A CA 1
ATOM 2449 C C . SER A 1 324 ? 9.729 -1.512 -5.748 1.00 82.06 324 SER A C 1
ATOM 2451 O O . SER A 1 324 ? 8.526 -1.413 -5.514 1.00 82.06 324 SER A O 1
ATOM 2453 N N . VAL A 1 325 ? 10.281 -1.154 -6.911 1.00 81.38 325 VAL A N 1
ATOM 2454 C CA . VAL A 1 325 ? 9.539 -0.600 -8.057 1.00 81.38 325 VAL A CA 1
ATOM 2455 C C . VAL A 1 325 ? 8.436 -1.545 -8.542 1.00 81.38 325 VAL A C 1
ATOM 2457 O O . VAL A 1 325 ? 7.357 -1.103 -8.914 1.00 81.38 325 VAL A O 1
ATOM 2460 N N . ILE A 1 326 ? 8.670 -2.858 -8.519 1.00 81.31 326 ILE A N 1
ATOM 2461 C CA . ILE A 1 326 ? 7.666 -3.838 -8.962 1.00 81.31 326 ILE A CA 1
ATOM 2462 C C . ILE A 1 326 ? 6.454 -3.820 -8.021 1.00 81.31 326 ILE A C 1
ATOM 2464 O O . ILE A 1 326 ? 5.310 -3.839 -8.473 1.00 81.31 326 ILE A O 1
ATOM 2468 N N . LEU A 1 327 ? 6.698 -3.715 -6.711 1.00 85.94 327 LEU A N 1
ATOM 2469 C CA . LEU A 1 327 ? 5.634 -3.708 -5.712 1.00 85.94 327 LEU A CA 1
ATOM 2470 C C . LEU A 1 327 ? 4.774 -2.439 -5.766 1.00 85.94 327 LEU A C 1
ATOM 2472 O O . LEU A 1 327 ? 3.619 -2.497 -5.349 1.00 85.94 327 LEU A O 1
ATOM 2476 N N . THR A 1 328 ? 5.276 -1.317 -6.306 1.00 88.69 328 THR A N 1
ATOM 2477 C CA . THR A 1 328 ? 4.456 -0.095 -6.430 1.00 88.69 328 THR A CA 1
ATOM 2478 C C . THR A 1 328 ? 3.290 -0.338 -7.378 1.00 88.69 328 THR A C 1
ATOM 2480 O O . THR A 1 328 ? 2.144 -0.059 -7.039 1.00 88.69 328 THR A O 1
ATOM 2483 N N . ARG A 1 329 ? 3.568 -0.954 -8.533 1.00 87.12 329 ARG A N 1
ATOM 2484 C CA . ARG A 1 329 ? 2.554 -1.292 -9.537 1.00 87.12 329 ARG A CA 1
ATOM 2485 C C . ARG A 1 329 ? 1.622 -2.397 -9.059 1.00 87.12 329 ARG A C 1
ATOM 2487 O O . ARG A 1 329 ? 0.417 -2.274 -9.235 1.00 87.12 329 ARG A O 1
ATOM 2494 N N . GLN A 1 330 ? 2.159 -3.442 -8.424 1.00 86.12 330 GLN A N 1
ATOM 2495 C CA . GLN A 1 330 ? 1.346 -4.558 -7.924 1.00 86.12 330 GLN A CA 1
ATOM 2496 C C . GLN A 1 330 ? 0.324 -4.105 -6.879 1.00 86.12 330 GLN A C 1
ATOM 2498 O O . GLN A 1 330 ? -0.847 -4.469 -6.956 1.00 86.12 330 GLN A O 1
ATOM 2503 N N . HIS A 1 331 ? 0.744 -3.295 -5.905 1.00 90.69 331 HIS A N 1
ATOM 2504 C CA . HIS A 1 331 ? -0.185 -2.813 -4.889 1.00 90.69 331 HIS A CA 1
ATOM 2505 C C . HIS A 1 331 ? -1.133 -1.747 -5.434 1.00 90.69 331 HIS A C 1
ATOM 2507 O O . HIS A 1 331 ? -2.300 -1.780 -5.061 1.00 90.69 331 HIS A O 1
ATOM 2513 N N . ALA A 1 332 ? -0.686 -0.862 -6.333 1.00 92.12 332 ALA A N 1
ATOM 2514 C CA . ALA A 1 332 ? -1.583 0.101 -6.973 1.00 92.12 332 ALA A CA 1
ATOM 2515 C C . ALA A 1 332 ? -2.702 -0.604 -7.753 1.00 92.12 332 ALA A C 1
ATOM 2517 O O . ALA A 1 332 ? -3.871 -0.309 -7.537 1.00 92.12 332 ALA A O 1
ATOM 2518 N N . HIS A 1 333 ? -2.361 -1.628 -8.539 1.00 88.06 333 HIS A N 1
ATOM 2519 C CA . HIS A 1 333 ? -3.352 -2.448 -9.233 1.00 88.06 333 HIS A CA 1
ATOM 2520 C C . HIS A 1 333 ? -4.362 -3.083 -8.267 1.00 88.06 333 HIS A C 1
ATOM 2522 O O . HIS A 1 333 ? -5.564 -3.001 -8.487 1.00 88.06 333 HIS A O 1
ATOM 2528 N N . ALA A 1 334 ? -3.891 -3.652 -7.152 1.00 89.69 334 ALA A N 1
ATOM 2529 C CA . ALA A 1 334 ? -4.780 -4.241 -6.150 1.00 89.69 334 ALA A CA 1
ATOM 2530 C C . ALA A 1 334 ? -5.744 -3.211 -5.520 1.00 89.69 334 ALA A C 1
ATOM 2532 O O . ALA A 1 334 ? -6.866 -3.562 -5.156 1.00 89.69 334 ALA A O 1
ATOM 2533 N N . PHE A 1 335 ? -5.327 -1.948 -5.381 1.00 93.31 335 PHE A N 1
ATOM 2534 C CA . PHE A 1 335 ? -6.200 -0.857 -4.934 1.00 93.31 335 PHE A CA 1
ATOM 2535 C C . PHE A 1 335 ? -7.219 -0.444 -6.000 1.00 93.31 335 PHE A C 1
ATOM 2537 O O . PHE A 1 335 ? -8.385 -0.238 -5.660 1.00 93.31 335 PHE A O 1
ATOM 2544 N N . ASP A 1 336 ? -6.814 -0.382 -7.269 1.00 91.19 336 ASP A N 1
ATOM 2545 C CA . ASP A 1 336 ? -7.721 -0.097 -8.386 1.00 91.19 336 ASP A CA 1
ATOM 2546 C C . ASP A 1 336 ? -8.804 -1.175 -8.517 1.00 91.19 336 ASP A C 1
ATOM 2548 O O . ASP A 1 336 ? -9.997 -0.870 -8.606 1.00 91.19 336 ASP A O 1
ATOM 2552 N N . GLU A 1 337 ? -8.417 -2.448 -8.421 1.00 88.31 337 GLU A N 1
ATOM 2553 C CA . GLU A 1 337 ? -9.349 -3.581 -8.420 1.00 88.31 337 GLU A CA 1
ATOM 2554 C C . GLU A 1 337 ? -10.316 -3.550 -7.233 1.00 88.31 337 GLU A C 1
ATOM 2556 O O . GLU A 1 337 ? -11.463 -3.986 -7.345 1.00 88.31 337 GLU A O 1
ATOM 2561 N N . ALA A 1 338 ? -9.886 -3.001 -6.094 1.00 89.81 338 ALA A N 1
ATOM 2562 C CA . ALA A 1 338 ? -10.727 -2.874 -4.912 1.00 89.81 338 ALA A CA 1
ATOM 2563 C C . ALA A 1 338 ? -11.838 -1.820 -5.054 1.00 89.81 338 ALA A C 1
ATOM 2565 O O . ALA A 1 338 ? -12.715 -1.773 -4.178 1.00 89.81 338 ALA A O 1
ATOM 2566 N N . ARG A 1 339 ? -11.808 -0.998 -6.120 1.00 88.62 339 ARG A N 1
ATOM 2567 C CA . ARG A 1 339 ? -12.814 0.022 -6.468 1.00 88.62 339 ARG A CA 1
ATOM 2568 C C . ARG A 1 339 ? -13.233 0.849 -5.253 1.00 88.62 339 ARG A C 1
ATOM 2570 O O . ARG A 1 339 ? -14.397 0.854 -4.845 1.00 88.62 339 ARG A O 1
ATOM 2577 N N . LEU A 1 340 ? -12.254 1.483 -4.608 1.00 91.75 340 LEU A N 1
ATOM 2578 C CA . LEU A 1 340 ? -12.518 2.353 -3.465 1.00 91.75 340 LEU A CA 1
ATOM 2579 C C . LEU A 1 340 ? -13.337 3.582 -3.922 1.00 91.75 340 LEU A C 1
ATOM 2581 O O . LEU A 1 340 ? -13.092 4.112 -5.008 1.00 91.75 340 LEU A O 1
ATOM 2585 N N . PRO A 1 341 ? -14.336 4.028 -3.139 1.00 86.31 341 PRO A N 1
ATOM 2586 C CA . PRO A 1 341 ? -15.265 5.076 -3.563 1.00 86.31 341 PRO A CA 1
ATOM 2587 C C . PRO A 1 341 ? -14.541 6.407 -3.776 1.00 86.31 341 PRO A C 1
ATOM 2589 O O . PRO A 1 341 ? -13.767 6.830 -2.914 1.00 86.31 341 PRO A O 1
ATOM 2592 N N . CYS A 1 342 ? -14.797 7.064 -4.912 1.00 91.19 342 CYS A N 1
ATOM 2593 C CA . CYS A 1 342 ? -14.209 8.358 -5.292 1.00 91.19 342 CYS A CA 1
ATOM 2594 C C . CYS A 1 342 ? -12.698 8.423 -5.019 1.00 91.19 342 CYS A C 1
ATOM 2596 O O . CYS A 1 342 ? -12.211 9.376 -4.417 1.00 91.19 342 CYS A O 1
ATOM 2598 N N . THR A 1 343 ? -11.972 7.356 -5.363 1.00 95.44 343 THR A N 1
ATOM 2599 C CA . THR A 1 343 ? -10.551 7.213 -5.041 1.00 95.44 343 THR A CA 1
ATOM 2600 C C . THR A 1 343 ? -9.724 7.089 -6.309 1.00 95.44 343 THR A C 1
ATOM 2602 O O . THR A 1 343 ? -10.028 6.268 -7.171 1.00 95.44 343 THR A O 1
ATOM 2605 N N . LEU A 1 344 ? -8.657 7.879 -6.400 1.00 94.44 344 LEU A N 1
ATOM 2606 C CA . LEU A 1 344 ? -7.638 7.750 -7.436 1.00 94.44 344 LEU A CA 1
ATOM 2607 C C . LEU A 1 344 ? -6.425 7.012 -6.871 1.00 94.44 344 LEU A C 1
ATOM 2609 O O . LEU A 1 344 ? -5.878 7.420 -5.845 1.00 94.44 344 LEU A O 1
ATOM 2613 N N . THR A 1 345 ? -5.973 5.962 -7.549 1.00 95.19 345 THR A N 1
ATOM 2614 C CA . THR A 1 345 ? -4.726 5.279 -7.194 1.00 95.19 345 THR A CA 1
ATOM 2615 C C . THR A 1 345 ? -3.602 5.740 -8.105 1.00 95.19 345 THR A C 1
ATOM 2617 O O . THR A 1 345 ? -3.772 5.883 -9.313 1.00 95.19 345 THR A O 1
ATOM 2620 N N . SER A 1 346 ? -2.428 5.982 -7.536 1.00 94.69 346 SER A N 1
ATOM 2621 C CA . SER A 1 346 ? -1.226 6.340 -8.287 1.00 94.69 346 SER A CA 1
ATOM 2622 C C . SER A 1 346 ? -0.019 5.562 -7.770 1.00 94.69 346 SER A C 1
ATOM 2624 O O . SER A 1 346 ? 0.110 5.326 -6.568 1.00 94.69 346 SER A O 1
ATOM 2626 N N . ALA A 1 347 ? 0.878 5.174 -8.679 1.00 94.12 347 ALA A N 1
ATOM 2627 C CA . ALA A 1 347 ? 2.105 4.451 -8.360 1.00 94.12 347 ALA A CA 1
ATOM 2628 C C . ALA A 1 347 ? 3.335 5.306 -8.679 1.00 94.12 347 ALA A C 1
ATOM 2630 O O . ALA A 1 347 ? 3.483 5.774 -9.806 1.00 94.12 347 ALA A O 1
ATOM 2631 N N . TYR A 1 348 ? 4.244 5.445 -7.716 1.00 93.00 348 TYR A N 1
ATOM 2632 C CA . TYR A 1 348 ? 5.488 6.202 -7.863 1.00 93.00 348 TYR A CA 1
ATOM 2633 C C . TYR A 1 348 ? 6.681 5.377 -7.402 1.00 93.00 348 TYR A C 1
ATOM 2635 O O . TYR A 1 348 ? 6.595 4.588 -6.464 1.00 93.00 348 TYR A O 1
ATOM 2643 N N . SER A 1 349 ? 7.818 5.527 -8.060 1.00 88.94 349 SER A N 1
ATOM 2644 C CA . SER A 1 349 ? 9.014 4.742 -7.759 1.00 88.94 349 SER A CA 1
ATOM 2645 C C . SER A 1 349 ? 10.278 5.578 -7.911 1.00 88.94 349 SER A C 1
ATOM 2647 O O . SER A 1 349 ? 10.205 6.752 -8.246 1.00 88.94 349 SER A O 1
ATOM 2649 N N . SER A 1 350 ? 11.449 4.982 -7.685 1.00 78.50 350 SER A N 1
ATOM 2650 C CA . SER A 1 350 ? 12.729 5.622 -8.023 1.00 78.50 350 SER A CA 1
ATOM 2651 C C . SER A 1 350 ? 12.808 6.040 -9.497 1.00 78.50 350 SER A C 1
ATOM 2653 O O . SER A 1 350 ? 13.386 7.074 -9.807 1.00 78.50 350 SER A O 1
ATOM 2655 N N . ASP A 1 351 ? 12.186 5.266 -10.391 1.00 79.75 351 ASP A N 1
ATOM 2656 C CA . ASP A 1 351 ? 12.231 5.481 -11.844 1.00 79.75 351 ASP A CA 1
ATOM 2657 C C . ASP A 1 351 ? 11.222 6.546 -12.304 1.00 79.75 351 ASP A C 1
ATOM 2659 O O . ASP A 1 351 ? 11.344 7.115 -13.385 1.00 79.75 351 ASP A O 1
ATOM 2663 N N . SER A 1 352 ? 10.196 6.798 -11.491 1.00 86.69 352 SER A N 1
ATOM 2664 C CA . SER A 1 352 ? 9.178 7.822 -11.718 1.00 86.69 352 SER A CA 1
ATOM 2665 C C . SER A 1 352 ? 8.780 8.414 -10.364 1.00 86.69 352 SER A C 1
ATOM 2667 O O . SER A 1 352 ? 7.795 7.976 -9.754 1.00 86.69 352 SER A O 1
ATOM 2669 N N . PRO A 1 353 ? 9.604 9.332 -9.825 1.00 89.25 353 PRO A N 1
ATOM 2670 C CA . PRO A 1 353 ? 9.438 9.818 -8.467 1.00 89.25 353 PRO A CA 1
ATOM 2671 C C . PRO A 1 353 ? 8.203 10.705 -8.336 1.00 89.25 353 PRO A C 1
ATOM 2673 O O . PRO A 1 353 ? 7.856 11.495 -9.214 1.00 89.25 353 PRO A O 1
ATOM 2676 N N . LEU A 1 354 ? 7.561 10.596 -7.179 1.00 91.81 354 LEU A N 1
ATOM 2677 C CA . LEU A 1 354 ? 6.473 11.460 -6.757 1.00 91.81 354 LEU A CA 1
ATOM 2678 C C . LEU A 1 354 ? 6.974 12.904 -6.607 1.00 91.81 354 LEU A C 1
ATOM 2680 O O . LEU A 1 354 ? 7.696 13.236 -5.667 1.00 91.81 354 LEU A O 1
ATOM 2684 N N . GLY A 1 355 ? 6.580 13.765 -7.544 1.00 89.31 355 GLY A N 1
ATOM 2685 C CA . GLY A 1 355 ? 6.955 15.178 -7.552 1.00 89.31 355 GLY A CA 1
ATOM 2686 C C . GLY A 1 355 ? 6.034 16.072 -6.701 1.00 89.31 355 GLY A C 1
ATOM 2687 O O . GLY A 1 355 ? 4.859 15.745 -6.512 1.00 89.31 355 GLY A O 1
ATOM 2688 N N . PRO A 1 356 ? 6.503 17.262 -6.266 1.00 90.88 356 PRO A N 1
ATOM 2689 C CA . PRO A 1 356 ? 5.711 18.204 -5.463 1.00 90.88 356 PRO A CA 1
ATOM 2690 C C . PRO A 1 356 ? 4.393 18.638 -6.115 1.00 90.88 356 PRO A C 1
ATOM 2692 O O . PRO A 1 356 ? 3.379 18.779 -5.437 1.00 90.88 356 PRO A O 1
ATOM 2695 N N . LYS A 1 357 ? 4.387 18.835 -7.442 1.00 92.00 357 LYS A N 1
ATOM 2696 C CA . LYS A 1 357 ? 3.180 19.220 -8.193 1.00 92.00 357 LYS A CA 1
ATOM 2697 C C . LYS A 1 357 ? 2.115 18.121 -8.143 1.00 92.00 357 LYS A C 1
ATOM 2699 O O . LYS A 1 357 ? 0.947 18.420 -7.912 1.00 92.00 357 LYS A O 1
ATOM 2704 N N . ALA A 1 358 ? 2.526 16.863 -8.322 1.00 92.19 358 ALA A N 1
ATOM 2705 C CA . ALA A 1 358 ? 1.629 15.712 -8.251 1.00 92.19 358 ALA A CA 1
ATOM 2706 C C . ALA A 1 358 ? 1.063 15.545 -6.834 1.00 92.19 358 ALA A C 1
ATOM 2708 O O . ALA A 1 358 ? -0.150 15.435 -6.676 1.00 92.19 358 ALA A O 1
ATOM 2709 N N . TRP A 1 359 ? 1.921 15.629 -5.807 1.00 93.88 359 TRP A N 1
ATOM 2710 C CA . TRP A 1 359 ? 1.493 15.603 -4.405 1.00 93.88 359 TRP A CA 1
ATOM 2711 C C . TRP A 1 359 ? 0.454 16.680 -4.098 1.00 93.88 359 TRP A C 1
ATOM 2713 O O . TRP A 1 359 ? -0.632 16.375 -3.615 1.00 93.88 359 TRP A O 1
ATOM 2723 N N . ARG A 1 360 ? 0.746 17.936 -4.455 1.00 92.12 360 ARG A N 1
ATOM 2724 C CA . ARG A 1 360 ? -0.156 19.061 -4.201 1.00 92.12 360 ARG A CA 1
ATOM 2725 C C . ARG A 1 360 ? -1.490 18.916 -4.928 1.00 92.12 360 ARG A C 1
ATOM 2727 O O . ARG A 1 360 ? -2.520 19.258 -4.361 1.00 92.12 360 ARG A O 1
ATOM 2734 N N . SER A 1 361 ? -1.484 18.388 -6.151 1.00 91.25 361 SER A N 1
ATOM 2735 C CA . SER A 1 361 ? -2.716 18.100 -6.892 1.00 91.25 361 SER A CA 1
ATOM 2736 C C . SER A 1 361 ? -3.583 17.066 -6.170 1.00 91.25 361 SER A C 1
ATOM 2738 O O . SER A 1 361 ? -4.784 17.277 -6.034 1.00 91.25 361 SER A O 1
ATOM 2740 N N . MET A 1 362 ? -2.985 15.973 -5.684 1.00 93.25 362 MET A N 1
ATOM 2741 C CA . MET A 1 362 ? -3.704 14.937 -4.929 1.00 93.25 362 MET A CA 1
ATOM 2742 C C . MET A 1 362 ? -4.225 15.478 -3.597 1.00 93.25 362 MET A C 1
ATOM 2744 O O . MET A 1 362 ? -5.374 15.236 -3.237 1.00 93.25 362 MET A O 1
ATOM 2748 N N . PHE A 1 363 ? -3.409 16.274 -2.903 1.00 91.44 363 PHE A N 1
ATOM 2749 C CA . PHE A 1 363 ? -3.806 16.910 -1.654 1.00 91.44 363 PHE A CA 1
ATOM 2750 C C . PHE A 1 363 ? -5.015 17.831 -1.836 1.00 91.44 363 PHE A C 1
ATOM 2752 O O . PHE A 1 363 ? -5.997 17.705 -1.111 1.00 91.44 363 PHE A O 1
ATOM 2759 N N . LEU A 1 364 ? -4.985 18.712 -2.840 1.00 90.12 364 LEU A N 1
ATOM 2760 C CA . LEU A 1 364 ? -6.106 19.607 -3.141 1.00 90.12 364 LEU A CA 1
ATOM 2761 C C . LEU A 1 364 ? -7.365 18.834 -3.562 1.00 90.12 364 LEU A C 1
ATOM 2763 O O . LEU A 1 364 ? -8.465 19.188 -3.144 1.00 90.12 364 LEU A O 1
ATOM 2767 N N . ALA A 1 365 ? -7.218 17.755 -4.336 1.00 88.25 365 ALA A N 1
ATOM 2768 C CA . ALA A 1 365 ? -8.342 16.902 -4.718 1.00 88.25 365 ALA A CA 1
ATOM 2769 C C . ALA A 1 365 ? -8.999 16.224 -3.502 1.00 88.25 365 ALA A C 1
ATOM 2771 O O . ALA A 1 365 ? -10.228 16.172 -3.428 1.00 88.25 365 ALA A O 1
ATOM 2772 N N . ALA A 1 366 ? -8.202 15.777 -2.527 1.00 89.81 366 ALA A N 1
ATOM 2773 C CA . ALA A 1 366 ? -8.708 15.214 -1.279 1.00 89.81 366 ALA A CA 1
ATOM 2774 C C . ALA A 1 366 ? -9.348 16.272 -0.384 1.00 89.81 366 ALA A C 1
ATOM 2776 O O . ALA A 1 366 ? -10.438 16.058 0.137 1.00 89.81 366 ALA A O 1
ATOM 2777 N N . PHE A 1 367 ? -8.720 17.432 -0.226 1.00 85.94 367 PHE A N 1
ATOM 2778 C CA . PHE A 1 367 ? -9.193 18.425 0.731 1.00 85.94 367 PHE A CA 1
ATOM 2779 C C . PHE A 1 367 ? -10.399 19.230 0.231 1.00 85.94 367 PHE A C 1
ATOM 2781 O O . PHE A 1 367 ? -11.287 19.544 1.015 1.00 85.94 367 PHE A O 1
ATOM 2788 N N . SER A 1 368 ? -10.440 19.554 -1.064 1.00 80.94 368 SER A N 1
ATOM 2789 C CA . SER A 1 368 ? -11.470 20.419 -1.660 1.00 80.94 368 SER A CA 1
ATOM 2790 C C . SER A 1 368 ? -12.426 19.680 -2.593 1.00 80.94 368 SER A C 1
ATOM 2792 O O . SER A 1 368 ? -13.559 20.113 -2.767 1.00 80.94 368 SER A O 1
ATOM 2794 N N . GLY A 1 369 ? -11.980 18.587 -3.215 1.00 72.00 369 GLY A N 1
ATOM 2795 C CA . GLY A 1 369 ? -12.757 17.860 -4.223 1.00 72.00 369 GLY A CA 1
ATOM 2796 C C . GLY A 1 369 ? -13.494 16.629 -3.701 1.00 72.00 369 GLY A C 1
ATOM 2797 O O . GLY A 1 369 ? -14.164 15.965 -4.484 1.00 72.00 369 GLY A O 1
ATOM 2798 N N . GLY A 1 370 ? -13.330 16.268 -2.422 1.00 83.12 370 GLY A N 1
ATOM 2799 C CA . GLY A 1 370 ? -13.901 15.040 -1.849 1.00 83.12 370 GLY A CA 1
ATOM 2800 C C . GLY A 1 370 ? -13.296 13.736 -2.397 1.00 83.12 370 GLY A C 1
ATOM 2801 O O . GLY A 1 370 ? -13.695 12.647 -1.979 1.00 83.12 370 GLY A O 1
ATOM 2802 N N . ASN A 1 371 ? -12.320 13.827 -3.307 1.00 91.25 371 ASN A N 1
ATOM 2803 C CA . ASN A 1 371 ? -11.710 12.684 -3.975 1.00 91.25 371 ASN A CA 1
ATOM 2804 C C . ASN A 1 371 ? -10.544 12.150 -3.151 1.00 91.25 371 ASN A C 1
ATOM 2806 O O . ASN A 1 371 ? -9.525 12.813 -2.980 1.00 91.25 371 ASN A O 1
ATOM 2810 N N . SER A 1 372 ? -10.659 10.920 -2.674 1.00 96.44 372 SER A N 1
ATOM 2811 C CA . SER A 1 372 ? -9.563 10.261 -1.976 1.00 96.44 372 SER A CA 1
ATOM 2812 C C . SER A 1 372 ? -8.423 9.922 -2.934 1.00 96.44 372 SER A C 1
ATOM 2814 O O . SER A 1 372 ? -8.620 9.725 -4.133 1.00 96.44 372 SER A O 1
ATOM 2816 N N . SER A 1 373 ? -7.209 9.837 -2.406 1.00 96.69 373 SER A N 1
ATOM 2817 C CA . SER A 1 373 ? -6.025 9.450 -3.170 1.00 96.69 373 SER A CA 1
ATOM 2818 C C . SER A 1 373 ? -5.274 8.342 -2.445 1.00 96.69 373 SER A C 1
ATOM 2820 O O . SER A 1 373 ? -4.949 8.474 -1.264 1.00 96.69 373 SER A O 1
ATOM 2822 N N . VAL A 1 374 ? -4.973 7.259 -3.160 1.00 97.62 374 VAL A N 1
ATOM 2823 C CA . VAL A 1 374 ? -4.070 6.201 -2.704 1.00 97.62 374 VAL A CA 1
ATOM 2824 C C . VAL A 1 374 ? -2.762 6.316 -3.473 1.00 97.62 374 VAL A C 1
ATOM 2826 O O . VAL A 1 374 ? -2.709 6.153 -4.689 1.00 97.62 374 VAL A O 1
ATOM 2829 N N . VAL A 1 375 ? -1.682 6.573 -2.750 1.00 97.12 375 VAL A N 1
ATOM 2830 C CA . VAL A 1 375 ? -0.346 6.767 -3.302 1.00 97.12 375 VAL A CA 1
ATOM 2831 C C . VAL A 1 375 ? 0.515 5.579 -2.915 1.00 97.12 375 VAL A C 1
ATOM 2833 O O . VAL A 1 375 ? 0.938 5.458 -1.768 1.00 97.12 375 VAL A O 1
ATOM 2836 N N . VAL A 1 376 ? 0.804 4.700 -3.869 1.00 96.56 376 VAL A N 1
ATOM 2837 C CA . VAL A 1 376 ? 1.735 3.592 -3.658 1.00 96.56 376 VAL A CA 1
AT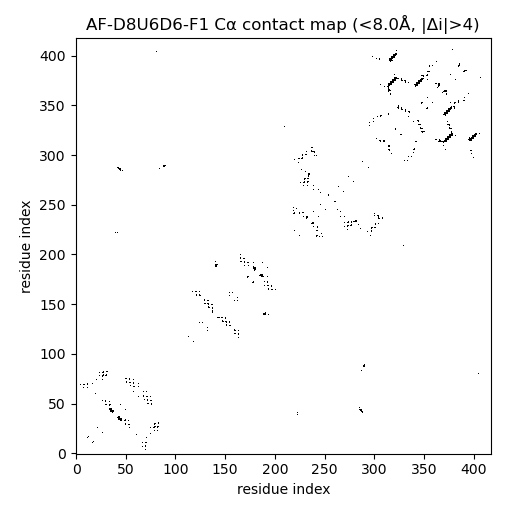OM 2838 C C . VAL A 1 376 ? 3.119 4.021 -4.122 1.00 96.56 376 VAL A C 1
ATOM 2840 O O . VAL A 1 376 ? 3.360 4.184 -5.316 1.00 96.56 376 VAL A O 1
ATOM 2843 N N . ALA A 1 377 ? 4.043 4.210 -3.186 1.00 95.25 377 ALA A N 1
ATOM 2844 C CA . ALA A 1 377 ? 5.354 4.774 -3.472 1.00 95.25 377 ALA A CA 1
ATOM 2845 C C . ALA A 1 377 ? 6.496 3.936 -2.896 1.00 95.25 377 ALA A C 1
ATOM 2847 O O . ALA A 1 377 ? 6.356 3.293 -1.854 1.00 95.25 377 ALA A O 1
ATOM 2848 N N . THR A 1 378 ? 7.671 3.980 -3.527 1.00 91.19 378 THR A N 1
ATOM 2849 C CA . THR A 1 378 ? 8.889 3.569 -2.819 1.00 91.19 378 THR A CA 1
ATOM 2850 C C . THR A 1 378 ? 9.155 4.520 -1.651 1.00 91.19 378 THR A C 1
ATOM 2852 O O . THR A 1 378 ? 8.860 5.716 -1.723 1.00 91.19 378 THR A O 1
ATOM 2855 N N . ALA A 1 379 ? 9.735 4.002 -0.564 1.00 87.38 379 ALA A N 1
ATOM 2856 C CA . ALA A 1 379 ? 10.019 4.805 0.630 1.00 87.38 379 ALA A CA 1
ATOM 2857 C C . ALA A 1 379 ? 10.864 6.054 0.319 1.00 87.38 379 ALA A C 1
ATOM 2859 O O . ALA A 1 379 ? 10.595 7.131 0.841 1.00 87.38 379 ALA A O 1
ATOM 2860 N N . GLU A 1 380 ? 11.851 5.922 -0.566 1.00 83.75 380 GLU A N 1
ATOM 2861 C CA . GLU A 1 380 ? 12.724 7.020 -0.980 1.00 83.75 380 GLU A CA 1
ATOM 2862 C C . GLU A 1 380 ? 11.978 8.116 -1.747 1.00 83.75 380 GLU A C 1
ATOM 2864 O O . GLU A 1 380 ? 12.159 9.300 -1.458 1.00 83.75 380 GLU A O 1
ATOM 2869 N N . SER A 1 381 ? 11.076 7.731 -2.657 1.00 86.94 381 SER A N 1
ATOM 2870 C CA . SER A 1 381 ? 10.286 8.690 -3.427 1.00 86.94 381 SER A CA 1
ATOM 2871 C C . SER A 1 381 ? 9.434 9.580 -2.521 1.00 86.94 381 SER A C 1
ATOM 2873 O O . SER A 1 381 ? 9.323 10.774 -2.788 1.00 86.94 381 SER A O 1
ATOM 2875 N N . PHE A 1 382 ? 8.840 9.027 -1.460 1.00 90.25 382 PHE A N 1
ATOM 2876 C CA . PHE A 1 382 ? 8.046 9.816 -0.515 1.00 90.25 382 PHE A CA 1
ATOM 2877 C C . PHE A 1 382 ? 8.927 10.593 0.477 1.00 90.25 382 PHE A C 1
ATOM 2879 O O . PHE A 1 382 ? 8.667 11.763 0.755 1.00 90.25 382 PHE A O 1
ATOM 2886 N N . ALA A 1 383 ? 10.019 9.988 0.958 1.00 85.31 383 ALA A N 1
ATOM 2887 C CA . ALA A 1 383 ? 10.958 10.640 1.872 1.00 85.31 383 ALA A CA 1
ATOM 2888 C C . ALA A 1 383 ? 11.561 11.926 1.281 1.00 85.31 383 ALA A C 1
ATOM 2890 O O . ALA A 1 383 ? 11.774 12.891 2.013 1.00 85.31 383 ALA A O 1
ATOM 2891 N N . ASN A 1 384 ? 11.793 11.977 -0.034 1.00 82.50 384 ASN A N 1
ATOM 2892 C CA . ASN A 1 384 ? 12.301 13.176 -0.704 1.00 82.50 384 ASN A CA 1
ATOM 2893 C C . ASN A 1 384 ? 11.338 14.371 -0.609 1.00 82.50 384 ASN A C 1
ATOM 2895 O O . ASN A 1 384 ? 11.793 15.504 -0.433 1.00 82.50 384 ASN A O 1
ATOM 2899 N N . LEU A 1 385 ? 10.021 14.145 -0.641 1.00 82.75 385 LEU A N 1
ATOM 2900 C CA . LEU A 1 385 ? 9.044 15.217 -0.427 1.00 82.75 385 LEU A CA 1
ATOM 2901 C C . LEU A 1 385 ? 9.035 15.727 1.013 1.00 82.75 385 LEU A C 1
ATOM 2903 O O . LEU A 1 385 ? 8.952 16.935 1.232 1.00 82.75 385 LEU A O 1
ATOM 2907 N N . LEU A 1 386 ? 9.162 14.817 1.981 1.00 84.56 386 LEU A N 1
ATOM 2908 C CA . LEU A 1 386 ? 9.224 15.178 3.398 1.00 84.56 386 LEU A CA 1
ATOM 2909 C C . LEU A 1 386 ? 10.487 15.995 3.705 1.00 84.56 386 LEU A C 1
ATOM 2911 O O . LEU A 1 386 ? 10.402 17.053 4.321 1.00 84.56 386 LEU A O 1
ATOM 2915 N N . ARG A 1 387 ? 11.658 15.553 3.223 1.00 81.88 387 ARG A N 1
ATOM 2916 C CA . ARG A 1 387 ? 12.943 16.250 3.435 1.00 81.88 387 ARG A CA 1
ATOM 2917 C C . ARG A 1 387 ? 12.956 17.661 2.858 1.00 81.88 387 ARG A C 1
ATOM 2919 O O . ARG A 1 387 ? 13.580 18.549 3.424 1.00 81.88 387 ARG A O 1
ATOM 2926 N N . THR A 1 388 ? 12.284 17.861 1.728 1.00 79.88 388 THR A N 1
ATOM 2927 C CA . THR A 1 388 ? 12.215 19.161 1.044 1.00 79.88 388 THR A CA 1
ATOM 2928 C C . THR A 1 388 ? 11.083 20.054 1.560 1.00 79.88 388 THR A C 1
ATOM 2930 O O . THR A 1 388 ? 10.878 21.145 1.023 1.00 79.88 388 THR A O 1
ATOM 2933 N N . GLY A 1 389 ? 10.327 19.605 2.572 1.00 81.81 389 GLY A N 1
ATOM 2934 C CA . GLY A 1 389 ? 9.180 20.331 3.122 1.00 81.81 389 GLY A CA 1
ATOM 2935 C C . GLY A 1 389 ? 8.050 20.541 2.109 1.00 81.81 389 GLY A C 1
ATOM 2936 O O . GLY A 1 389 ? 7.278 21.487 2.233 1.00 81.81 389 GLY A O 1
ATOM 2937 N N . LYS A 1 390 ? 7.981 19.708 1.062 1.00 83.06 390 LYS A N 1
ATOM 2938 C CA . LYS A 1 390 ? 6.956 19.783 0.005 1.00 83.06 390 LYS A CA 1
ATOM 2939 C C . LYS A 1 390 ? 5.739 18.903 0.286 1.00 83.06 390 LYS A C 1
ATOM 2941 O O . LYS A 1 390 ? 4.735 19.045 -0.406 1.00 83.06 390 LYS A O 1
ATOM 2946 N N . ALA A 1 391 ? 5.852 18.023 1.274 1.00 84.62 391 ALA A N 1
ATOM 2947 C CA . ALA A 1 391 ? 4.767 17.268 1.880 1.00 84.62 391 ALA A CA 1
ATOM 2948 C C . ALA A 1 391 ? 4.957 17.264 3.399 1.00 84.62 391 ALA A C 1
ATOM 2950 O O . ALA A 1 391 ? 6.093 17.296 3.882 1.00 84.62 391 ALA A O 1
ATOM 2951 N N . LEU A 1 392 ? 3.861 17.168 4.145 1.00 83.81 392 LEU A N 1
ATOM 2952 C CA . LEU A 1 392 ? 3.874 17.006 5.596 1.00 83.81 392 LEU A CA 1
ATOM 2953 C C . LEU A 1 392 ? 3.227 15.671 5.965 1.00 83.81 392 LEU A C 1
ATOM 2955 O O . LEU A 1 392 ? 2.215 15.280 5.396 1.00 83.81 392 LEU A O 1
ATOM 2959 N N . LEU A 1 393 ? 3.757 14.978 6.978 1.00 84.56 393 LEU A N 1
ATOM 2960 C CA . LEU A 1 393 ? 3.127 13.740 7.466 1.00 84.56 393 LEU A CA 1
ATOM 2961 C C . LEU A 1 393 ? 1.704 13.969 7.997 1.00 84.56 393 LEU A C 1
ATOM 2963 O O . LEU A 1 393 ? 0.891 13.056 7.955 1.00 84.56 393 LEU A O 1
ATOM 2967 N N . GLN A 1 394 ? 1.399 15.184 8.458 1.00 85.88 394 GLN A N 1
ATOM 2968 C CA . GLN A 1 394 ? 0.065 15.578 8.927 1.00 85.88 394 GLN A CA 1
ATOM 2969 C C . GLN A 1 394 ? -0.983 15.609 7.803 1.00 85.88 394 GLN A C 1
ATOM 2971 O O . GLN A 1 394 ? -2.175 15.571 8.084 1.00 85.88 394 GLN A O 1
ATOM 2976 N N . GLU A 1 395 ? -0.549 15.666 6.541 1.00 87.06 395 GLU A N 1
ATOM 2977 C CA . GLU A 1 395 ? -1.430 15.605 5.370 1.00 87.06 395 GLU A CA 1
ATOM 2978 C C . GLU A 1 395 ? -1.882 14.165 5.067 1.00 87.06 395 GLU A C 1
ATOM 2980 O O . GLU A 1 395 ? -2.793 13.966 4.270 1.00 87.06 395 GLU A O 1
ATOM 2985 N N . VAL A 1 396 ? -1.253 13.154 5.680 1.00 93.38 396 VAL A N 1
ATOM 2986 C CA . VAL A 1 396 ? -1.533 11.733 5.442 1.00 93.38 396 VAL A CA 1
ATOM 2987 C C . VAL A 1 396 ? -2.532 11.214 6.475 1.00 93.38 396 VAL A C 1
ATOM 2989 O O . VAL A 1 396 ? -2.251 11.217 7.671 1.00 93.38 396 VAL A O 1
ATOM 2992 N N . ASP A 1 397 ? -3.674 10.697 6.018 1.00 94.31 397 ASP A N 1
ATOM 2993 C CA . ASP A 1 397 ? -4.693 10.107 6.897 1.00 94.31 397 ASP A CA 1
ATOM 2994 C C . ASP A 1 397 ? -4.374 8.646 7.261 1.00 94.31 397 ASP A C 1
ATOM 2996 O O . ASP A 1 397 ? -4.741 8.181 8.339 1.00 94.31 397 ASP A O 1
ATOM 3000 N N . LEU A 1 398 ? -3.686 7.915 6.376 1.00 95.81 398 LEU A N 1
ATOM 3001 C CA . LEU A 1 398 ? -3.211 6.555 6.636 1.00 95.81 398 LEU A CA 1
ATOM 3002 C C . LEU A 1 398 ? -1.859 6.309 5.965 1.00 95.81 398 LEU A C 1
ATOM 3004 O O . LEU A 1 398 ? -1.736 6.394 4.744 1.00 95.81 398 LEU A O 1
ATOM 3008 N N . LEU A 1 399 ? -0.860 5.930 6.762 1.00 95.25 399 LEU A N 1
ATOM 3009 C CA . LEU A 1 399 ? 0.444 5.490 6.273 1.00 95.25 399 LEU A CA 1
ATOM 3010 C C . LEU A 1 399 ? 0.588 3.978 6.466 1.00 95.25 399 LEU A C 1
ATOM 3012 O O . LEU A 1 399 ? 0.730 3.489 7.585 1.00 95.25 399 LEU A O 1
ATOM 3016 N N . VAL A 1 400 ? 0.598 3.236 5.364 1.00 92.94 400 VAL A N 1
ATOM 3017 C CA . VAL A 1 400 ? 0.869 1.797 5.350 1.00 92.94 400 VAL A CA 1
ATOM 3018 C C . VAL A 1 400 ? 2.318 1.583 4.949 1.00 92.94 400 VAL A C 1
ATOM 3020 O O . VAL A 1 400 ? 2.766 2.067 3.914 1.00 92.94 400 VAL A O 1
ATOM 3023 N N . ARG A 1 401 ? 3.066 0.813 5.737 1.00 86.81 401 ARG A N 1
ATOM 3024 C CA . ARG A 1 401 ? 4.447 0.451 5.408 1.00 86.81 401 ARG A CA 1
ATOM 3025 C C . ARG A 1 401 ? 4.571 -1.051 5.221 1.00 86.81 401 ARG A C 1
ATOM 3027 O O . ARG A 1 401 ? 4.390 -1.820 6.161 1.00 86.81 401 ARG A O 1
ATOM 3034 N N . ILE A 1 402 ? 4.928 -1.462 4.010 1.00 77.94 402 ILE A N 1
ATOM 3035 C CA . ILE A 1 402 ? 5.133 -2.861 3.648 1.00 77.94 402 ILE A CA 1
ATOM 3036 C C . ILE A 1 402 ? 6.635 -3.145 3.726 1.00 77.94 402 ILE A C 1
ATOM 3038 O O . ILE A 1 402 ? 7.427 -2.516 3.034 1.00 77.94 402 ILE A O 1
ATOM 3042 N N . HIS A 1 403 ? 7.017 -4.100 4.577 1.00 66.81 403 HIS A N 1
ATOM 3043 C CA . HIS A 1 403 ? 8.400 -4.435 4.949 1.00 66.81 403 HIS A CA 1
ATOM 3044 C C . HIS A 1 403 ? 9.125 -3.350 5.769 1.00 66.81 403 HIS A C 1
ATOM 3046 O O . HIS A 1 403 ? 9.597 -2.332 5.267 1.00 66.81 403 HIS A O 1
ATOM 3052 N N . PHE A 1 404 ? 9.297 -3.618 7.064 1.00 47.03 404 PHE A N 1
ATOM 3053 C CA . PHE A 1 404 ? 9.927 -2.700 8.015 1.00 47.03 404 PHE A CA 1
ATOM 3054 C C . PHE A 1 404 ? 11.456 -2.524 7.809 1.00 47.03 404 PHE A C 1
ATOM 3056 O O . PHE A 1 404 ? 12.042 -1.613 8.387 1.00 47.03 404 PHE A O 1
ATOM 3063 N N . LEU A 1 405 ? 12.134 -3.340 6.981 1.00 46.62 405 LEU A N 1
ATOM 3064 C CA . LEU A 1 405 ? 13.567 -3.634 7.205 1.00 46.62 405 LEU A CA 1
ATOM 3065 C C . LEU A 1 405 ? 14.529 -3.583 6.005 1.00 46.62 405 LEU A C 1
ATOM 3067 O O . LEU A 1 405 ? 15.587 -4.198 6.038 1.00 46.62 405 LEU A O 1
ATOM 3071 N N . ILE A 1 406 ? 14.237 -2.796 4.966 1.00 44.72 406 ILE A N 1
ATOM 3072 C CA . ILE A 1 406 ? 15.306 -2.348 4.038 1.00 44.72 406 ILE A CA 1
ATOM 3073 C C . ILE A 1 406 ? 15.770 -0.915 4.361 1.00 44.72 406 ILE A C 1
ATOM 3075 O O . ILE A 1 406 ? 16.899 -0.544 4.069 1.00 44.72 406 ILE A O 1
ATOM 3079 N N . PHE A 1 407 ? 14.954 -0.119 5.058 1.00 38.00 407 PHE A N 1
ATOM 3080 C CA . PHE A 1 407 ? 15.245 1.305 5.262 1.00 38.00 407 PHE A CA 1
ATOM 3081 C C . PHE A 1 407 ? 16.307 1.588 6.341 1.00 38.00 407 PHE A C 1
ATOM 3083 O O . PHE A 1 407 ? 17.060 2.543 6.196 1.00 38.00 407 PHE A O 1
ATOM 3090 N N . LEU A 1 408 ? 16.422 0.758 7.388 1.00 38.19 408 LEU A N 1
ATOM 3091 C CA . LEU A 1 408 ? 17.421 0.985 8.446 1.00 38.19 408 LEU A CA 1
ATOM 3092 C C . LEU A 1 408 ? 18.853 0.686 7.979 1.00 38.19 408 LEU A C 1
ATOM 3094 O O . LEU A 1 408 ? 19.759 1.427 8.337 1.00 38.19 408 LEU A O 1
ATOM 3098 N N . LYS A 1 409 ? 19.047 -0.289 7.078 1.00 39.06 409 LYS A N 1
ATOM 3099 C CA . LYS A 1 409 ? 20.356 -0.520 6.442 1.00 39.06 409 LYS A CA 1
ATOM 3100 C C . LYS A 1 409 ? 20.835 0.670 5.603 1.00 39.06 409 LYS A C 1
ATOM 3102 O O . LYS A 1 409 ? 22.030 0.919 5.548 1.00 39.06 409 LYS A O 1
ATOM 3107 N N . ASN A 1 410 ? 19.927 1.423 4.980 1.00 37.94 410 ASN A N 1
ATOM 3108 C CA . ASN A 1 410 ? 20.301 2.569 4.140 1.00 37.94 410 ASN A CA 1
ATOM 3109 C C . ASN A 1 410 ? 20.523 3.866 4.938 1.00 37.94 410 ASN A C 1
ATOM 3111 O O . ASN A 1 410 ? 21.198 4.774 4.451 1.00 37.94 410 ASN A O 1
ATOM 3115 N N . ILE A 1 411 ? 19.992 3.956 6.162 1.00 40.94 411 ILE A N 1
ATOM 3116 C CA . ILE A 1 411 ? 20.322 5.049 7.089 1.00 40.94 411 ILE A CA 1
ATOM 3117 C C . ILE A 1 411 ? 21.742 4.857 7.648 1.00 40.94 411 ILE A C 1
ATOM 3119 O O . ILE A 1 411 ? 22.480 5.833 7.743 1.00 40.94 411 ILE A O 1
ATOM 3123 N N . ASP A 1 412 ? 22.152 3.612 7.911 1.00 33.88 412 ASP A N 1
ATOM 3124 C CA . ASP A 1 412 ? 23.493 3.274 8.417 1.00 33.88 412 ASP A CA 1
ATOM 3125 C C . ASP A 1 412 ? 24.614 3.645 7.426 1.00 33.88 412 ASP A C 1
ATOM 3127 O O . ASP A 1 412 ? 25.612 4.263 7.787 1.00 33.88 412 ASP A O 1
ATOM 3131 N N . VAL A 1 413 ? 24.412 3.384 6.128 1.00 34.97 413 VAL A N 1
ATOM 3132 C CA . VAL A 1 413 ? 25.411 3.716 5.090 1.00 34.97 413 VAL A CA 1
ATOM 3133 C C . VAL A 1 413 ? 25.561 5.233 4.891 1.00 34.97 413 VAL A C 1
ATOM 3135 O O . VAL A 1 413 ? 26.630 5.703 4.517 1.00 34.97 413 VAL A O 1
ATOM 3138 N N . SER A 1 414 ? 24.521 6.019 5.189 1.00 33.47 414 SER A N 1
ATOM 3139 C CA . SER A 1 414 ? 24.568 7.485 5.048 1.00 33.47 414 SER A CA 1
ATOM 3140 C C . SER A 1 414 ? 25.154 8.195 6.276 1.00 33.47 414 SER A C 1
ATOM 3142 O O . SER A 1 414 ? 25.586 9.340 6.161 1.00 33.47 414 SER A O 1
ATOM 3144 N N . LEU A 1 415 ? 25.174 7.537 7.440 1.00 32.69 415 LEU A N 1
ATOM 3145 C CA . LEU A 1 415 ? 25.793 8.049 8.670 1.00 32.69 415 LEU A CA 1
ATOM 3146 C C . LEU A 1 415 ? 27.241 7.568 8.854 1.00 32.69 415 LEU A C 1
ATOM 3148 O O . LEU A 1 415 ? 27.970 8.169 9.630 1.00 32.69 415 LEU A O 1
ATOM 3152 N N . SER A 1 416 ? 27.682 6.556 8.099 1.00 28.27 416 SER A N 1
ATOM 3153 C CA . SER A 1 416 ? 29.076 6.084 8.079 1.00 28.27 416 SER A CA 1
ATOM 3154 C C . SER A 1 416 ? 29.972 6.799 7.045 1.00 28.27 416 SER A C 1
ATOM 3156 O O . SER A 1 416 ? 31.111 6.385 6.838 1.00 28.27 416 SER A O 1
ATOM 3158 N N . MET A 1 417 ? 29.482 7.852 6.376 1.00 31.11 417 MET A N 1
ATOM 3159 C CA . MET A 1 417 ? 30.255 8.652 5.406 1.00 31.11 417 MET A CA 1
ATOM 3160 C C . MET A 1 417 ? 30.293 10.161 5.714 1.00 31.11 417 MET A C 1
ATOM 3162 O O . MET A 1 417 ? 30.457 10.978 4.805 1.00 31.11 417 MET A O 1
ATOM 3166 N N . LYS A 1 418 ? 30.191 10.550 6.989 1.00 32.41 418 LYS A N 1
ATOM 3167 C CA . LYS A 1 418 ? 30.633 11.873 7.452 1.00 32.41 418 LYS A CA 1
ATOM 3168 C C . LYS A 1 418 ? 31.388 11.783 8.760 1.00 32.41 418 LYS A C 1
ATOM 3170 O O . LYS A 1 418 ? 30.834 11.163 9.691 1.00 32.41 418 LYS A O 1
#

pLDDT: mean 74.26, std 18.69, range [28.27, 97.62]